Protein AF-A0A369IA44-F1 (afdb_monomer)

Mean predicted aligned error: 8.98 Å

Nearest PDB structures (foldseek):
  4ncj-assembly1_A  TM=2.422E-01  e=7.491E-01  Pyrococcus furiosus DSM 3638
  4ncj-assembly4_D  TM=2.400E-01  e=9.670E+00  Pyrococcus furiosus DSM 3638

Secondary structure (DSSP, 8-state):
--HHHHHHHHHHHHHHHHHHSS----------PPPPPBPS---EEEEESSB---TT-HHHHS--EEEEEBTTS-EEEEE-SPPPTT-EEEEEETTB--SS-TTS---SPBPTTSEEEEEEEEES-S-TTSGGGS-SHHHHTTT----EEEEEEEEEEEESS--S-----TT--S--SSS--SS-HHHHHSPP---SS-EEE-SS--TTS-HHHHHHTT---STTS-EEE-HHHHHHHHHHH--SSS--GGG--HHHHHHHHHHHHHH---SEEEE--PPPPGGGS----TTSTTHHHHHHHHHHHHHHHH--EEEESS-PPPEEEETTEEEE-SGGGGT-S-GGG--HHHHHHHHH-GGGEEEEE-S-SSEEEEEE-TT--SS--GGGTTS-TT---TTHHHHHHHHHHHHHHHHHS-TT-EEEEEE--B---STTSEE----EEE--TT--SEEEES--PPBPPHHHHHHHHHHHHHSTTEEEEEE--S--B--GGGGGTTEEETTEEPHHHHHTTS--SEEEESSS-PPPPSSS--B-TTHHHHHHHHHHHHHHHHTTTTT-SS--EEE---EEEEETTSPPEEPP--SSS-HHHHHHHHT--EEEEEE-TTT--EEEEEE-TTSPTT-EEEEEEEETTEEEEEEEETTS-EEEE-

Solvent-accessible surface area (backbone atoms only — not comparable to full-atom values): 35748 Å² total; per-residue (Å²): 138,71,66,67,60,55,53,52,48,53,52,48,52,50,50,49,46,53,68,72,58,53,76,74,69,79,79,71,76,76,76,83,73,78,82,67,58,70,47,99,65,46,61,51,46,81,44,34,58,28,40,55,76,48,92,88,39,70,66,42,50,70,60,37,77,46,66,39,16,27,78,86,74,43,38,33,68,45,71,73,37,76,82,56,88,86,44,47,52,35,34,30,41,48,42,15,29,20,78,80,36,14,59,36,73,50,90,50,53,59,71,61,64,31,74,43,39,39,40,40,37,41,23,59,56,84,40,60,30,26,56,79,62,66,40,37,79,81,28,54,81,69,76,61,66,58,59,46,35,40,44,70,49,44,30,31,35,48,50,79,78,63,78,66,77,73,69,82,53,95,47,54,69,57,62,88,52,46,47,43,53,64,64,76,36,50,51,75,69,52,72,73,48,66,62,92,74,50,46,36,38,33,70,68,60,56,70,77,53,59,65,70,34,40,50,36,60,44,37,46,80,55,76,45,35,54,40,78,38,43,64,71,57,51,52,53,50,48,69,68,69,58,64,79,64,73,47,31,75,60,72,55,50,74,68,54,41,52,50,48,27,54,48,60,61,67,75,43,74,32,49,34,39,33,36,46,75,67,67,55,57,78,87,74,56,38,39,54,56,86,82,43,90,40,31,49,60,42,50,23,53,38,23,45,49,27,28,76,76,68,70,32,36,38,48,58,69,70,68,62,52,42,29,30,30,44,91,92,41,79,48,59,68,39,68,71,38,40,39,41,52,32,52,92,86,42,41,61,65,62,55,44,49,47,41,72,44,59,86,56,59,39,79,68,44,67,37,30,77,53,35,42,83,41,62,51,23,72,72,28,31,60,60,40,43,75,74,39,54,87,50,58,54,36,60,59,66,34,30,43,46,26,55,34,35,33,56,34,46,52,42,52,52,62,70,71,49,66,89,82,39,32,27,39,32,40,38,39,61,40,35,47,48,56,86,70,52,48,50,36,51,43,40,18,28,54,36,50,96,87,57,84,33,34,37,29,37,65,73,43,62,55,62,60,30,58,62,51,54,21,44,50,51,35,57,47,58,64,37,51,47,36,41,37,39,41,38,69,68,91,28,27,26,38,44,39,46,28,45,46,32,36,9,29,50,72,86,40,69,21,70,51,6,58,74,59,79,65,50,58,46,26,38,36,50,49,96,69,84,81,75,67,48,90,64,99,53,36,36,26,59,74,52,53,59,52,54,40,29,52,53,45,24,51,54,56,47,47,76,45,35,92,37,51,66,53,70,41,43,81,51,63,69,58,40,36,38,25,56,68,93,52,73,76,40,76,55,90,68,72,90,47,69,37,45,40,55,46,15,64,77,67,67,40,55,37,62,46,33,40,29,15,78,89,77,69,36,32,40,40,38,39,33,27,55,67,32,35,51,63,32,50,28,38,38,36,37,60,59,96,86,42,79,46,74,49,77,45,50,16,45,40,76,42,78,43,82,98

pLDDT: mean 83.34, std 15.16, range [30.12, 98.31]

Sequence (658 aa):
MKIGITAGLIAGTYLIATYFTGERTPTTTLQVVPALKALPRAQAAIVHFEFEPDPNRYEDQQLQLRIERRTDNKLYLVDASKPEQGRTTYYALNGSVNRVDARQLTQQPLLPNRWIHLVKYVTEVANVNSESWLTSAFNVAAGQAKYAAAYEAIFWVRDSLDKTPSKIAYTQPLWPNNGAVGDSRIFKQTPAFTLLNKKYGSESLPIDEPIKNLQKVNWNVNPTKFKLLYAGEVDGLIKHIKPRNKQGITRFDSKQLDQAADWLAKSTPADAFSVDFEPGKAEEGWYWDMSDPNFGKIMYELSDRIYKRYGKLFYSWIGDAPSFTFKGNTFTLDGYANDNWSAGKKNIDDYLAIHQETKSIQNVKIPYPAILMTGFGYTSSTVNTSDATDQPPQVWKAPINWYLRTLDVLNLKSLIVPPKVKFLNFLWPYEDKPADARRSYTRRFKVGNGTKGYVRQLDNRVMYPMNLVRDAVFVHLCNPRVFYTNYWIFGQSYNPYQALRYSKINGNLSCESQKTGGYFVYEYQGPDQPACPSLNEDYIGKDALGIATMVQAHELFAKYQHILDGTQTRESYGFDYQRATQETTKAVWQNDTGEFARAFKHNQPWLQVWKNPKTGKRLLLFQDNFAEAFEPVTFTTTINGKKIQRNVEGNTLYLEEL

Foldseek 3Di:
DPPVVVVVVVVVVVVVCCVVVVDPLPPPVPDPDPQAAFDPDLQKDKFWALFDADPVDPLSLQFAWDWTQGPVRFIDIDGPRDADPLKQKFKAKLWAAQQQFRSHHHSDGDDAQFKIKMKMKIWNDQALQECVQQDDVVCVVVVDDTAIEIRIIIIGMGRNPPPPPPPPDLGGPLPPHNFFQQDRCLLVPDAFFDDDQAAEAAQFAQPPDDVVSCVSLRHDPDQQAEEEAEPVLVLVLCVQLVDDFQEELLPDDPVSLLSSLVSVLPVGNHLEYEYAQDFDDSVVRYTDDLVRPSQLVSQQVSQVSNCVPPVGGYGYPDHAFKWWDAPNDIDGLDALQLAAQCPPNGALVVLVVCQVCVVRIGDIDDSYQAEDEAADAARYDQTHYPHCNVPRNRRGCGPLRSLLSSLSSLQVCCSRHDPRHAYEYEDHFFYCGPVDHHYRQSSWHDQDPPFDWIKTFQPDTRGNSLQSLLVSLLSLLLALRHHYYYYDFPWNYSRSNQLLQQEQECNHGADVCVVVVNGHGMYIDGPDGDHHDPDPIHHRTPVSSNVSSVSSSSSVNSVCCVFSVSQKDKFFWWKWKDWAPGDIGTQDGDGGSCQSSSCSVSQAKGKIWIGDPVPRKIKIKIARLNHGFQTWMWMWTADPNDIDIDIDGHNHIDIDID

Structure (mmCIF, N/CA/C/O backbone):
data_AF-A0A369IA44-F1
#
_entry.id   AF-A0A369IA44-F1
#
loop_
_atom_site.group_PDB
_atom_site.id
_atom_site.type_symbol
_atom_site.label_atom_id
_atom_site.label_alt_id
_atom_site.label_comp_id
_atom_site.label_asym_id
_atom_site.label_entity_id
_atom_site.label_seq_id
_atom_site.pdbx_PDB_ins_code
_atom_site.Cartn_x
_atom_site.Cartn_y
_atom_site.Cartn_z
_atom_site.occupancy
_atom_site.B_iso_or_equiv
_atom_site.auth_seq_id
_atom_site.auth_comp_id
_atom_site.auth_asym_id
_atom_site.auth_atom_id
_atom_site.pdbx_PDB_model_num
ATOM 1 N N . MET A 1 1 ? -61.485 -24.708 9.258 1.00 42.34 1 MET A N 1
ATOM 2 C CA . MET A 1 1 ? -60.742 -23.882 8.275 1.00 42.34 1 MET A CA 1
ATOM 3 C C . MET A 1 1 ? -60.725 -22.372 8.617 1.00 42.34 1 MET A C 1
ATOM 5 O O . MET A 1 1 ? -60.597 -21.558 7.720 1.00 42.34 1 MET A O 1
ATOM 9 N N . LYS A 1 2 ? -60.817 -21.970 9.902 1.00 35.22 2 LYS A N 1
ATOM 10 C CA . LYS A 1 2 ? -60.735 -20.552 10.339 1.00 35.22 2 LYS A CA 1
ATOM 11 C C . LYS A 1 2 ? -59.605 -20.251 11.338 1.00 35.22 2 LYS A C 1
ATOM 13 O O . LYS A 1 2 ? -59.345 -19.092 11.608 1.00 35.22 2 LYS A O 1
ATOM 18 N N . ILE A 1 3 ? -58.904 -21.271 11.843 1.00 38.25 3 ILE A N 1
ATOM 19 C CA . ILE A 1 3 ? -57.777 -21.105 12.784 1.00 38.25 3 ILE A CA 1
ATOM 20 C C . ILE A 1 3 ? -56.427 -21.057 12.036 1.00 38.25 3 ILE A C 1
ATOM 22 O O . ILE A 1 3 ? -55.533 -20.312 12.419 1.00 38.25 3 ILE A O 1
ATOM 26 N N . GLY A 1 4 ? -56.304 -21.760 10.901 1.00 33.75 4 GLY A N 1
ATOM 27 C CA . GLY A 1 4 ? -55.078 -21.768 10.084 1.00 33.75 4 GLY A CA 1
ATOM 28 C C . GLY A 1 4 ? -54.811 -20.473 9.304 1.00 33.75 4 GLY A C 1
ATOM 29 O O . GLY A 1 4 ? -53.657 -20.141 9.059 1.00 33.75 4 GLY A O 1
ATOM 30 N N . ILE A 1 5 ? -55.854 -19.706 8.966 1.00 41.91 5 ILE A N 1
ATOM 31 C CA . ILE A 1 5 ? -55.708 -18.434 8.234 1.00 41.91 5 ILE A CA 1
ATOM 32 C C . ILE A 1 5 ? -55.228 -17.323 9.181 1.00 41.91 5 ILE A C 1
ATOM 34 O O . ILE A 1 5 ? -54.373 -16.525 8.811 1.00 41.91 5 ILE A O 1
ATOM 38 N N . THR A 1 6 ? -55.689 -17.318 10.434 1.00 41.56 6 THR A N 1
ATOM 39 C CA . THR A 1 6 ? -55.291 -16.312 11.431 1.00 41.56 6 THR A CA 1
ATOM 40 C C . THR A 1 6 ? -53.867 -16.542 11.946 1.00 41.56 6 THR A C 1
ATOM 42 O O . THR A 1 6 ? -53.125 -15.581 12.124 1.00 41.56 6 THR A O 1
ATOM 45 N N . ALA A 1 7 ? -53.440 -17.802 12.112 1.00 41.72 7 ALA A N 1
ATOM 46 C CA . ALA A 1 7 ? -52.060 -18.128 12.488 1.00 41.72 7 ALA A CA 1
ATOM 47 C C . ALA A 1 7 ? -51.052 -17.807 11.365 1.00 41.72 7 ALA A C 1
ATOM 49 O O . ALA A 1 7 ? -49.976 -17.282 11.644 1.00 41.72 7 ALA A O 1
ATOM 50 N N . GLY A 1 8 ? -51.423 -18.046 10.099 1.00 38.91 8 GLY A N 1
ATOM 51 C CA . GLY A 1 8 ? -50.611 -17.675 8.935 1.00 38.91 8 GLY A CA 1
ATOM 52 C C . GLY A 1 8 ? -50.478 -16.161 8.749 1.00 38.91 8 GLY A C 1
ATOM 53 O O . GLY A 1 8 ? -49.401 -15.682 8.406 1.00 38.91 8 GLY A O 1
ATOM 54 N N . LEU A 1 9 ? -51.534 -15.399 9.057 1.00 45.28 9 LEU A N 1
ATOM 55 C CA . LEU A 1 9 ? -51.482 -13.936 9.064 1.00 45.28 9 LEU A CA 1
ATOM 56 C C . LEU A 1 9 ? -50.587 -13.411 10.188 1.00 45.28 9 LEU A C 1
ATOM 58 O O . LEU A 1 9 ? -49.727 -12.594 9.911 1.00 45.28 9 LEU A O 1
ATOM 62 N N . ILE A 1 10 ? -50.695 -13.915 11.421 1.00 50.41 10 ILE A N 1
ATOM 63 C CA . ILE A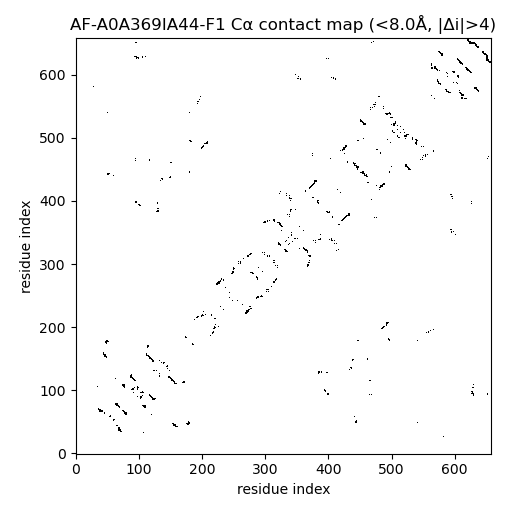 1 10 ? -49.849 -13.447 12.536 1.00 50.41 10 ILE A CA 1
ATOM 64 C C . ILE A 1 10 ? -48.369 -13.801 12.306 1.00 50.41 10 ILE A C 1
ATOM 66 O O . ILE A 1 10 ? -47.503 -12.958 12.534 1.00 50.41 10 ILE A O 1
ATOM 70 N N . ALA A 1 11 ? -48.069 -15.001 11.796 1.00 45.91 11 ALA A N 1
ATOM 71 C CA . ALA A 1 11 ? -46.704 -15.397 11.447 1.00 45.91 11 ALA A CA 1
ATOM 72 C C . ALA A 1 11 ? -46.150 -14.591 10.259 1.00 45.91 11 ALA A C 1
ATOM 74 O O . ALA A 1 11 ? -44.989 -14.187 10.287 1.00 45.91 11 ALA A O 1
ATOM 75 N N . GLY A 1 12 ? -46.985 -14.294 9.256 1.00 41.72 12 GLY A N 1
ATOM 76 C CA . GLY A 1 12 ? -46.636 -13.433 8.126 1.00 41.72 12 GLY A CA 1
ATOM 77 C C . GLY A 1 12 ? -46.362 -11.991 8.551 1.00 41.72 12 GLY A C 1
ATOM 78 O O . GLY A 1 12 ? -45.348 -11.427 8.156 1.00 41.72 12 GLY A O 1
ATOM 79 N N . THR A 1 13 ? -47.190 -11.409 9.422 1.00 48.09 13 THR A N 1
ATOM 80 C CA . THR A 1 13 ? -46.975 -10.049 9.939 1.00 48.09 13 THR A CA 1
ATOM 81 C C . THR A 1 13 ? -45.780 -9.983 10.889 1.00 48.09 13 THR A C 1
ATOM 83 O O . THR A 1 13 ? -45.084 -8.977 10.889 1.00 48.09 13 THR A O 1
ATOM 86 N N . TYR A 1 14 ? -45.489 -11.041 11.658 1.00 44.97 14 TYR A N 1
ATOM 87 C CA . TYR A 1 14 ? -44.300 -11.111 12.517 1.00 44.97 14 TYR A CA 1
ATOM 88 C C . TYR A 1 14 ? -43.006 -11.294 11.711 1.00 44.97 14 TYR A C 1
ATOM 90 O O . TYR A 1 14 ? -42.002 -10.665 12.034 1.00 44.97 14 TYR A O 1
ATOM 98 N N . LEU A 1 15 ? -43.021 -12.084 10.629 1.00 46.84 15 LEU A N 1
ATOM 99 C CA . LEU A 1 15 ? -41.890 -12.221 9.700 1.00 46.84 15 LEU A CA 1
ATOM 100 C C . LEU A 1 15 ? -41.666 -10.952 8.873 1.00 46.84 15 LEU A C 1
ATOM 102 O O . LEU A 1 15 ? -40.528 -10.545 8.694 1.00 46.84 15 LEU A O 1
ATOM 106 N N . ILE A 1 16 ? -42.728 -10.275 8.433 1.00 47.41 16 ILE A N 1
ATOM 107 C CA . ILE A 1 16 ? -42.629 -8.972 7.761 1.00 47.41 16 ILE A CA 1
ATOM 108 C C . ILE A 1 16 ? -42.141 -7.913 8.756 1.00 47.41 16 ILE A C 1
ATOM 110 O O . ILE A 1 16 ? -41.213 -7.175 8.446 1.00 47.41 16 ILE A O 1
ATOM 114 N N . ALA A 1 17 ? -42.674 -7.876 9.979 1.00 35.88 17 ALA A N 1
ATOM 115 C CA . ALA A 1 17 ? -42.186 -6.971 11.012 1.00 35.88 17 ALA A CA 1
ATOM 116 C C . ALA A 1 17 ? -40.711 -7.238 11.327 1.00 35.88 17 ALA A C 1
ATOM 118 O O . ALA A 1 17 ? -39.943 -6.297 11.287 1.00 35.88 17 ALA A O 1
ATOM 119 N N . THR A 1 18 ? -40.270 -8.485 11.518 1.00 41.78 18 THR A N 1
ATOM 120 C CA . THR A 1 18 ? -38.849 -8.799 11.781 1.00 41.78 18 THR A CA 1
ATOM 121 C C . THR A 1 18 ? -37.930 -8.588 10.572 1.00 41.78 18 THR A C 1
ATOM 123 O O . THR A 1 18 ? -36.775 -8.218 10.767 1.00 41.78 18 THR A O 1
ATOM 126 N N . TYR A 1 19 ? -38.429 -8.720 9.337 1.00 39.28 19 TYR A N 1
ATOM 127 C CA . TYR A 1 19 ? -37.683 -8.386 8.115 1.00 39.28 19 TYR A CA 1
ATOM 128 C C . TYR A 1 19 ? -37.568 -6.864 7.893 1.00 39.28 19 TYR A C 1
ATOM 130 O O . TYR A 1 19 ? -36.559 -6.399 7.371 1.00 39.28 19 TYR A O 1
ATOM 138 N N . PHE A 1 20 ? -38.551 -6.071 8.345 1.00 37.84 20 PHE A N 1
ATOM 139 C CA . PHE A 1 20 ? -38.538 -4.597 8.276 1.00 37.84 20 PHE A CA 1
ATOM 140 C C . PHE A 1 20 ? -38.068 -3.896 9.569 1.00 37.84 20 PHE A C 1
ATOM 142 O O . PHE A 1 20 ? -37.826 -2.688 9.555 1.00 37.84 20 PHE A O 1
ATOM 149 N N . THR A 1 21 ? -37.915 -4.624 10.680 1.00 32.09 21 THR A N 1
ATOM 150 C CA . THR A 1 21 ? -37.304 -4.155 11.938 1.00 32.09 21 THR A CA 1
ATOM 151 C C . THR A 1 21 ? -35.923 -4.757 12.181 1.00 32.09 21 THR A C 1
ATOM 153 O O . THR A 1 21 ? -35.365 -4.545 13.258 1.00 32.09 21 THR A O 1
ATOM 156 N N . GLY A 1 22 ? -35.362 -5.486 11.210 1.00 30.12 22 GLY A N 1
ATOM 157 C CA . GLY A 1 22 ? -33.930 -5.761 11.166 1.00 30.12 22 GLY A CA 1
ATOM 158 C C . GLY A 1 22 ? -33.201 -4.429 11.288 1.00 30.12 22 GLY A C 1
ATOM 159 O O . GLY A 1 22 ? -33.463 -3.532 10.491 1.00 30.12 22 GLY A O 1
ATOM 160 N N . GLU A 1 23 ? -32.430 -4.298 12.370 1.00 35.53 23 GLU A N 1
ATOM 161 C CA . GLU A 1 23 ? -31.689 -3.119 12.821 1.00 35.53 23 GLU A CA 1
ATOM 162 C C . GLU A 1 23 ? -31.722 -1.971 11.812 1.00 35.53 23 GLU A C 1
ATOM 164 O O . GLU A 1 23 ? -30.959 -1.956 10.844 1.00 35.53 23 GLU A O 1
ATOM 169 N N . ARG A 1 24 ? -32.617 -0.994 12.038 1.00 30.41 24 ARG A N 1
ATOM 170 C CA . ARG A 1 24 ? -32.469 0.316 11.406 1.00 30.41 24 ARG A CA 1
ATOM 171 C C . ARG A 1 24 ? -31.043 0.749 11.703 1.00 30.41 24 ARG A C 1
ATOM 173 O O . ARG A 1 24 ? -30.737 1.113 12.838 1.00 30.41 24 ARG A O 1
ATOM 180 N N . THR A 1 25 ? -30.184 0.701 10.689 1.00 32.47 25 THR A N 1
ATOM 181 C CA . THR A 1 25 ? -28.938 1.455 10.690 1.00 32.47 25 THR A CA 1
ATOM 182 C C . THR A 1 25 ? -29.348 2.853 11.130 1.00 32.47 25 THR A C 1
ATOM 184 O O . THR A 1 25 ? -30.285 3.385 10.520 1.00 32.47 25 THR A O 1
ATOM 187 N N . PRO A 1 26 ? -28.787 3.411 12.219 1.00 31.89 26 PRO A N 1
ATOM 188 C CA . PRO A 1 26 ? -29.215 4.711 12.695 1.00 31.89 26 PRO A CA 1
ATOM 189 C C . PRO A 1 26 ? -29.155 5.655 11.505 1.00 31.89 26 PRO A C 1
ATOM 191 O O . PRO A 1 26 ? -28.075 5.908 10.970 1.00 31.89 26 PRO A O 1
ATOM 194 N N . THR A 1 27 ? -30.310 6.126 11.031 1.00 32.59 27 THR A N 1
ATOM 195 C CA . THR A 1 27 ? -30.365 7.213 10.062 1.00 32.59 27 THR A CA 1
ATOM 196 C C . THR A 1 27 ? -29.987 8.448 10.863 1.00 32.59 27 THR A C 1
ATOM 198 O O . THR A 1 27 ? -30.831 9.246 11.256 1.00 32.59 27 THR A O 1
ATOM 201 N N . THR A 1 28 ? -28.703 8.565 11.207 1.00 39.38 28 THR A N 1
ATOM 202 C CA . THR A 1 28 ? -28.139 9.835 11.628 1.00 39.38 28 THR A CA 1
ATOM 203 C C . THR A 1 28 ? -28.307 10.705 10.401 1.00 39.38 28 THR A C 1
ATOM 205 O O . THR A 1 28 ? -27.594 10.545 9.412 1.00 39.38 28 THR A O 1
ATOM 208 N N . THR A 1 29 ? -29.319 11.568 10.413 1.00 41.00 29 THR A N 1
ATOM 209 C CA . THR A 1 29 ? -29.427 12.641 9.436 1.00 41.00 29 THR A CA 1
ATOM 210 C C . THR A 1 29 ? -28.142 13.439 9.555 1.00 41.00 29 THR A C 1
ATOM 212 O O . THR A 1 29 ? -27.951 14.181 10.519 1.00 41.00 29 THR A O 1
ATOM 215 N N . LEU A 1 30 ? -27.216 13.206 8.626 1.00 54.91 30 LEU A N 1
ATOM 216 C CA . LEU A 1 30 ? -25.993 13.974 8.516 1.00 54.91 30 LEU A CA 1
ATOM 217 C C . LEU A 1 30 ? -26.412 15.415 8.254 1.00 54.91 30 LEU A C 1
ATOM 219 O O . LEU A 1 30 ? -26.925 15.736 7.183 1.00 54.91 30 LEU A O 1
ATOM 223 N N . GLN A 1 31 ? -26.281 16.266 9.268 1.00 52.59 31 GLN A N 1
ATOM 224 C CA . GLN A 1 31 ? -26.613 17.673 9.126 1.00 52.59 31 GLN A CA 1
ATOM 225 C C . GLN A 1 31 ? -25.649 18.302 8.124 1.00 52.59 31 GLN A C 1
ATOM 227 O O . GLN A 1 31 ? -24.435 18.304 8.325 1.00 52.59 31 GLN A O 1
ATOM 232 N N . VAL A 1 32 ? -26.202 18.864 7.050 1.00 58.28 32 VAL A N 1
ATOM 233 C CA . VAL A 1 32 ? -25.459 19.739 6.146 1.00 58.28 32 VAL A CA 1
ATOM 234 C C . VAL A 1 32 ? -25.199 21.038 6.903 1.00 58.28 32 VAL A C 1
ATOM 236 O O . VAL A 1 32 ? -26.085 21.882 7.028 1.00 58.28 32 VAL A O 1
ATOM 239 N N . VAL A 1 33 ? -23.998 21.187 7.458 1.00 60.38 33 VAL A N 1
ATOM 240 C CA . VAL A 1 33 ? -23.574 22.452 8.062 1.00 60.38 33 VAL A CA 1
ATOM 241 C C . VAL A 1 33 ? -23.203 23.411 6.923 1.00 60.38 33 VAL A C 1
ATOM 243 O O . VAL A 1 33 ? -22.362 23.052 6.095 1.00 60.38 33 VAL A O 1
ATOM 246 N N . PRO A 1 34 ? -23.807 24.613 6.835 1.00 65.06 34 PRO A N 1
ATOM 247 C CA . PRO A 1 34 ? -23.428 25.598 5.829 1.00 65.06 34 PRO A CA 1
ATOM 248 C C . PRO A 1 34 ? -21.933 25.911 5.911 1.00 65.06 34 PRO A C 1
ATOM 250 O O . PRO A 1 34 ? -21.386 26.070 7.005 1.00 65.06 34 PRO A O 1
ATOM 253 N N . ALA A 1 35 ? -21.272 26.026 4.758 1.00 73.88 35 ALA A N 1
ATOM 254 C CA . ALA A 1 35 ? -19.860 26.382 4.723 1.00 73.88 35 ALA A CA 1
ATOM 255 C C . ALA A 1 35 ? -19.635 27.732 5.426 1.00 73.88 35 ALA A C 1
ATOM 257 O O . ALA A 1 35 ? -20.311 28.723 5.140 1.00 73.88 35 ALA A O 1
ATOM 258 N N . LEU A 1 36 ? -18.670 27.766 6.348 1.00 84.06 36 LEU A N 1
ATOM 259 C CA . LEU A 1 36 ? -18.271 28.999 7.021 1.00 84.06 36 LEU A CA 1
ATOM 260 C C . LEU A 1 36 ? -17.776 30.035 5.999 1.00 84.06 36 LEU A C 1
ATOM 262 O O . LEU A 1 36 ? -17.186 29.696 4.972 1.00 84.06 36 LEU A O 1
ATOM 266 N N . LYS A 1 37 ? -17.983 31.321 6.292 1.00 88.06 37 LYS A N 1
ATOM 267 C CA . LYS A 1 37 ? -17.586 32.403 5.384 1.00 88.06 37 LYS A CA 1
ATOM 268 C C . LYS A 1 37 ? -16.058 32.487 5.276 1.00 88.06 37 LYS A C 1
ATOM 270 O O . LYS A 1 37 ? -15.363 32.470 6.291 1.00 88.06 37 LYS A O 1
ATOM 275 N N . ALA A 1 38 ? -15.539 32.624 4.056 1.00 89.81 38 ALA A N 1
ATOM 276 C CA . ALA A 1 38 ? -14.116 32.851 3.814 1.00 89.81 38 ALA A CA 1
ATOM 277 C C . ALA A 1 38 ? -13.677 34.253 4.278 1.00 89.81 38 ALA A C 1
ATOM 279 O O . ALA A 1 38 ? -14.369 35.253 4.061 1.00 89.81 38 ALA A O 1
ATOM 280 N N . LEU A 1 39 ? -12.507 34.324 4.907 1.00 90.25 39 LEU A N 1
ATOM 281 C CA . LEU A 1 39 ? -11.819 35.562 5.250 1.00 90.25 39 LEU A CA 1
ATOM 282 C C . LEU A 1 39 ? -11.080 36.120 4.019 1.00 90.25 39 LEU A C 1
ATOM 284 O O . LEU A 1 39 ? -10.648 35.346 3.163 1.00 90.25 39 LEU A O 1
ATOM 288 N N . PRO A 1 40 ? -10.854 37.448 3.935 1.00 86.38 40 PRO A N 1
ATOM 289 C CA . PRO A 1 40 ? -10.233 38.081 2.765 1.00 86.38 40 PRO A CA 1
ATOM 290 C C . PRO A 1 40 ? -8.815 37.596 2.430 1.00 86.38 40 PRO A C 1
ATOM 292 O O . PRO A 1 40 ? -8.363 37.750 1.298 1.00 86.38 40 PRO A O 1
ATOM 295 N N . ARG A 1 41 ? -8.077 37.058 3.410 1.00 85.19 41 ARG A N 1
ATOM 296 C CA . ARG A 1 41 ? -6.715 36.542 3.224 1.00 85.19 41 ARG A CA 1
ATOM 297 C C . ARG A 1 41 ? -6.559 35.223 3.967 1.00 85.19 41 ARG A C 1
ATOM 299 O O . ARG A 1 41 ? -6.743 35.175 5.178 1.00 85.19 41 ARG A O 1
ATOM 306 N N . ALA A 1 42 ? -6.161 34.172 3.249 1.00 84.25 42 ALA A N 1
ATOM 307 C CA . ALA A 1 42 ? -5.907 32.868 3.857 1.00 84.25 42 ALA A CA 1
ATOM 308 C C . ALA A 1 42 ? -4.612 32.842 4.688 1.00 84.25 42 ALA A C 1
ATOM 310 O O . ALA A 1 42 ? -4.531 32.126 5.684 1.00 84.25 42 ALA A O 1
ATOM 311 N N . GLN A 1 43 ? -3.603 33.628 4.279 1.00 88.75 43 GLN A N 1
ATOM 312 C CA . GLN A 1 43 ? -2.251 33.598 4.860 1.00 88.75 43 GLN A CA 1
ATOM 313 C C . GLN A 1 43 ? -1.668 32.172 4.905 1.00 88.75 43 GLN A C 1
ATOM 315 O O . GLN A 1 43 ? -0.936 31.803 5.820 1.00 88.75 43 GLN A O 1
ATOM 320 N N . ALA A 1 44 ? -1.996 31.373 3.892 1.00 88.06 44 ALA A N 1
ATOM 321 C CA . ALA A 1 44 ? -1.527 30.013 3.709 1.00 88.06 44 ALA A CA 1
ATOM 322 C C . ALA A 1 44 ? -1.300 29.737 2.217 1.00 88.06 44 ALA A C 1
ATOM 324 O O . ALA A 1 44 ? -1.912 30.390 1.368 1.00 88.06 44 ALA A O 1
ATOM 325 N N . ALA A 1 45 ? -0.424 28.787 1.900 1.00 86.38 45 ALA A N 1
ATOM 326 C CA . ALA A 1 45 ? -0.079 28.426 0.528 1.00 86.38 45 ALA A CA 1
ATOM 327 C C . ALA 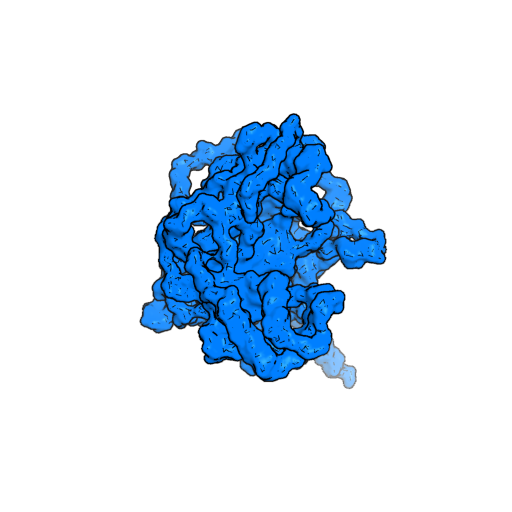A 1 45 ? 0.012 26.908 0.347 1.00 86.38 45 ALA A C 1
ATOM 329 O O . ALA A 1 45 ? 0.472 26.194 1.240 1.00 86.38 45 ALA A O 1
ATOM 330 N N . ILE A 1 46 ? -0.387 26.440 -0.836 1.00 87.00 46 ILE A N 1
ATOM 331 C CA . ILE A 1 46 ? -0.188 25.056 -1.271 1.00 87.00 46 ILE A CA 1
ATOM 332 C C . ILE A 1 46 ? 1.221 24.930 -1.841 1.00 87.00 46 ILE A C 1
ATOM 334 O O . ILE A 1 46 ? 1.640 25.733 -2.673 1.00 87.00 46 ILE A O 1
ATOM 338 N N . VAL A 1 47 ? 1.950 23.912 -1.398 1.00 84.88 47 VAL A N 1
ATOM 339 C CA . VAL A 1 47 ? 3.233 23.522 -1.980 1.00 84.88 47 VAL A CA 1
ATOM 340 C C . VAL A 1 47 ? 3.068 22.125 -2.545 1.00 84.88 47 VAL A C 1
ATOM 342 O O . VAL A 1 47 ? 2.936 21.157 -1.797 1.00 84.88 47 VAL A O 1
ATOM 345 N N . HIS A 1 48 ? 3.031 22.034 -3.868 1.00 85.38 48 HIS A N 1
ATOM 346 C CA . HIS A 1 48 ? 2.840 20.765 -4.551 1.00 85.38 48 HIS A CA 1
ATOM 347 C C . HIS A 1 48 ? 4.123 19.937 -4.616 1.00 85.38 48 HIS A C 1
ATOM 349 O O . HIS A 1 48 ? 5.221 20.474 -4.560 1.00 85.38 48 HIS A O 1
ATOM 355 N N . PHE A 1 49 ? 3.978 18.628 -4.775 1.00 84.12 49 PHE A N 1
ATOM 356 C CA . PHE A 1 49 ? 5.053 17.707 -5.114 1.00 84.12 49 PHE A CA 1
ATOM 357 C C . PHE A 1 49 ? 5.137 17.562 -6.639 1.00 84.12 49 PHE A C 1
ATOM 359 O O . PHE A 1 49 ? 4.158 17.146 -7.255 1.00 84.12 49 PHE A O 1
ATOM 366 N N . GLU A 1 50 ? 6.289 17.896 -7.233 1.00 84.00 50 GLU A N 1
ATOM 367 C CA . GLU A 1 50 ? 6.579 17.724 -8.673 1.00 84.00 50 GLU A CA 1
ATOM 368 C C . GLU A 1 50 ? 5.482 18.227 -9.622 1.00 84.00 50 GLU A C 1
ATOM 370 O O . GLU A 1 50 ? 5.091 17.558 -10.582 1.00 84.00 50 GLU A O 1
ATOM 375 N N . PHE A 1 51 ? 4.960 19.416 -9.334 1.00 85.31 51 PHE A N 1
ATOM 376 C CA . PHE A 1 51 ? 3.844 19.983 -10.074 1.00 85.31 51 PHE A CA 1
ATOM 377 C C . PHE A 1 51 ? 4.069 21.468 -10.321 1.00 85.31 51 PHE A C 1
ATOM 379 O O . PHE A 1 51 ? 4.034 22.291 -9.401 1.00 85.31 51 PHE A O 1
ATOM 386 N N . GLU A 1 52 ? 4.258 21.797 -11.591 1.00 85.31 52 GLU A N 1
ATOM 387 C CA . GLU A 1 52 ? 4.271 23.159 -12.093 1.00 85.31 52 GLU A CA 1
ATOM 388 C C . GLU A 1 52 ? 3.279 23.261 -13.266 1.00 85.31 52 GLU A C 1
ATOM 390 O O . GLU A 1 52 ? 3.627 22.841 -14.376 1.00 85.31 52 GLU A O 1
ATOM 395 N N . PRO A 1 53 ? 2.052 23.771 -13.037 1.00 80.06 53 PRO A N 1
ATOM 396 C CA . PRO A 1 53 ? 0.970 23.712 -14.017 1.00 80.06 53 PRO A CA 1
ATOM 397 C C . PRO A 1 53 ? 1.293 24.515 -15.280 1.00 80.06 53 PRO A C 1
ATOM 399 O O . PRO A 1 53 ? 1.819 25.626 -15.207 1.00 80.06 53 PRO A O 1
ATOM 402 N N . ASP A 1 54 ? 0.923 23.973 -16.439 1.00 84.81 54 ASP A N 1
ATOM 403 C CA . ASP A 1 54 ? 0.863 24.696 -17.705 1.00 84.81 54 ASP A CA 1
ATOM 404 C C . ASP A 1 54 ? -0.575 25.196 -17.924 1.00 84.81 54 ASP A C 1
ATOM 406 O O . ASP A 1 54 ? -1.469 24.393 -18.204 1.00 84.81 54 ASP A O 1
ATOM 410 N N . PRO A 1 55 ? -0.835 26.513 -17.826 1.00 84.06 55 PRO A N 1
ATOM 411 C CA . PRO A 1 55 ? -2.186 27.051 -17.958 1.00 84.06 55 PRO A CA 1
ATOM 412 C C . PRO A 1 55 ? -2.797 26.806 -19.343 1.00 84.06 55 PRO A C 1
ATOM 414 O O . PRO A 1 55 ? -4.008 26.935 -19.488 1.00 84.06 55 PRO A O 1
ATOM 417 N N . ASN A 1 56 ? -2.004 26.434 -20.352 1.00 86.06 56 ASN A N 1
ATOM 418 C CA . ASN A 1 56 ? -2.493 26.145 -21.700 1.00 86.06 56 ASN A CA 1
ATOM 419 C C . ASN A 1 56 ? -2.876 24.671 -21.901 1.00 86.06 56 ASN A C 1
ATOM 421 O O . ASN A 1 56 ? -3.415 24.318 -22.950 1.00 86.06 56 ASN A O 1
ATOM 425 N N . ARG A 1 57 ? -2.607 23.800 -20.920 1.00 83.94 57 ARG A N 1
ATOM 426 C CA . ARG A 1 57 ? -2.951 22.377 -20.980 1.00 83.94 57 ARG A CA 1
ATOM 427 C C . ARG A 1 57 ? -4.267 22.108 -20.270 1.00 83.94 57 ARG A C 1
ATOM 429 O O . ARG A 1 57 ? -4.461 22.491 -19.120 1.00 83.94 57 ARG A O 1
ATOM 436 N N . TYR A 1 58 ? -5.159 21.403 -20.959 1.00 84.75 58 TYR A N 1
ATOM 437 C CA . TYR A 1 58 ? -6.477 21.052 -20.439 1.00 84.75 58 TYR A CA 1
ATOM 438 C C . TYR A 1 58 ? -6.379 20.235 -19.143 1.00 84.75 58 TYR A C 1
ATOM 440 O O . TYR A 1 58 ? -7.108 20.528 -18.198 1.00 84.75 58 TYR A O 1
ATOM 448 N N . GLU A 1 59 ? -5.461 19.266 -19.070 1.00 82.44 59 GLU A N 1
ATOM 449 C CA . GLU A 1 59 ? -5.288 18.378 -17.915 1.00 82.44 59 GLU A CA 1
ATOM 450 C C . GLU A 1 59 ? -4.911 19.144 -16.639 1.00 82.44 59 GLU A C 1
ATOM 452 O O . GLU A 1 59 ? -5.409 18.823 -15.561 1.00 82.44 59 GLU A O 1
ATOM 457 N N . ASP A 1 60 ? -4.093 20.192 -16.763 1.00 83.69 60 ASP A N 1
ATOM 458 C CA . ASP A 1 60 ? -3.640 21.011 -15.632 1.00 83.69 60 ASP A CA 1
ATOM 459 C C . ASP A 1 60 ? -4.734 21.977 -15.142 1.00 83.69 60 ASP A C 1
ATOM 461 O O . ASP A 1 60 ? -4.670 22.479 -14.021 1.00 83.69 60 ASP A O 1
ATOM 465 N N . GLN A 1 61 ? -5.774 22.216 -15.949 1.00 87.00 61 GLN A N 1
ATOM 466 C CA . GLN A 1 61 ? -6.929 23.034 -15.568 1.00 87.00 61 GLN A CA 1
ATOM 467 C C . GLN A 1 61 ? -8.018 22.241 -14.834 1.00 87.00 61 GLN A C 1
ATOM 469 O O . GLN A 1 61 ? -8.904 22.854 -14.235 1.00 87.00 61 GLN A O 1
ATOM 474 N N . GLN A 1 62 ? -7.961 20.905 -14.853 1.00 87.69 62 GLN A N 1
ATOM 475 C CA . GLN A 1 62 ? -8.989 20.058 -14.236 1.00 87.69 62 GLN A CA 1
ATOM 476 C C . GLN A 1 62 ? -8.897 20.005 -12.712 1.00 87.69 62 GLN A C 1
ATOM 478 O O . GLN A 1 62 ? -9.807 19.493 -12.062 1.00 87.69 62 GLN A O 1
ATOM 483 N N . LEU A 1 63 ? -7.829 20.548 -12.128 1.00 89.00 63 LEU A N 1
ATOM 484 C CA . LEU A 1 63 ? -7.648 20.617 -10.687 1.00 89.00 63 LEU A CA 1
ATOM 485 C C . LEU A 1 63 ? -7.005 21.956 -10.310 1.00 89.00 63 LEU A C 1
ATOM 487 O O . LEU A 1 63 ? -5.806 22.151 -10.493 1.00 89.00 63 LEU A O 1
ATOM 491 N N . GLN A 1 64 ? -7.799 22.885 -9.775 1.00 90.31 64 GLN A N 1
ATOM 492 C CA . GLN A 1 64 ? -7.337 24.230 -9.412 1.00 90.31 64 GLN A CA 1
ATOM 493 C C . GLN A 1 64 ? -7.510 24.451 -7.915 1.00 90.31 64 GLN A C 1
ATOM 495 O O . GLN A 1 64 ? -8.482 25.047 -7.450 1.00 90.31 64 GLN A O 1
ATOM 500 N N . LEU A 1 65 ? -6.559 23.934 -7.143 1.00 91.31 65 LEU A N 1
ATOM 501 C CA . LEU A 1 65 ? -6.639 23.964 -5.690 1.00 91.31 65 LEU A CA 1
ATOM 502 C C . LEU A 1 65 ? -6.304 25.343 -5.124 1.00 91.31 65 LEU A C 1
ATOM 504 O O . LEU A 1 65 ? -5.332 25.986 -5.521 1.00 91.31 65 LEU A O 1
ATOM 508 N N . ARG A 1 66 ? -7.075 25.763 -4.123 1.00 91.19 66 ARG A N 1
ATOM 509 C CA . ARG A 1 66 ? -6.806 26.949 -3.307 1.00 91.19 66 ARG A CA 1
ATOM 510 C C . ARG A 1 66 ? -7.126 26.685 -1.843 1.00 91.19 66 ARG A C 1
ATOM 512 O O . ARG A 1 66 ? -7.965 25.847 -1.518 1.00 91.19 66 ARG A O 1
ATOM 519 N N . ILE A 1 67 ? -6.473 27.444 -0.969 1.00 92.19 67 ILE A N 1
ATOM 520 C CA . ILE A 1 67 ? -6.742 27.428 0.468 1.00 92.19 67 ILE A CA 1
ATOM 521 C C . ILE A 1 67 ? -7.590 28.636 0.835 1.00 92.19 67 ILE A C 1
ATOM 523 O O . ILE A 1 67 ? -7.269 29.770 0.478 1.00 92.19 67 ILE A O 1
ATOM 527 N N . GLU A 1 68 ? -8.654 28.390 1.584 1.00 93.25 68 GLU A N 1
ATOM 528 C CA . GLU A 1 68 ? -9.422 29.419 2.273 1.00 93.25 68 GLU A CA 1
ATOM 529 C C . GLU A 1 68 ? -9.124 29.370 3.761 1.00 93.25 68 GLU A C 1
ATOM 531 O O . GLU A 1 68 ? -9.049 28.293 4.345 1.00 93.25 68 GLU A O 1
ATOM 536 N N . ARG A 1 69 ? -9.035 30.538 4.395 1.00 93.25 69 ARG A N 1
ATOM 537 C CA . ARG A 1 69 ? -9.240 30.631 5.839 1.00 93.25 69 ARG A CA 1
ATOM 538 C C . ARG A 1 69 ? -10.669 31.070 6.082 1.00 93.25 69 ARG A C 1
ATOM 540 O O . ARG A 1 69 ? -11.105 32.016 5.430 1.00 93.25 69 ARG A O 1
ATOM 547 N N . ARG A 1 70 ? -11.400 30.405 6.970 1.00 93.06 70 ARG A N 1
ATOM 548 C CA . ARG A 1 70 ? -12.805 30.742 7.254 1.00 93.06 70 ARG A CA 1
ATOM 549 C C . ARG A 1 70 ? -12.959 31.419 8.616 1.00 93.06 70 ARG A C 1
ATOM 551 O O . ARG A 1 70 ? -11.973 31.648 9.312 1.00 93.06 70 ARG A O 1
ATOM 558 N N . THR A 1 71 ? -14.180 31.819 8.972 1.00 91.88 71 THR A N 1
ATOM 559 C CA . THR A 1 71 ? -14.490 32.608 10.184 1.00 91.88 71 THR A CA 1
ATOM 560 C C . THR A 1 71 ? -14.135 31.934 11.510 1.00 91.88 71 THR A C 1
ATOM 562 O O . THR A 1 71 ? -14.023 32.620 12.518 1.00 91.88 71 THR A O 1
ATOM 565 N N . ASP A 1 72 ? -13.923 30.621 11.526 1.00 90.75 72 ASP A N 1
ATOM 566 C CA . ASP A 1 72 ? -13.367 29.875 12.664 1.00 90.75 72 ASP A CA 1
ATOM 567 C C . ASP A 1 72 ? -11.827 29.921 12.727 1.00 90.75 72 ASP A C 1
ATOM 569 O O . ASP A 1 72 ? -11.207 29.237 13.540 1.00 90.75 72 ASP A O 1
ATOM 573 N N . ASN A 1 73 ? -11.210 30.717 11.851 1.00 89.75 73 ASN A N 1
ATOM 574 C CA . ASN A 1 73 ? -9.776 30.885 11.680 1.00 89.75 73 ASN A CA 1
ATOM 575 C C . ASN A 1 73 ? -9.032 29.614 11.223 1.00 89.75 73 ASN A C 1
ATOM 577 O O . ASN A 1 73 ? -7.800 29.590 11.274 1.00 89.75 73 ASN A O 1
ATOM 581 N N . LYS A 1 74 ? -9.737 28.579 10.741 1.00 90.31 74 LYS A N 1
ATOM 582 C CA . LYS A 1 74 ? -9.131 27.340 10.223 1.00 90.31 74 LYS A CA 1
ATOM 583 C C . LYS A 1 74 ? -8.994 27.355 8.701 1.00 90.31 74 LYS A C 1
ATOM 585 O O . LYS A 1 74 ? -9.598 28.185 8.020 1.00 90.31 74 LYS A O 1
ATOM 590 N N . LEU A 1 75 ? -8.168 26.444 8.182 1.00 91.19 75 LEU A N 1
ATOM 591 C CA . LEU A 1 75 ? -7.856 26.315 6.759 1.00 91.19 75 LEU A CA 1
ATOM 592 C C . LEU A 1 75 ? -8.729 25.258 6.085 1.00 91.19 75 LEU A C 1
ATOM 594 O O . LEU A 1 75 ? -8.908 24.177 6.628 1.00 91.19 75 LEU A O 1
ATOM 598 N N . TYR A 1 76 ? -9.212 25.550 4.883 1.00 92.12 76 TYR A N 1
ATOM 599 C CA . TYR A 1 76 ? -10.100 24.689 4.105 1.00 92.12 76 TYR A CA 1
ATOM 600 C C . TYR A 1 76 ? -9.611 24.595 2.662 1.00 92.12 76 TYR A C 1
ATOM 602 O O . TYR A 1 76 ? -9.093 25.570 2.111 1.00 92.12 76 TYR A O 1
ATOM 610 N N . LEU A 1 77 ? -9.784 23.422 2.052 1.00 92.88 77 LEU A N 1
ATOM 611 C CA . LEU A 1 77 ? -9.438 23.183 0.654 1.00 92.88 77 LEU A CA 1
ATOM 612 C C . LEU A 1 77 ? -10.625 23.488 -0.253 1.00 92.88 77 LEU A C 1
ATOM 614 O O . LEU A 1 77 ? -11.747 23.069 0.027 1.00 92.88 77 LEU A O 1
ATOM 618 N N . VAL A 1 78 ? -10.364 24.153 -1.372 1.00 92.44 78 VAL A N 1
ATOM 619 C CA . VAL A 1 78 ? -11.351 24.347 -2.435 1.00 92.44 78 VAL A CA 1
ATOM 620 C C . VAL A 1 78 ? -10.722 24.016 -3.782 1.00 92.44 78 VAL A C 1
ATOM 622 O O . VAL A 1 78 ? -9.573 24.374 -4.027 1.00 92.44 78 VAL A O 1
ATOM 625 N N . ASP A 1 79 ? -11.488 23.369 -4.658 1.00 93.25 79 ASP A N 1
ATOM 626 C CA . ASP A 1 79 ? -11.180 23.230 -6.081 1.00 93.25 79 ASP A CA 1
ATOM 627 C C . ASP A 1 79 ? -11.988 24.279 -6.859 1.00 93.25 79 ASP A C 1
ATOM 629 O O . ASP A 1 79 ? -13.216 24.308 -6.791 1.00 93.25 79 ASP A O 1
ATOM 633 N N . ALA A 1 80 ? -11.289 25.185 -7.538 1.00 90.94 80 ALA A N 1
ATOM 634 C CA . ALA A 1 80 ? -11.863 26.255 -8.348 1.00 90.94 80 ALA A CA 1
ATOM 635 C C . ALA A 1 80 ? -12.027 25.868 -9.828 1.00 90.94 80 ALA A C 1
ATOM 637 O O . ALA A 1 80 ? -12.469 26.696 -10.629 1.00 90.94 80 ALA A O 1
ATOM 638 N N . SER A 1 81 ? -11.664 24.638 -10.207 1.00 90.06 81 SER A N 1
ATOM 639 C CA . SER A 1 81 ? -11.832 24.171 -11.579 1.00 90.06 81 SER A CA 1
ATOM 640 C C . SER A 1 81 ? -13.313 24.125 -11.960 1.00 90.06 81 SER A C 1
ATOM 642 O O . SER A 1 81 ? -14.202 23.872 -11.142 1.00 90.06 81 SER A O 1
ATOM 644 N N . LYS A 1 82 ? -13.593 24.405 -13.234 1.00 88.00 82 LYS A N 1
ATOM 645 C CA . LYS A 1 82 ? -14.960 24.365 -13.751 1.00 88.00 82 LYS A CA 1
ATOM 646 C C . LYS A 1 82 ? -15.405 22.906 -13.880 1.00 88.00 82 LYS A C 1
ATOM 648 O O . LYS A 1 82 ? -14.649 22.116 -14.445 1.00 88.00 82 LYS A O 1
ATOM 653 N N . PRO A 1 83 ? -16.613 22.543 -13.415 1.00 84.38 83 PRO A N 1
ATOM 654 C CA . PRO A 1 83 ? -17.162 21.221 -13.669 1.00 84.38 83 PRO A CA 1
ATOM 655 C C . PRO A 1 83 ? -17.238 20.949 -15.170 1.00 84.38 83 PRO A C 1
ATOM 657 O O . PRO A 1 83 ? -17.654 21.809 -15.950 1.00 84.38 83 PRO A O 1
ATOM 660 N N . GLU A 1 84 ? -16.859 19.743 -15.566 1.00 85.75 84 GLU A N 1
ATOM 661 C CA . GLU A 1 84 ? -17.009 19.306 -16.945 1.00 85.75 84 GLU A CA 1
ATOM 662 C C . GLU A 1 84 ? -18.480 19.002 -17.256 1.00 85.75 84 GLU A C 1
ATOM 664 O O . GLU A 1 84 ? -19.167 18.305 -16.504 1.00 85.75 84 GLU A O 1
ATOM 669 N N . GLN A 1 85 ? -18.983 19.524 -18.375 1.00 86.38 85 GLN A N 1
ATOM 670 C CA . GLN A 1 85 ? -20.380 19.339 -18.760 1.00 86.38 85 GLN A CA 1
ATOM 671 C C . GLN A 1 85 ? -20.694 17.853 -18.997 1.00 86.38 85 GLN A C 1
ATOM 673 O O . GLN A 1 85 ? -19.967 17.161 -19.704 1.00 86.38 85 GLN A O 1
ATOM 678 N N . GLY A 1 86 ? -21.799 17.369 -18.419 1.00 86.50 86 GLY A N 1
ATOM 679 C CA . GLY A 1 86 ? -22.236 15.973 -18.557 1.00 86.50 86 GLY A CA 1
ATOM 680 C C . GLY A 1 86 ? -21.438 14.969 -17.720 1.00 86.50 86 GLY A C 1
ATOM 681 O O . GLY A 1 86 ? -21.670 13.768 -17.842 1.00 86.50 86 GLY A O 1
ATOM 682 N N . ARG A 1 87 ? -20.520 15.437 -16.863 1.00 87.31 87 ARG A N 1
ATOM 683 C CA . ARG A 1 87 ? -19.654 14.587 -16.041 1.00 87.31 87 ARG A CA 1
ATOM 684 C C . ARG A 1 87 ? -19.814 14.899 -14.560 1.00 87.31 87 ARG A C 1
ATOM 686 O O . ARG A 1 87 ? -20.026 16.038 -14.154 1.00 87.31 87 ARG A O 1
ATOM 693 N N . THR A 1 88 ? -19.700 13.864 -13.742 1.00 87.38 88 THR A N 1
ATOM 694 C CA . THR A 1 88 ? -19.734 13.941 -12.282 1.00 87.38 88 THR A CA 1
ATOM 695 C C . THR A 1 88 ? -18.316 13.868 -11.735 1.00 87.38 88 THR A C 1
ATOM 697 O O . THR A 1 88 ? -17.482 13.129 -12.254 1.00 87.38 88 THR A O 1
ATOM 700 N N . THR A 1 89 ? -18.048 14.642 -10.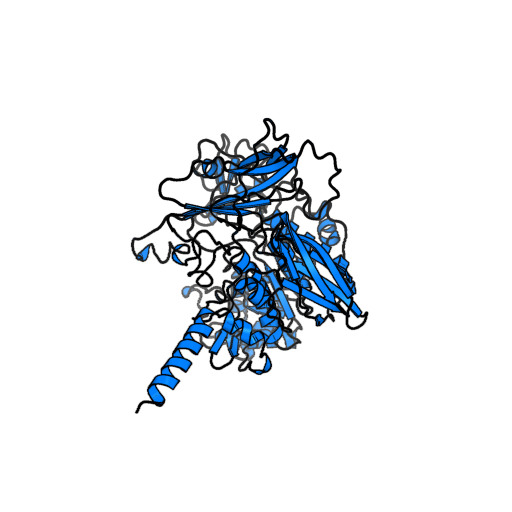687 1.00 89.38 89 THR A N 1
ATOM 701 C CA . THR A 1 89 ? -16.764 14.656 -9.980 1.00 89.38 89 THR A CA 1
ATOM 702 C C . THR A 1 89 ? -16.889 13.954 -8.635 1.00 89.38 89 THR A C 1
ATOM 704 O O . THR A 1 89 ? -17.919 14.099 -7.988 1.00 89.38 89 THR A O 1
ATOM 707 N N . TYR A 1 90 ? -15.835 13.261 -8.204 1.00 88.88 90 TYR A N 1
ATOM 708 C CA . TYR A 1 90 ? -15.682 12.659 -6.878 1.00 88.88 90 TYR A CA 1
ATOM 709 C C . TYR A 1 90 ? -14.302 12.989 -6.305 1.00 88.88 90 TYR A C 1
ATOM 711 O O . TYR A 1 90 ? -13.334 13.069 -7.063 1.00 88.88 90 TYR A O 1
ATOM 719 N N . TYR A 1 91 ? -14.199 13.168 -4.987 1.00 90.62 91 TYR A N 1
ATOM 720 C CA . TYR A 1 91 ? -12.951 13.559 -4.322 1.00 90.62 91 TYR A CA 1
ATOM 721 C C . TYR A 1 91 ? -12.573 12.621 -3.182 1.00 90.62 91 TYR A C 1
ATOM 723 O O . TYR A 1 91 ? -13.379 12.369 -2.286 1.00 90.62 91 TYR A O 1
ATOM 731 N N . ALA A 1 92 ? -11.325 12.149 -3.189 1.00 89.81 92 ALA A N 1
ATOM 732 C CA . ALA A 1 92 ? -10.714 11.440 -2.070 1.00 89.81 92 ALA A CA 1
ATOM 733 C C . ALA A 1 92 ? -9.543 12.259 -1.530 1.00 89.81 92 ALA A C 1
ATOM 735 O O . ALA A 1 92 ? -8.601 12.561 -2.261 1.00 89.81 92 ALA A O 1
ATOM 736 N N . LEU A 1 93 ? -9.587 12.582 -0.238 1.00 90.75 93 LEU A N 1
ATOM 737 C CA . LEU A 1 93 ? -8.538 13.286 0.491 1.00 90.75 93 LEU A CA 1
ATOM 738 C C . LEU A 1 93 ? -7.937 12.348 1.542 1.00 90.75 93 LEU A C 1
ATOM 740 O O . LEU A 1 93 ? -8.639 11.881 2.439 1.00 90.75 93 LEU A O 1
ATOM 744 N N . ASN A 1 94 ? -6.644 12.038 1.429 1.00 88.50 94 ASN A N 1
ATOM 745 C CA . ASN A 1 94 ? -5.942 11.047 2.257 1.00 88.50 94 ASN A CA 1
ATOM 746 C C . ASN A 1 94 ? -6.672 9.691 2.334 1.00 88.50 94 ASN A C 1
ATOM 748 O O . ASN A 1 94 ? -6.601 8.976 3.328 1.00 88.50 94 ASN A O 1
ATOM 752 N N . GLY A 1 95 ? -7.405 9.337 1.279 1.00 87.00 95 GLY A N 1
ATOM 753 C CA . GLY A 1 95 ? -8.192 8.109 1.217 1.00 87.00 95 GLY A CA 1
ATOM 754 C C . GLY A 1 95 ? -9.523 8.119 1.972 1.00 87.00 95 GLY A C 1
ATOM 755 O O . GLY A 1 95 ? -10.174 7.084 2.040 1.00 87.00 95 GLY A O 1
ATOM 756 N N . SER A 1 96 ? -9.937 9.272 2.493 1.00 89.25 96 SER A N 1
ATOM 757 C CA . SER A 1 96 ? -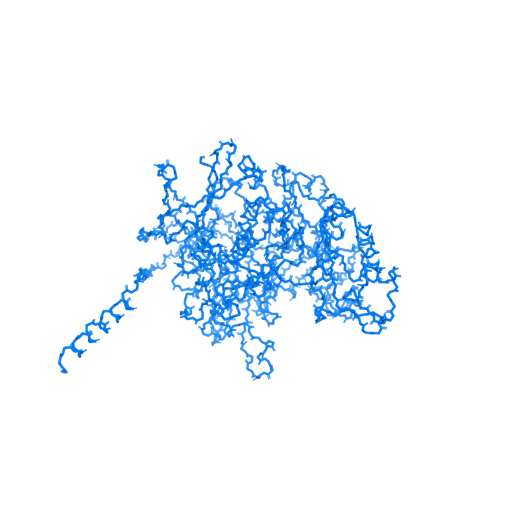11.300 9.514 2.978 1.00 89.25 96 SER A CA 1
ATOM 758 C C . SER A 1 96 ? -12.080 10.367 1.984 1.00 89.25 96 SER A C 1
ATOM 760 O O . SER A 1 96 ? -11.491 11.058 1.151 1.00 89.25 96 SER A O 1
ATOM 762 N N . VAL A 1 97 ? -13.401 10.359 2.102 1.00 88.75 97 VAL A N 1
ATOM 763 C CA . VAL A 1 97 ? -14.313 11.121 1.245 1.00 88.75 97 VAL A CA 1
ATOM 764 C C . VAL A 1 97 ? -15.204 11.991 2.115 1.00 88.75 97 VAL A C 1
ATOM 766 O O . VAL A 1 97 ? -15.381 11.695 3.296 1.00 88.75 97 VAL A O 1
ATOM 769 N N . ASN A 1 98 ? -15.806 13.031 1.540 1.00 88.44 98 ASN A N 1
ATOM 770 C CA . ASN A 1 98 ? -16.876 13.741 2.230 1.00 88.44 98 ASN A CA 1
ATOM 771 C C . ASN A 1 98 ? -18.017 12.758 2.538 1.00 88.44 98 ASN A C 1
ATOM 773 O O . ASN A 1 98 ? -18.562 12.111 1.643 1.00 88.44 98 ASN A O 1
ATOM 777 N N . ARG A 1 99 ? -18.358 12.646 3.821 1.00 84.38 99 ARG A N 1
ATOM 778 C CA . ARG A 1 99 ? -19.281 11.631 4.332 1.00 84.38 99 ARG A CA 1
ATOM 779 C C . ARG A 1 99 ? -20.744 11.903 3.984 1.00 84.38 99 ARG A C 1
ATOM 781 O O . ARG A 1 99 ? -21.558 10.986 4.034 1.00 84.38 99 ARG A O 1
ATOM 788 N N . VAL A 1 100 ? -21.075 13.152 3.657 1.00 83.75 100 VAL A N 1
ATOM 789 C CA . VAL A 1 100 ? -22.409 13.565 3.200 1.00 83.75 100 VAL A CA 1
ATOM 790 C C . VAL A 1 100 ? -22.551 13.334 1.702 1.00 83.75 100 VAL A C 1
ATOM 792 O O . VAL A 1 100 ? -23.547 12.776 1.248 1.00 83.75 100 VAL A O 1
ATOM 795 N N . ASP A 1 101 ? -21.565 13.797 0.937 1.00 88.19 101 ASP A N 1
ATOM 796 C CA . ASP A 1 101 ? -21.560 13.688 -0.515 1.00 88.19 101 ASP A CA 1
ATOM 797 C C . ASP A 1 101 ? -20.127 13.691 -1.045 1.00 88.19 101 ASP A C 1
ATOM 799 O O . ASP A 1 101 ? -19.488 14.739 -1.157 1.00 88.19 101 ASP A O 1
ATOM 803 N N . ALA A 1 102 ? -19.645 12.513 -1.434 1.00 88.56 102 ALA A N 1
ATOM 804 C CA . ALA A 1 102 ? -18.313 12.305 -1.990 1.00 88.56 102 ALA A CA 1
ATOM 805 C C . ALA A 1 102 ? -18.024 13.105 -3.278 1.00 88.56 102 ALA A C 1
ATOM 807 O O . ALA A 1 102 ? -16.871 13.199 -3.709 1.00 88.56 102 ALA A O 1
ATOM 808 N N . ARG A 1 103 ? -19.053 13.703 -3.894 1.00 89.50 103 ARG A N 1
ATOM 809 C CA . ARG A 1 103 ? -18.922 14.599 -5.053 1.00 89.50 103 ARG A CA 1
ATOM 810 C C . ARG A 1 103 ? -18.433 15.998 -4.685 1.00 89.50 103 ARG A C 1
ATOM 812 O O . ARG A 1 103 ? -18.170 16.823 -5.559 1.00 89.50 103 ARG A O 1
ATOM 819 N N . GLN A 1 104 ? -18.304 16.270 -3.392 1.00 89.44 104 GLN A N 1
ATOM 820 C CA . GLN A 1 104 ? -17.799 17.518 -2.846 1.00 89.44 104 GLN A CA 1
ATOM 821 C C . GLN A 1 104 ? -16.509 17.259 -2.072 1.00 89.44 104 GLN A C 1
ATOM 823 O O . GLN A 1 104 ? -16.323 16.205 -1.463 1.00 89.44 104 GLN A O 1
ATOM 828 N N . LEU A 1 105 ? -15.619 18.250 -2.050 1.00 89.50 105 LEU A N 1
ATOM 829 C CA . LEU A 1 105 ? -14.501 18.232 -1.114 1.00 89.50 105 LEU A CA 1
ATOM 830 C C . LEU A 1 105 ? -15.016 18.246 0.330 1.00 89.50 105 LEU A C 1
ATOM 832 O O . LEU A 1 105 ? -16.080 18.804 0.635 1.00 89.50 105 LEU A O 1
ATOM 836 N N . THR A 1 106 ? -14.230 17.639 1.217 1.00 83.50 106 THR A N 1
ATOM 837 C CA . THR A 1 106 ? -14.469 17.679 2.661 1.00 83.50 106 THR A CA 1
ATOM 838 C C . THR A 1 106 ? -14.653 19.116 3.147 1.00 83.50 106 THR A C 1
ATOM 840 O O . THR A 1 106 ? -13.971 20.039 2.693 1.00 83.50 106 THR A O 1
ATOM 843 N N . GLN A 1 107 ? -15.593 19.303 4.072 1.00 84.50 107 GLN A N 1
ATOM 844 C CA . GLN A 1 107 ? -15.748 20.561 4.804 1.00 84.50 107 GLN A CA 1
ATOM 845 C C . GLN A 1 107 ? -15.040 20.511 6.162 1.00 84.50 107 GLN A C 1
ATOM 847 O O . GLN A 1 107 ? -15.276 21.382 6.992 1.00 84.50 107 GLN A O 1
ATOM 852 N N . GLN A 1 108 ? -14.176 19.520 6.395 1.00 86.88 108 GLN A N 1
ATOM 853 C CA . GLN A 1 108 ? -13.290 19.499 7.550 1.00 86.88 108 GLN A CA 1
ATOM 854 C C . GLN A 1 108 ? -12.092 20.429 7.326 1.00 86.88 108 GLN A C 1
ATOM 856 O O . GLN A 1 108 ? -11.599 20.568 6.199 1.00 86.88 108 GLN A O 1
ATOM 861 N N . PRO A 1 109 ? -11.599 21.077 8.391 1.00 88.75 109 PRO A N 1
ATOM 862 C CA . PRO A 1 109 ? -10.404 21.892 8.306 1.00 88.75 109 PRO A CA 1
ATOM 863 C C . PRO A 1 109 ? -9.167 21.027 8.027 1.00 88.75 109 PRO A C 1
ATOM 865 O O . PRO A 1 109 ? -8.972 19.972 8.629 1.00 88.75 109 PRO A O 1
ATOM 868 N N . LEU A 1 110 ? -8.289 21.510 7.152 1.00 86.25 110 LEU A N 1
ATOM 869 C CA . LEU A 1 110 ? -6.988 20.900 6.914 1.00 86.25 110 LEU A CA 1
ATOM 870 C C . LEU A 1 110 ? -6.046 21.137 8.095 1.00 86.25 110 LEU A C 1
ATOM 872 O O . LEU A 1 110 ? -6.003 22.230 8.667 1.00 86.25 110 LEU A O 1
ATOM 876 N N . LEU A 1 111 ? -5.205 20.144 8.375 1.00 79.31 111 LEU A N 1
ATOM 877 C CA . LEU A 1 111 ? -4.054 20.313 9.256 1.00 79.31 111 LEU A CA 1
ATOM 878 C C . LEU A 1 111 ? -2.827 20.739 8.430 1.00 79.31 111 LEU A C 1
ATOM 880 O O . LEU A 1 111 ? -2.441 20.015 7.505 1.00 79.31 111 LEU A O 1
ATOM 884 N N . PRO A 1 112 ? -2.205 21.898 8.725 1.00 76.19 112 PRO A N 1
ATOM 885 C CA . PRO A 1 112 ? -1.025 22.355 7.999 1.00 76.19 112 PRO A CA 1
ATOM 886 C C . PRO A 1 112 ? 0.195 21.468 8.286 1.00 76.19 112 PRO A C 1
ATOM 888 O O . PRO A 1 112 ? 0.210 20.668 9.223 1.00 76.19 112 PRO A O 1
ATOM 891 N N . ASN A 1 113 ? 1.248 21.634 7.481 1.00 71.31 113 ASN A N 1
ATOM 892 C CA . ASN A 1 113 ? 2.553 20.980 7.668 1.00 71.31 113 ASN A CA 1
ATOM 893 C C . ASN A 1 113 ? 2.536 19.438 7.587 1.00 71.31 113 ASN A C 1
ATOM 895 O O . ASN A 1 113 ? 3.403 18.767 8.152 1.00 71.31 113 ASN A O 1
ATOM 899 N N . ARG A 1 114 ? 1.572 18.866 6.855 1.00 74.00 114 ARG A N 1
ATOM 900 C CA . ARG A 1 114 ? 1.492 17.432 6.545 1.00 74.00 114 ARG A CA 1
ATOM 901 C C . ARG A 1 114 ? 1.290 17.221 5.049 1.00 74.00 114 ARG A C 1
ATOM 903 O O . ARG A 1 114 ? 0.676 18.059 4.389 1.00 74.00 114 ARG A O 1
ATOM 910 N N . TRP A 1 115 ? 1.789 16.101 4.529 1.00 78.88 115 TRP A N 1
ATOM 911 C CA . TRP A 1 115 ? 1.457 15.669 3.175 1.00 78.88 115 TRP A CA 1
ATOM 912 C C . TRP A 1 115 ? -0.022 15.313 3.068 1.00 78.88 115 TRP A C 1
ATOM 914 O O . TRP A 1 115 ? -0.585 14.611 3.910 1.00 78.88 115 TRP A O 1
ATOM 924 N N . ILE A 1 116 ? -0.623 15.806 2.001 1.00 85.75 116 ILE A N 1
ATOM 925 C CA . ILE A 1 116 ? -2.007 15.610 1.626 1.00 85.75 116 ILE A CA 1
ATOM 926 C C . ILE A 1 116 ? -1.997 14.982 0.241 1.00 85.75 116 ILE A C 1
ATOM 928 O O . ILE A 1 116 ? -1.370 15.494 -0.688 1.00 85.75 116 ILE A O 1
ATOM 932 N N . HIS A 1 117 ? -2.688 13.859 0.128 1.00 89.19 117 HIS A N 1
ATOM 933 C CA . HIS A 1 117 ? -2.964 13.186 -1.124 1.00 89.19 117 HIS A CA 1
ATOM 934 C C . HIS A 1 117 ? -4.410 13.472 -1.519 1.00 89.19 117 HIS A C 1
ATOM 936 O O . HIS A 1 117 ? -5.331 13.116 -0.783 1.00 89.19 117 HIS A O 1
ATOM 942 N N . LEU A 1 118 ? -4.606 14.130 -2.656 1.00 91.38 118 LEU A N 1
ATOM 943 C CA . LEU A 1 118 ? -5.916 14.366 -3.239 1.00 91.38 118 LEU A CA 1
ATOM 944 C C . LEU A 1 118 ? -6.007 13.640 -4.575 1.00 91.38 118 LEU A C 1
ATOM 946 O O . LEU A 1 118 ? -5.166 13.848 -5.450 1.00 91.38 118 LEU A O 1
ATOM 950 N N . VAL A 1 119 ? -7.086 12.886 -4.756 1.00 89.62 119 VAL A N 1
ATOM 951 C CA . VAL A 1 119 ? -7.479 12.370 -6.065 1.00 89.62 119 VAL A CA 1
ATOM 952 C C . VAL A 1 119 ? -8.878 12.863 -6.392 1.00 89.62 119 VAL A C 1
ATOM 954 O O . VAL A 1 119 ? -9.804 12.736 -5.588 1.00 89.62 119 VAL A O 1
ATOM 957 N N . LYS A 1 120 ? -9.014 13.443 -7.580 1.00 89.50 120 LYS A N 1
ATOM 958 C CA . LYS A 1 120 ? -10.277 13.849 -8.184 1.00 89.50 120 LYS A CA 1
ATOM 959 C C . LYS A 1 120 ? -10.598 12.894 -9.325 1.00 89.50 120 LYS A C 1
ATOM 961 O O . LYS A 1 120 ? -9.847 12.824 -10.293 1.00 89.50 120 LYS A O 1
ATOM 966 N N . TYR A 1 121 ? -11.726 12.207 -9.241 1.00 85.75 121 TYR A N 1
ATOM 967 C CA . TYR A 1 121 ? -12.227 11.342 -10.306 1.00 85.75 121 TYR A CA 1
ATOM 968 C C . TYR A 1 121 ? -13.324 12.078 -11.065 1.00 85.75 121 TYR A C 1
ATOM 970 O O . TYR A 1 121 ? -14.215 12.659 -10.447 1.00 85.75 121 TYR A O 1
ATOM 978 N N . VAL A 1 122 ? -13.267 12.060 -12.395 1.00 84.94 122 VAL A N 1
ATOM 979 C CA . VAL A 1 122 ? -14.272 12.675 -13.270 1.00 84.94 122 VAL A CA 1
ATOM 980 C C . VAL A 1 122 ? -14.827 11.620 -14.214 1.00 84.94 122 VAL A C 1
ATOM 982 O O . VAL A 1 122 ? -14.072 10.882 -14.847 1.00 84.94 122 VAL A O 1
ATOM 985 N N . THR A 1 123 ? -16.154 11.529 -14.294 1.00 82.12 123 THR A N 1
ATOM 986 C CA . THR A 1 123 ? -16.829 10.414 -14.964 1.00 82.12 123 THR A CA 1
ATOM 987 C C . THR A 1 123 ? -18.159 10.767 -15.606 1.00 82.12 123 THR A C 1
ATOM 989 O O . THR A 1 123 ? -18.877 11.632 -15.119 1.00 82.12 123 THR A O 1
ATOM 992 N N . GLU A 1 124 ? -18.550 10.020 -16.634 1.00 80.81 124 GLU A N 1
ATOM 993 C CA . GLU A 1 124 ? -19.932 9.980 -17.145 1.00 80.81 124 GLU A CA 1
ATOM 994 C C . GLU A 1 124 ? -20.829 8.988 -16.374 1.00 80.81 124 GLU A C 1
ATOM 996 O O . GLU A 1 124 ? -22.041 8.930 -16.581 1.00 80.81 124 GLU A O 1
ATOM 1001 N N . VAL A 1 125 ? -20.261 8.191 -15.465 1.00 77.06 125 VAL A N 1
ATOM 1002 C CA . VAL A 1 125 ? -20.999 7.217 -14.656 1.00 77.06 125 VAL A CA 1
ATOM 1003 C C . VAL A 1 125 ? -21.686 7.907 -13.475 1.00 77.06 125 VAL A C 1
ATOM 1005 O O . VAL A 1 125 ? -21.048 8.482 -12.595 1.00 77.06 125 VAL A O 1
ATOM 1008 N N . ALA A 1 126 ? -23.012 7.786 -13.409 1.00 72.00 126 ALA A N 1
ATOM 1009 C CA . ALA A 1 126 ? -23.808 8.392 -12.343 1.00 72.00 126 ALA A CA 1
ATOM 1010 C C . ALA A 1 126 ? -23.512 7.822 -10.942 1.00 72.00 126 ALA A C 1
ATOM 1012 O O . ALA A 1 126 ? -23.748 8.527 -9.971 1.00 72.00 126 ALA A O 1
ATOM 1013 N N . ASN A 1 127 ? -23.002 6.586 -10.831 1.00 76.38 127 ASN A N 1
ATOM 1014 C CA . ASN A 1 127 ? -22.621 5.937 -9.570 1.00 76.38 127 ASN A CA 1
ATOM 1015 C C . ASN A 1 127 ? -21.246 5.246 -9.672 1.00 76.38 127 ASN A C 1
ATOM 1017 O O . ASN A 1 127 ? -21.141 4.147 -10.227 1.00 76.38 127 ASN A O 1
ATOM 1021 N N . VAL A 1 128 ? -20.203 5.856 -9.103 1.00 71.06 128 VAL A N 1
ATOM 1022 C CA . VAL A 1 128 ? -18.828 5.305 -9.106 1.00 71.06 128 VAL A CA 1
ATOM 1023 C C . VAL A 1 128 ? -18.628 4.099 -8.191 1.00 71.06 128 VAL A C 1
ATOM 1025 O O . VAL A 1 128 ? -17.577 3.473 -8.245 1.00 71.06 128 VAL A O 1
ATOM 1028 N N . ASN A 1 129 ? -19.623 3.730 -7.379 1.00 72.88 129 ASN A N 1
ATOM 1029 C CA . ASN A 1 129 ? -19.587 2.469 -6.634 1.00 72.88 129 ASN A CA 1
ATOM 1030 C C . ASN A 1 129 ? -19.962 1.253 -7.489 1.00 72.88 129 ASN A C 1
ATOM 1032 O O . ASN A 1 129 ? -19.920 0.126 -7.005 1.00 72.88 129 ASN A O 1
ATOM 1036 N N . SER A 1 130 ? -20.378 1.470 -8.738 1.00 67.56 130 SER A N 1
ATOM 1037 C CA . SER A 1 130 ? -20.693 0.387 -9.661 1.00 67.56 130 SER A CA 1
ATOM 1038 C C . SER A 1 130 ? -19.472 -0.016 -10.483 1.00 67.56 130 SER A C 1
ATOM 1040 O O . SER A 1 130 ? -18.680 0.829 -10.902 1.00 67.56 130 SER A O 1
ATOM 1042 N N . GLU A 1 131 ? -19.385 -1.300 -10.836 1.00 64.69 131 GLU A N 1
ATOM 1043 C CA . GLU A 1 131 ? -18.344 -1.812 -11.740 1.00 64.69 131 GLU A CA 1
ATOM 1044 C C . GLU A 1 131 ? -18.376 -1.154 -13.127 1.00 64.69 131 GLU A C 1
ATOM 1046 O O . GLU A 1 131 ? -17.396 -1.228 -13.861 1.00 64.69 131 GLU A O 1
ATOM 1051 N N . SER A 1 132 ? -19.455 -0.440 -13.476 1.00 61.97 132 SER A N 1
ATOM 1052 C CA . SER A 1 132 ? -19.535 0.326 -14.724 1.00 61.97 132 SER A CA 1
ATOM 1053 C C . SER A 1 132 ? -18.475 1.432 -14.835 1.00 61.97 132 SER A C 1
ATOM 1055 O O . SER A 1 132 ? -18.197 1.888 -15.942 1.00 61.97 132 SER A O 1
ATOM 1057 N N . TRP A 1 133 ? -17.842 1.825 -13.723 1.00 62.25 133 TRP A N 1
ATOM 1058 C CA . TRP A 1 133 ? -16.665 2.696 -13.722 1.00 62.25 133 TRP A CA 1
ATOM 1059 C C . TRP A 1 133 ? -15.369 1.988 -14.159 1.00 62.25 133 TRP A C 1
ATOM 1061 O O . TRP A 1 133 ? -14.519 2.617 -14.782 1.00 62.25 133 TRP A O 1
ATOM 1071 N N . LEU A 1 134 ? -15.206 0.686 -13.892 1.00 59.34 134 LEU A N 1
ATOM 1072 C CA . LEU A 1 134 ? -13.962 -0.071 -14.129 1.00 59.34 134 LEU A CA 1
ATOM 1073 C C . LEU A 1 134 ? -13.686 -0.371 -15.617 1.00 59.34 134 LEU A C 1
ATOM 1075 O O . LEU A 1 134 ? -12.890 -1.254 -15.932 1.00 59.34 134 LEU A O 1
ATOM 1079 N N . THR A 1 135 ? -14.369 0.301 -16.545 1.00 51.09 135 THR A N 1
ATOM 1080 C CA . THR A 1 135 ? -14.525 -0.197 -17.911 1.00 51.09 135 THR A CA 1
ATOM 1081 C C . THR A 1 135 ? -14.100 0.788 -18.997 1.00 51.09 135 THR A C 1
ATOM 1083 O O . THR A 1 135 ? -14.807 1.741 -19.312 1.00 51.09 135 THR A O 1
ATOM 1086 N N . SER A 1 136 ? -13.028 0.452 -19.712 1.00 50.09 136 SER A N 1
ATOM 1087 C CA . SER A 1 136 ? -12.954 0.705 -21.153 1.00 50.09 136 SER A CA 1
ATOM 1088 C C . SER A 1 136 ? -12.430 -0.508 -21.950 1.00 50.09 136 SER A C 1
ATOM 1090 O O . SER A 1 136 ? -13.019 -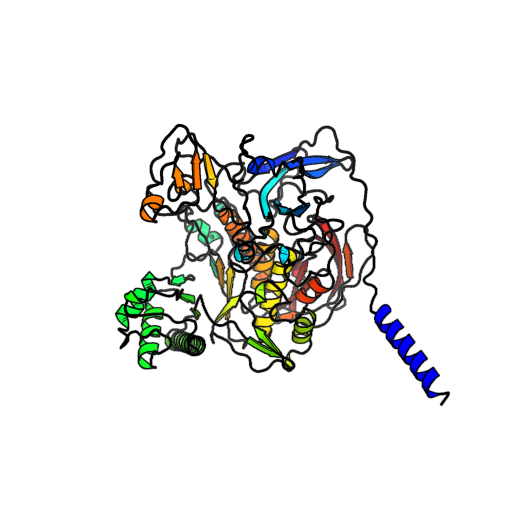0.810 -22.972 1.00 50.09 136 SER A O 1
ATOM 1092 N N . ALA A 1 137 ? -11.487 -1.337 -21.490 1.00 43.50 137 ALA A N 1
ATOM 1093 C CA . ALA A 1 137 ? -10.954 -2.444 -22.299 1.00 43.50 137 ALA A CA 1
ATOM 1094 C C . ALA A 1 137 ? -12.015 -3.518 -22.621 1.00 43.50 137 ALA A C 1
ATOM 1096 O O . ALA A 1 137 ? -12.104 -3.984 -23.754 1.00 43.50 137 ALA A O 1
ATOM 1097 N N . PHE A 1 138 ? -12.886 -3.847 -21.659 1.00 40.34 138 PHE A N 1
ATOM 1098 C CA . PHE A 1 138 ? -14.015 -4.764 -21.876 1.00 40.34 138 PHE A CA 1
ATOM 1099 C C . PHE A 1 138 ? -15.219 -4.111 -22.590 1.00 40.34 138 PHE A C 1
ATOM 1101 O O . PHE A 1 138 ? -15.995 -4.820 -23.222 1.00 40.34 138 PHE A O 1
ATOM 1108 N N . ASN A 1 139 ? -15.360 -2.777 -22.554 1.00 43.41 139 ASN A N 1
ATOM 1109 C CA . ASN A 1 139 ? -16.493 -2.041 -23.151 1.00 43.41 139 ASN A CA 1
ATOM 1110 C C . ASN A 1 139 ? -16.184 -1.404 -24.520 1.00 43.41 139 ASN A C 1
ATOM 1112 O O . ASN A 1 139 ? -17.106 -1.101 -25.279 1.00 43.41 139 ASN A O 1
ATOM 1116 N N . VAL A 1 140 ? -14.908 -1.253 -24.885 1.00 44.28 140 VAL A N 1
ATOM 1117 C CA . VAL A 1 140 ? -14.453 -0.850 -26.227 1.00 44.28 140 VAL A CA 1
ATOM 1118 C C . VAL A 1 140 ? -14.866 -1.903 -27.256 1.00 44.28 140 VAL A C 1
ATOM 1120 O O . VAL A 1 140 ? -15.329 -1.543 -28.335 1.00 44.28 140 VAL A O 1
ATOM 1123 N N . ALA A 1 141 ? -14.835 -3.190 -26.889 1.00 43.06 141 ALA A N 1
ATOM 1124 C CA . ALA A 1 141 ? -15.371 -4.275 -27.714 1.00 43.06 141 ALA A CA 1
ATOM 1125 C C . ALA A 1 141 ? -16.897 -4.176 -27.951 1.00 43.06 141 ALA A C 1
ATOM 1127 O O . ALA A 1 141 ? -17.404 -4.759 -28.905 1.00 43.06 141 ALA A O 1
ATOM 1128 N N . ALA A 1 142 ? -17.623 -3.417 -27.118 1.00 46.47 142 ALA A N 1
ATOM 1129 C CA . ALA A 1 142 ? -19.072 -3.216 -27.198 1.00 46.47 142 ALA A CA 1
ATOM 1130 C C . ALA A 1 142 ? -19.486 -1.825 -27.731 1.00 46.47 142 ALA A C 1
ATOM 1132 O O . ALA A 1 142 ? -20.674 -1.509 -27.755 1.00 46.47 142 ALA A O 1
ATOM 1133 N N . GLY A 1 143 ? -18.537 -0.974 -28.148 1.00 45.53 143 GLY A N 1
ATOM 1134 C CA . GLY A 1 143 ? -18.827 0.340 -28.742 1.00 45.53 143 GLY A CA 1
ATOM 1135 C C . GLY A 1 143 ? -19.389 1.402 -27.780 1.00 45.53 143 GLY A C 1
ATOM 1136 O O . GLY A 1 143 ? -19.922 2.407 -28.242 1.00 45.53 143 GLY A O 1
ATOM 1137 N N . GLN A 1 144 ? -19.281 1.208 -26.459 1.00 54.59 144 GLN A N 1
ATOM 1138 C CA . GLN A 1 144 ? -19.852 2.096 -25.429 1.00 54.59 144 GLN A CA 1
ATOM 1139 C C . GLN A 1 144 ? -18.791 2.598 -24.433 1.00 54.59 144 GLN A C 1
ATOM 1141 O O . GLN A 1 144 ? -18.924 2.424 -23.220 1.00 54.59 144 GLN A O 1
ATOM 1146 N N . ALA A 1 145 ? -17.706 3.203 -24.920 1.00 58.81 145 ALA A N 1
ATOM 1147 C CA . ALA A 1 145 ? -16.696 3.785 -24.036 1.00 58.81 145 ALA A CA 1
ATOM 1148 C C . ALA A 1 145 ? -17.282 4.989 -23.274 1.00 58.81 145 ALA A C 1
ATOM 1150 O O . ALA A 1 145 ? -17.623 6.000 -23.885 1.00 58.81 145 ALA A O 1
ATOM 1151 N N . LYS A 1 146 ? -17.392 4.884 -21.944 1.00 66.88 146 LYS A N 1
ATOM 1152 C CA . LYS A 1 146 ? -17.725 6.014 -21.064 1.00 66.88 146 LYS A CA 1
ATOM 1153 C C . LYS A 1 146 ? -16.448 6.741 -20.672 1.00 66.88 146 LYS A C 1
ATOM 1155 O O . LYS A 1 146 ? -15.422 6.104 -20.435 1.00 66.88 146 LYS A O 1
ATOM 1160 N N . TYR A 1 147 ? -16.500 8.063 -20.564 1.00 70.75 147 TYR A N 1
ATOM 1161 C CA . TYR A 1 147 ? -15.350 8.827 -20.092 1.00 70.75 147 TYR A CA 1
ATOM 1162 C C . TYR A 1 147 ? -15.070 8.577 -18.606 1.00 70.75 147 TYR A C 1
ATOM 1164 O O . TYR A 1 147 ? -15.965 8.667 -17.757 1.00 70.75 147 TYR A O 1
ATOM 1172 N N . ALA A 1 148 ? -13.794 8.349 -18.305 1.00 75.75 148 ALA A N 1
ATOM 1173 C CA . ALA A 1 148 ? -13.249 8.248 -16.964 1.00 75.75 148 ALA A CA 1
ATOM 1174 C C . ALA A 1 148 ? -11.850 8.876 -16.920 1.00 75.75 148 ALA A C 1
ATOM 1176 O O . ALA A 1 148 ? -10.975 8.528 -17.719 1.00 75.75 148 ALA A O 1
ATOM 1177 N N . ALA A 1 149 ? -11.644 9.793 -15.976 1.00 79.56 149 ALA A N 1
ATOM 1178 C CA . ALA A 1 149 ? -10.350 10.403 -15.715 1.00 79.56 149 ALA A CA 1
ATOM 1179 C C . ALA A 1 149 ? -10.065 10.509 -14.215 1.00 79.56 149 ALA A C 1
ATOM 1181 O O . ALA A 1 149 ? -10.984 10.669 -13.408 1.00 79.56 149 ALA A O 1
ATOM 1182 N N . ALA A 1 150 ? -8.785 10.445 -13.858 1.00 83.50 150 ALA A N 1
ATOM 1183 C CA . ALA A 1 150 ? -8.303 10.677 -12.502 1.00 83.50 150 ALA A CA 1
ATOM 1184 C C . ALA A 1 150 ? -7.225 11.767 -12.512 1.00 83.50 150 ALA A C 1
ATOM 1186 O O . ALA A 1 150 ? -6.244 11.675 -13.254 1.00 83.50 150 ALA A O 1
ATOM 1187 N N . TYR A 1 151 ? -7.417 12.781 -11.669 1.00 86.56 151 TYR A N 1
ATOM 1188 C CA . TYR A 1 151 ? -6.498 13.893 -11.461 1.00 86.56 151 TYR A CA 1
ATOM 1189 C C . TYR A 1 151 ? -5.939 13.824 -10.051 1.00 86.56 151 TYR A C 1
ATOM 1191 O O . TYR A 1 151 ? -6.662 13.987 -9.069 1.00 86.56 151 TYR A O 1
ATOM 1199 N N . GLU A 1 152 ? -4.641 13.577 -9.958 1.00 87.69 152 GLU A N 1
ATOM 1200 C CA . GLU A 1 152 ? -3.948 13.438 -8.686 1.00 87.69 152 GLU A CA 1
ATOM 1201 C C . GLU A 1 152 ? -3.117 14.686 -8.379 1.00 87.69 152 GLU A C 1
ATOM 1203 O O . GLU A 1 152 ? -2.369 15.186 -9.228 1.00 87.69 152 GLU A O 1
ATOM 1208 N N . ALA A 1 153 ? -3.206 15.148 -7.132 1.00 88.94 153 ALA A N 1
ATOM 1209 C CA . ALA A 1 153 ? -2.283 16.111 -6.557 1.00 88.94 153 ALA A CA 1
ATOM 1210 C C . ALA A 1 153 ? -1.778 15.631 -5.197 1.00 88.94 153 ALA A C 1
ATOM 1212 O O . ALA A 1 153 ? -2.542 15.217 -4.326 1.00 88.94 153 ALA A O 1
ATOM 1213 N N . ILE A 1 154 ? -0.472 15.773 -4.995 1.00 88.06 154 ILE A N 1
ATOM 1214 C CA . ILE A 1 154 ? 0.170 15.580 -3.698 1.00 88.06 154 ILE A CA 1
ATOM 1215 C C . ILE A 1 154 ? 0.785 16.910 -3.297 1.00 88.06 154 ILE A C 1
ATOM 1217 O O . ILE A 1 154 ? 1.501 17.530 -4.083 1.00 88.06 154 ILE A O 1
ATOM 1221 N N . PHE A 1 155 ? 0.467 17.386 -2.102 1.00 86.44 155 PHE A N 1
ATOM 1222 C CA . PHE A 1 155 ? 0.889 18.704 -1.644 1.00 86.44 155 PHE A CA 1
ATOM 1223 C C . PHE A 1 155 ? 0.904 18.786 -0.123 1.00 86.44 155 PHE A C 1
ATOM 1225 O O . PHE A 1 155 ? 0.383 17.917 0.565 1.00 86.44 155 PHE A O 1
ATOM 1232 N N . TRP A 1 156 ? 1.473 19.855 0.415 1.00 82.56 156 TRP A N 1
ATOM 1233 C CA . TRP A 1 156 ? 1.282 20.238 1.810 1.00 82.56 156 TRP A CA 1
ATOM 1234 C C . TRP A 1 156 ? 0.838 21.695 1.898 1.00 82.56 156 TRP A C 1
ATOM 1236 O O . TRP A 1 156 ? 0.992 22.474 0.952 1.00 82.56 156 TRP A O 1
ATOM 1246 N N . VAL A 1 157 ? 0.262 22.061 3.042 1.00 83.81 157 VAL A N 1
ATOM 1247 C CA . VAL A 1 157 ? -0.208 23.424 3.300 1.00 83.81 157 VAL A CA 1
ATOM 1248 C C . VAL A 1 157 ? 0.736 24.114 4.267 1.00 83.81 157 VAL A C 1
ATOM 1250 O O . VAL A 1 157 ? 0.907 23.673 5.405 1.00 83.81 157 VAL A O 1
ATOM 1253 N N . ARG A 1 158 ? 1.331 25.211 3.803 1.00 82.25 158 ARG A N 1
ATOM 1254 C CA . ARG A 1 158 ? 2.144 26.113 4.614 1.00 82.25 158 ARG A CA 1
ATOM 1255 C C . ARG A 1 158 ? 1.247 27.186 5.196 1.00 82.25 158 ARG A C 1
ATOM 1257 O O . ARG A 1 158 ? 0.745 28.014 4.440 1.00 82.25 158 ARG A O 1
ATOM 1264 N N . ASP A 1 159 ? 1.067 27.188 6.510 1.00 85.00 159 ASP A N 1
ATOM 1265 C CA . ASP A 1 159 ? 0.369 28.264 7.211 1.00 85.00 159 ASP A CA 1
ATOM 1266 C C . ASP A 1 159 ? 1.387 29.292 7.725 1.00 85.00 159 ASP A C 1
ATOM 1268 O O . ASP A 1 159 ? 2.268 28.955 8.508 1.00 85.00 159 ASP A O 1
ATOM 1272 N N . SER A 1 160 ? 1.286 30.546 7.276 1.00 82.00 160 SER A N 1
ATOM 1273 C CA . SER A 1 160 ? 2.177 31.623 7.741 1.00 82.00 160 SER A CA 1
ATOM 1274 C C . SER A 1 160 ? 1.796 32.187 9.116 1.00 82.00 160 SER A C 1
ATOM 1276 O O . SER A 1 160 ? 2.577 32.932 9.707 1.00 82.00 160 SER A O 1
ATOM 1278 N N . LEU A 1 161 ? 0.613 31.837 9.632 1.00 81.44 161 LEU A N 1
ATOM 1279 C CA . LEU A 1 161 ? 0.165 32.193 10.979 1.00 81.44 161 LEU A CA 1
ATOM 1280 C C . LEU A 1 161 ? 0.525 31.138 12.026 1.00 81.44 161 LEU A C 1
ATOM 1282 O O . LEU A 1 161 ? 0.567 31.459 13.216 1.00 81.44 161 LEU A O 1
ATOM 1286 N N . ASP A 1 162 ? 0.800 29.905 11.602 1.00 72.94 162 ASP A N 1
ATOM 1287 C CA . ASP A 1 162 ? 1.236 28.850 12.506 1.00 72.94 162 ASP A CA 1
ATOM 1288 C C . ASP A 1 162 ? 2.707 29.067 12.882 1.00 72.94 162 ASP A C 1
ATOM 1290 O O . ASP A 1 162 ? 3.634 28.733 12.146 1.00 72.94 162 ASP A O 1
ATOM 1294 N N . LYS A 1 163 ? 2.912 29.696 14.044 1.00 64.88 163 LYS A N 1
ATOM 1295 C CA . LYS A 1 163 ? 4.236 29.913 14.646 1.00 64.88 163 LYS A CA 1
ATOM 1296 C C . LYS A 1 163 ? 4.700 28.727 15.483 1.00 64.88 163 LYS A C 1
ATOM 1298 O O . LYS A 1 163 ? 5.777 28.803 16.077 1.00 64.88 163 LYS A O 1
ATOM 1303 N N . THR A 1 164 ? 3.896 27.669 15.588 1.00 57.78 164 THR A N 1
ATOM 1304 C CA . THR A 1 164 ? 4.308 26.473 16.312 1.00 57.78 164 THR A CA 1
ATOM 1305 C C . THR A 1 164 ? 5.518 25.925 15.565 1.00 57.78 164 THR A C 1
ATOM 1307 O O . THR A 1 164 ? 5.386 25.616 14.380 1.00 57.78 164 THR A O 1
ATOM 1310 N N . PRO A 1 165 ? 6.712 25.820 16.185 1.00 46.50 165 PRO A N 1
ATOM 1311 C CA . PRO A 1 165 ? 7.785 25.071 15.560 1.00 46.50 165 PRO A CA 1
ATOM 1312 C C . PRO A 1 165 ? 7.191 23.699 15.316 1.00 46.50 165 PRO A C 1
ATOM 1314 O O . PRO A 1 165 ? 6.777 23.057 16.283 1.00 46.50 165 PRO A O 1
ATOM 1317 N N . SER A 1 166 ? 7.037 23.317 14.047 1.00 44.53 166 SER A N 1
ATOM 1318 C CA . SER A 1 166 ? 6.465 22.036 13.675 1.00 44.53 166 SER A CA 1
ATOM 1319 C C . SER A 1 166 ? 7.251 20.979 14.438 1.00 44.53 166 SER A C 1
ATOM 1321 O O . SER A 1 166 ? 8.337 20.591 14.004 1.00 44.53 166 SER A O 1
ATOM 1323 N N . LYS A 1 167 ? 6.747 20.529 15.603 1.00 38.47 167 LYS A N 1
ATOM 1324 C CA . LYS A 1 167 ? 7.205 19.288 16.223 1.00 38.47 167 LYS A CA 1
ATOM 1325 C C . LYS A 1 167 ? 7.139 18.325 15.067 1.00 38.47 167 LYS A C 1
ATOM 1327 O O . LYS A 1 167 ? 6.102 18.288 14.407 1.00 38.47 167 LYS A O 1
ATOM 1332 N N . ILE A 1 168 ? 8.270 17.714 14.731 1.00 40.62 168 ILE A N 1
ATOM 1333 C CA . ILE A 1 168 ? 8.412 16.893 13.536 1.00 40.62 168 ILE A CA 1
ATOM 1334 C C . ILE A 1 168 ? 7.409 15.753 13.676 1.00 40.62 168 ILE A C 1
ATOM 1336 O O . ILE A 1 168 ? 7.697 14.714 14.257 1.00 40.62 168 ILE A O 1
ATOM 1340 N N . ALA A 1 169 ? 6.176 16.000 13.240 1.00 45.41 169 ALA A N 1
ATOM 1341 C CA . ALA A 1 169 ? 5.168 14.991 13.109 1.00 45.41 169 ALA A CA 1
ATOM 1342 C C . ALA A 1 169 ? 5.718 14.049 12.051 1.00 45.41 169 ALA A C 1
ATOM 1344 O O . ALA A 1 169 ? 6.398 14.483 11.116 1.00 45.41 169 ALA A O 1
ATOM 1345 N N . TYR A 1 170 ? 5.410 12.773 12.221 1.00 45.72 170 TYR A N 1
ATOM 1346 C CA . TYR A 1 170 ? 5.797 11.629 11.401 1.00 45.72 170 TYR A CA 1
ATOM 1347 C C . TYR A 1 170 ? 5.623 11.783 9.873 1.00 45.72 170 TYR A C 1
ATOM 1349 O O . TYR A 1 170 ? 5.876 10.837 9.148 1.00 45.72 170 TYR A O 1
ATOM 1357 N N . THR A 1 171 ? 5.184 12.939 9.371 1.00 46.78 171 THR A N 1
ATOM 1358 C CA . THR A 1 171 ? 4.790 13.249 7.995 1.00 46.78 171 THR A CA 1
ATOM 1359 C C . THR A 1 171 ? 5.376 14.572 7.473 1.00 46.78 171 THR A C 1
ATOM 1361 O O . THR A 1 171 ? 4.789 15.168 6.569 1.00 46.78 171 THR A O 1
ATOM 1364 N N . GLN A 1 172 ? 6.462 15.098 8.056 1.00 51.62 172 GLN A N 1
ATOM 1365 C CA . GLN A 1 172 ? 7.034 16.377 7.610 1.00 51.62 172 GLN A CA 1
ATOM 1366 C C . GLN A 1 172 ? 7.398 16.401 6.110 1.00 51.62 172 GLN A C 1
ATOM 1368 O O . GLN A 1 172 ? 7.687 15.354 5.519 1.00 51.62 172 GLN A O 1
ATOM 1373 N N . PRO A 1 173 ? 7.416 17.597 5.484 1.00 49.56 173 PRO A N 1
ATOM 1374 C CA . PRO A 1 173 ? 7.855 17.770 4.108 1.00 49.56 173 PRO A CA 1
ATOM 1375 C C . PRO A 1 173 ? 9.355 17.480 3.998 1.00 49.56 173 PRO A C 1
ATOM 1377 O O . PRO A 1 173 ? 10.212 18.340 4.181 1.00 49.56 173 PRO A O 1
ATOM 1380 N N . LEU A 1 174 ? 9.672 16.241 3.635 1.00 54.78 174 LEU A N 1
ATOM 1381 C CA . LEU A 1 174 ? 11.009 15.831 3.196 1.00 54.78 174 LEU A CA 1
ATOM 1382 C C . LEU A 1 174 ? 11.369 16.452 1.834 1.00 54.78 174 LEU A C 1
ATOM 1384 O O . LEU A 1 174 ? 12.519 16.384 1.405 1.00 54.78 174 LEU A O 1
ATOM 1388 N N . TRP A 1 175 ? 10.377 17.095 1.203 1.00 65.31 175 TRP A N 1
ATOM 1389 C CA . TRP A 1 175 ? 10.457 17.862 -0.028 1.00 65.31 175 TRP A CA 1
ATOM 1390 C C . TRP A 1 175 ? 9.984 19.308 0.227 1.00 65.31 175 TRP A C 1
ATOM 1392 O O . TRP A 1 175 ? 8.781 19.574 0.224 1.00 65.31 175 TRP A O 1
ATOM 1402 N N . PRO A 1 176 ? 10.888 20.260 0.527 1.00 50.19 176 PRO A N 1
ATOM 1403 C CA . PRO A 1 176 ? 10.487 21.607 0.951 1.00 50.19 176 PRO A CA 1
ATOM 1404 C C . PRO A 1 176 ? 10.002 22.501 -0.203 1.00 50.19 176 PRO A C 1
ATOM 1406 O O . PRO A 1 176 ? 9.439 23.567 0.047 1.00 50.19 176 PRO A O 1
ATOM 1409 N N . ASN A 1 177 ? 10.215 22.079 -1.451 1.00 63.38 177 ASN A N 1
ATOM 1410 C CA . ASN A 1 177 ? 10.004 22.888 -2.648 1.00 63.38 177 ASN A CA 1
ATOM 1411 C C . ASN A 1 177 ? 8.994 22.225 -3.583 1.00 63.38 177 ASN A C 1
ATOM 1413 O O . ASN A 1 177 ? 8.792 21.022 -3.531 1.00 63.38 177 ASN A O 1
ATOM 1417 N N . ASN A 1 178 ? 8.426 22.993 -4.504 1.00 66.88 178 ASN A N 1
ATOM 1418 C CA . ASN A 1 178 ? 7.539 22.491 -5.555 1.00 66.88 178 ASN A CA 1
ATOM 1419 C C . ASN A 1 178 ? 8.266 21.890 -6.776 1.00 66.88 178 ASN A C 1
ATOM 1421 O O . ASN A 1 178 ? 7.689 21.799 -7.855 1.00 66.88 178 ASN A O 1
ATOM 1425 N N . GLY A 1 179 ? 9.539 21.513 -6.623 1.00 72.50 179 GLY A N 1
ATOM 1426 C CA . GLY A 1 179 ? 10.388 21.005 -7.707 1.00 72.50 179 GLY A CA 1
ATOM 1427 C C . GLY A 1 179 ? 10.464 19.480 -7.772 1.00 72.50 179 GLY A C 1
ATOM 1428 O O . GLY A 1 179 ? 9.929 18.795 -6.904 1.00 72.50 179 GLY A O 1
ATOM 1429 N N . ALA A 1 180 ? 11.176 18.975 -8.780 1.00 75.00 180 ALA A N 1
ATOM 1430 C CA . ALA A 1 180 ? 11.522 17.562 -8.935 1.00 75.00 180 ALA A CA 1
ATOM 1431 C C . ALA A 1 180 ? 12.298 17.035 -7.722 1.00 75.00 180 ALA A C 1
ATOM 1433 O O . ALA A 1 180 ? 13.118 17.778 -7.175 1.00 75.00 180 ALA A O 1
ATOM 1434 N N . VAL A 1 181 ? 12.100 15.770 -7.347 1.00 76.38 181 VAL A N 1
ATOM 1435 C CA . VAL A 1 181 ? 12.964 15.061 -6.395 1.00 76.38 181 VAL A CA 1
ATOM 1436 C C . VAL A 1 181 ? 14.411 15.111 -6.891 1.00 76.38 181 VAL A C 1
ATOM 1438 O O . VAL A 1 181 ? 14.688 14.591 -7.955 1.00 76.38 181 VAL A O 1
ATOM 1441 N N . GLY A 1 182 ? 15.297 15.793 -6.168 1.00 73.19 182 GLY A N 1
ATOM 1442 C CA . GLY A 1 182 ? 16.748 15.903 -6.393 1.00 73.19 182 GLY A CA 1
ATOM 1443 C C . GLY A 1 182 ? 17.629 15.326 -5.272 1.00 73.19 182 GLY A C 1
ATOM 1444 O O . GLY A 1 182 ? 18.822 15.138 -5.469 1.00 73.19 182 GLY A O 1
ATOM 1445 N N . ASP A 1 183 ? 17.063 15.096 -4.081 1.00 73.50 183 ASP A N 1
ATOM 1446 C CA . ASP A 1 183 ? 17.736 14.566 -2.884 1.00 73.50 183 ASP A CA 1
ATOM 1447 C C . ASP A 1 183 ? 16.696 14.197 -1.811 1.00 73.50 183 ASP A C 1
ATOM 1449 O O . ASP A 1 183 ? 16.181 15.077 -1.107 1.00 73.50 183 ASP A O 1
ATOM 1453 N N . SER A 1 184 ? 16.351 12.912 -1.678 1.00 70.75 184 SER A N 1
ATOM 1454 C CA . SER A 1 184 ? 15.365 12.490 -0.680 1.00 70.75 184 SER A CA 1
ATOM 1455 C C . SER A 1 184 ? 15.909 12.627 0.734 1.00 70.75 184 SER A C 1
ATOM 1457 O O . SER A 1 184 ? 16.817 11.926 1.177 1.00 70.75 184 SER A O 1
ATOM 1459 N N . ARG A 1 185 ? 15.283 13.510 1.510 1.00 76.94 185 ARG A N 1
ATOM 1460 C CA . ARG A 1 185 ? 15.691 13.748 2.894 1.00 76.94 185 ARG A CA 1
ATOM 1461 C C . ARG A 1 185 ? 15.264 12.638 3.856 1.00 76.94 185 ARG A C 1
ATOM 1463 O O . ARG A 1 185 ? 15.679 12.696 5.012 1.00 76.94 185 ARG A O 1
ATOM 1470 N N . ILE A 1 186 ? 14.489 11.631 3.418 1.00 80.88 186 ILE A N 1
ATOM 1471 C CA . ILE A 1 186 ? 13.950 10.587 4.310 1.00 80.88 186 ILE A CA 1
ATOM 1472 C C . ILE A 1 186 ? 15.055 9.885 5.094 1.00 80.88 186 ILE A C 1
ATOM 1474 O O . ILE A 1 186 ? 15.023 9.859 6.323 1.00 80.88 186 ILE A O 1
ATOM 1478 N N . PHE A 1 187 ? 16.066 9.362 4.408 1.00 86.06 187 PHE A N 1
ATOM 1479 C CA . PHE A 1 187 ? 17.115 8.575 5.043 1.00 86.06 187 PHE A CA 1
ATOM 1480 C C . PHE A 1 187 ? 18.020 9.448 5.910 1.00 86.06 187 PHE A C 1
ATOM 1482 O O . PHE A 1 187 ? 18.461 9.031 6.976 1.00 86.06 187 PHE A O 1
ATOM 1489 N N . LYS A 1 188 ? 18.247 10.703 5.511 1.00 82.81 188 LYS A N 1
ATOM 1490 C CA . LYS A 1 188 ? 19.090 11.661 6.241 1.00 82.81 188 LYS A CA 1
ATOM 1491 C C . LYS A 1 188 ? 18.422 12.192 7.508 1.00 82.81 188 LYS A C 1
ATOM 1493 O O . LYS A 1 188 ? 19.089 12.274 8.537 1.00 82.81 188 LYS A O 1
ATOM 1498 N N . GLN A 1 189 ? 17.129 12.504 7.459 1.00 82.38 189 GLN A N 1
ATOM 1499 C CA . GLN A 1 189 ? 16.415 13.175 8.551 1.00 82.38 189 GLN A CA 1
ATOM 1500 C C . GLN A 1 189 ? 15.706 12.224 9.514 1.00 82.38 189 GLN A C 1
ATOM 1502 O O . GLN A 1 189 ? 15.527 12.588 10.674 1.00 82.38 189 GLN A O 1
ATOM 1507 N N . THR A 1 190 ? 15.341 11.014 9.080 1.00 85.19 190 THR A N 1
ATOM 1508 C CA . THR A 1 190 ? 14.734 10.035 9.994 1.00 85.19 190 THR A CA 1
ATOM 1509 C C . THR A 1 190 ? 15.734 9.666 11.100 1.00 85.19 190 THR A C 1
ATOM 1511 O O . THR A 1 190 ? 16.909 9.410 10.788 1.00 85.19 190 THR A O 1
ATOM 1514 N N . PRO A 1 191 ? 15.324 9.647 12.382 1.00 87.81 191 PRO A N 1
ATOM 1515 C CA . PRO A 1 191 ? 16.154 9.140 13.470 1.00 87.81 191 PRO A CA 1
ATOM 1516 C C . PRO A 1 191 ? 16.615 7.701 13.220 1.00 87.81 191 PRO A C 1
ATOM 1518 O O . PRO A 1 191 ? 15.960 6.938 12.515 1.00 87.81 191 PRO A O 1
ATOM 1521 N N . ALA A 1 192 ? 17.752 7.319 13.799 1.00 93.25 192 ALA A N 1
ATOM 1522 C CA . ALA A 1 192 ? 18.210 5.938 13.713 1.00 93.25 192 ALA A CA 1
ATOM 1523 C C . ALA A 1 192 ? 17.270 5.001 14.481 1.00 93.25 192 ALA A C 1
ATOM 1525 O O . ALA A 1 192 ? 16.823 5.339 15.579 1.00 93.25 192 ALA A O 1
ATOM 1526 N N . PHE A 1 193 ? 17.010 3.818 13.932 1.00 95.44 193 PHE A N 1
ATOM 1527 C CA . PHE A 1 193 ? 16.256 2.771 14.616 1.00 95.44 193 PHE A CA 1
ATOM 1528 C C . PHE A 1 193 ? 16.726 1.384 14.180 1.00 95.44 193 PHE A C 1
ATOM 1530 O O . PHE A 1 193 ? 17.319 1.220 13.117 1.00 95.44 193 PHE A O 1
ATOM 1537 N N . THR A 1 194 ? 16.420 0.380 15.001 1.00 96.56 194 THR A N 1
ATOM 1538 C CA . THR A 1 194 ? 16.778 -1.021 14.757 1.00 96.56 194 THR A CA 1
ATOM 1539 C C . THR A 1 194 ? 15.538 -1.896 14.870 1.00 96.56 194 THR A C 1
ATOM 1541 O O . THR A 1 194 ? 14.736 -1.735 15.792 1.00 96.56 194 THR A O 1
ATOM 1544 N N . LEU A 1 195 ? 15.407 -2.849 13.951 1.00 96.44 195 LEU A N 1
ATOM 1545 C CA . LEU A 1 195 ? 14.388 -3.897 13.975 1.00 96.44 195 LEU A CA 1
ATOM 1546 C C . LEU A 1 195 ? 15.036 -5.205 14.429 1.00 96.44 195 LEU A C 1
ATOM 1548 O O . LEU A 1 195 ? 16.047 -5.615 13.861 1.00 96.44 195 LEU A O 1
ATOM 1552 N N . LEU A 1 196 ? 14.448 -5.861 15.430 1.00 93.38 196 LEU A N 1
ATOM 1553 C CA . LEU A 1 196 ? 15.008 -7.090 16.003 1.00 93.38 196 LEU A CA 1
ATOM 1554 C C . LEU A 1 196 ? 14.627 -8.356 15.220 1.00 93.38 196 LEU A C 1
ATOM 1556 O O . LEU A 1 196 ? 15.464 -9.223 14.990 1.00 93.38 196 LEU A O 1
ATOM 1560 N N . ASN A 1 197 ? 13.361 -8.477 14.815 1.00 91.19 197 ASN A N 1
ATOM 1561 C CA . ASN A 1 197 ? 12.789 -9.696 14.225 1.00 91.19 197 ASN A CA 1
ATOM 1562 C C . ASN A 1 197 ? 12.154 -9.476 12.839 1.00 91.19 197 ASN A C 1
ATOM 1564 O O . ASN A 1 197 ? 11.586 -10.411 12.271 1.00 91.19 197 ASN A O 1
ATOM 1568 N N . LYS A 1 198 ? 12.237 -8.256 12.297 1.00 96.12 198 LYS A N 1
ATOM 1569 C CA . LYS A 1 198 ? 11.715 -7.881 10.977 1.00 96.12 198 LYS A CA 1
ATOM 1570 C C . LYS A 1 198 ? 12.847 -7.358 10.102 1.00 96.12 198 LYS A C 1
ATOM 1572 O O . LYS A 1 198 ? 13.760 -6.698 10.592 1.00 96.12 198 LYS A O 1
ATOM 1577 N N . LYS A 1 199 ? 12.755 -7.607 8.800 1.00 96.00 199 LYS A N 1
ATOM 1578 C CA . LYS A 1 199 ? 13.610 -6.994 7.775 1.00 96.00 199 LYS A CA 1
ATOM 1579 C C . LYS A 1 199 ? 12.736 -6.216 6.796 1.00 96.00 199 LYS A C 1
ATOM 1581 O O . LYS A 1 199 ? 11.572 -6.559 6.599 1.00 96.00 199 LYS A O 1
ATOM 1586 N N . TYR A 1 200 ? 13.283 -5.188 6.163 1.00 96.19 200 TYR A N 1
ATOM 1587 C CA . TYR A 1 200 ? 12.562 -4.487 5.108 1.00 96.19 200 TYR A CA 1
ATOM 1588 C C . TYR A 1 200 ? 13.499 -3.811 4.122 1.00 96.19 200 TYR A C 1
ATOM 1590 O O . TYR A 1 200 ? 14.665 -3.567 4.425 1.00 96.19 200 TYR A O 1
ATOM 1598 N N . GLY A 1 201 ? 12.979 -3.511 2.941 1.00 93.62 201 GLY A N 1
ATOM 1599 C CA . GLY A 1 201 ? 13.687 -2.742 1.932 1.00 93.62 201 GLY A CA 1
ATOM 1600 C C . GLY A 1 201 ? 13.081 -2.967 0.560 1.00 93.62 201 GLY A C 1
ATOM 1601 O O . GLY A 1 201 ? 11.897 -3.273 0.436 1.00 93.62 201 GLY A O 1
ATOM 1602 N N . SER A 1 202 ? 13.922 -2.853 -0.455 1.00 91.19 202 SER A N 1
ATOM 1603 C CA . SER A 1 202 ? 13.586 -3.161 -1.837 1.00 91.19 202 SER A CA 1
ATOM 1604 C C . SER A 1 202 ? 14.672 -4.044 -2.443 1.00 91.19 202 SER A C 1
ATOM 1606 O O . SER A 1 202 ? 15.798 -4.113 -1.937 1.00 91.19 202 SER A O 1
ATOM 1608 N N . GLU A 1 203 ? 14.318 -4.723 -3.527 1.00 87.44 203 GLU A N 1
ATOM 1609 C CA . GLU A 1 203 ? 15.264 -5.425 -4.385 1.00 87.44 203 GLU A CA 1
ATOM 1610 C C . GLU A 1 203 ? 16.342 -4.465 -4.921 1.00 87.44 203 GLU A C 1
ATOM 1612 O O . GLU A 1 203 ? 17.542 -4.763 -4.883 1.00 87.44 203 GLU A O 1
ATOM 1617 N N . SER A 1 204 ? 15.913 -3.284 -5.361 1.00 85.88 204 SER A N 1
ATOM 1618 C CA . SER A 1 204 ? 16.791 -2.217 -5.828 1.00 85.88 204 SER A CA 1
ATOM 1619 C C . SER A 1 204 ? 17.167 -1.287 -4.671 1.00 85.88 204 SER A C 1
ATOM 1621 O O . SER A 1 204 ? 16.482 -1.212 -3.649 1.00 85.88 204 SER A O 1
ATOM 1623 N N . LEU A 1 205 ? 18.300 -0.595 -4.787 1.00 87.00 205 LEU A N 1
ATOM 1624 C CA . LEU A 1 205 ? 18.718 0.406 -3.802 1.00 87.00 205 LEU A CA 1
ATOM 1625 C C . LEU A 1 205 ? 18.641 1.798 -4.424 1.00 87.00 205 LEU A C 1
ATOM 1627 O O . LEU A 1 205 ? 18.993 1.934 -5.592 1.00 87.00 205 LEU A O 1
ATOM 1631 N N . PRO A 1 206 ? 18.261 2.830 -3.651 1.00 87.25 206 PRO A N 1
ATOM 1632 C CA . PRO A 1 206 ? 18.483 4.208 -4.058 1.00 87.25 206 PRO A CA 1
ATOM 1633 C C . PRO A 1 206 ? 19.995 4.458 -4.168 1.00 87.25 206 PRO A C 1
ATOM 1635 O O . PRO A 1 206 ? 20.679 4.584 -3.154 1.00 87.25 206 PRO A O 1
ATOM 1638 N N . ILE A 1 207 ? 20.530 4.468 -5.386 1.00 84.56 207 ILE A N 1
ATOM 1639 C CA . ILE A 1 207 ? 21.975 4.495 -5.665 1.00 84.56 207 ILE A CA 1
ATOM 1640 C C . ILE A 1 207 ? 22.640 5.818 -5.273 1.00 84.56 207 ILE A C 1
ATOM 1642 O O . ILE A 1 207 ? 23.821 5.839 -4.933 1.00 84.56 207 ILE A O 1
ATOM 1646 N N . ASP A 1 208 ? 21.871 6.907 -5.265 1.00 84.81 208 ASP A N 1
ATOM 1647 C CA . ASP A 1 208 ? 22.346 8.227 -4.845 1.00 84.81 208 ASP A CA 1
ATOM 1648 C C . ASP A 1 208 ? 22.347 8.389 -3.315 1.00 84.81 208 ASP A C 1
ATOM 1650 O O . ASP A 1 208 ? 22.830 9.395 -2.790 1.00 84.81 208 ASP A O 1
ATOM 1654 N N . GLU A 1 209 ? 21.805 7.415 -2.573 1.00 88.00 209 GLU A N 1
ATOM 1655 C CA . GLU A 1 209 ? 21.781 7.446 -1.116 1.00 88.00 209 GLU A CA 1
ATOM 1656 C C . GLU A 1 209 ? 23.002 6.720 -0.530 1.00 88.00 209 GLU A C 1
ATOM 1658 O O . GLU A 1 209 ? 23.199 5.524 -0.764 1.00 88.00 209 GLU A O 1
ATOM 1663 N N . PRO A 1 210 ? 23.811 7.386 0.316 1.00 90.75 210 PRO A N 1
ATOM 1664 C CA . PRO A 1 210 ? 24.893 6.718 1.023 1.00 90.75 210 PRO A CA 1
ATOM 1665 C C . PRO A 1 210 ? 24.400 5.517 1.841 1.00 90.75 210 PRO A C 1
ATOM 1667 O O . PRO A 1 210 ? 23.492 5.647 2.664 1.00 90.75 210 PRO A O 1
ATOM 1670 N N . ILE A 1 211 ? 25.086 4.373 1.721 1.00 92.75 211 ILE A N 1
ATOM 1671 C CA . ILE A 1 211 ? 24.758 3.130 2.451 1.00 92.75 211 ILE A CA 1
ATOM 1672 C C . ILE A 1 211 ? 24.596 3.370 3.960 1.00 92.75 211 ILE A C 1
ATOM 1674 O O . ILE A 1 211 ? 23.690 2.813 4.575 1.00 92.75 211 ILE A O 1
ATOM 1678 N N . LYS A 1 212 ? 25.413 4.249 4.556 1.00 93.81 212 LYS A N 1
ATOM 1679 C CA . LYS A 1 212 ? 25.312 4.612 5.981 1.00 93.81 212 LYS A CA 1
ATOM 1680 C C . LYS A 1 212 ? 23.931 5.160 6.371 1.00 93.81 212 LYS A C 1
ATOM 1682 O O . LYS A 1 212 ? 23.459 4.899 7.471 1.00 93.81 212 LYS A O 1
ATOM 1687 N N . ASN A 1 213 ? 23.275 5.905 5.481 1.00 92.06 213 ASN A N 1
ATOM 1688 C CA . ASN A 1 213 ? 21.961 6.486 5.741 1.00 92.06 213 ASN A CA 1
ATOM 1689 C C . ASN A 1 213 ? 20.859 5.429 5.599 1.00 92.06 213 ASN A C 1
ATOM 1691 O O . ASN A 1 213 ? 19.928 5.418 6.400 1.00 92.06 213 ASN A O 1
ATOM 1695 N N . LEU A 1 214 ? 21.006 4.502 4.645 1.00 93.50 214 LEU A N 1
ATOM 1696 C CA . LEU A 1 214 ? 20.137 3.327 4.516 1.00 93.50 214 LEU A CA 1
ATOM 1697 C C . LEU A 1 214 ? 20.236 2.430 5.764 1.00 93.50 214 LEU A C 1
ATOM 1699 O O . LEU A 1 214 ? 19.223 2.087 6.369 1.00 93.50 214 LEU A O 1
ATOM 1703 N N . GLN A 1 215 ? 21.456 2.118 6.208 1.00 94.88 215 GLN A N 1
ATOM 1704 C CA . GLN A 1 215 ? 21.710 1.313 7.409 1.00 94.88 215 GLN A CA 1
ATOM 1705 C C . GLN A 1 215 ? 21.194 1.978 8.688 1.00 94.88 215 GLN A C 1
ATOM 1707 O O . GLN A 1 215 ? 20.684 1.288 9.564 1.00 94.88 215 GLN A O 1
ATOM 1712 N N . LYS A 1 216 ? 21.280 3.312 8.792 1.00 94.19 216 LYS A N 1
ATOM 1713 C CA . LYS A 1 216 ? 20.771 4.073 9.944 1.00 94.19 216 LYS A CA 1
ATOM 1714 C C . LYS A 1 216 ? 19.279 3.827 10.193 1.00 94.19 216 LYS A C 1
ATOM 1716 O O . LYS A 1 216 ? 18.857 3.766 11.344 1.00 94.19 216 LYS A O 1
ATOM 1721 N N . VAL A 1 217 ? 18.492 3.696 9.127 1.00 93.69 217 VAL A N 1
ATOM 1722 C CA . VAL A 1 217 ? 17.061 3.368 9.217 1.00 93.69 217 VAL A CA 1
ATOM 1723 C C . VAL A 1 217 ? 16.806 1.863 9.097 1.00 93.69 217 VAL A C 1
ATOM 1725 O O . VAL A 1 217 ? 15.681 1.442 8.897 1.00 93.69 217 VAL A O 1
ATOM 1728 N N . ASN A 1 218 ? 17.836 1.023 9.196 1.00 95.50 218 ASN A N 1
ATOM 1729 C CA . ASN A 1 218 ? 17.738 -0.430 9.075 1.00 95.50 218 ASN A CA 1
ATOM 1730 C C . ASN A 1 218 ? 17.169 -0.933 7.729 1.00 95.50 218 ASN A C 1
ATOM 1732 O O . ASN A 1 218 ? 16.628 -2.039 7.657 1.00 95.50 218 ASN A O 1
ATOM 1736 N N . TRP A 1 219 ? 17.298 -0.138 6.658 1.00 94.69 219 TRP A N 1
ATOM 1737 C CA . TRP A 1 219 ? 16.978 -0.578 5.300 1.00 94.69 219 TRP A CA 1
ATOM 1738 C C . TRP A 1 219 ? 17.934 -1.698 4.896 1.00 94.69 219 TRP A C 1
ATOM 1740 O O . TRP A 1 219 ? 19.156 -1.573 5.030 1.00 94.69 219 TRP A O 1
ATOM 1750 N N . ASN A 1 220 ? 17.395 -2.804 4.391 1.00 94.50 220 ASN A N 1
ATOM 1751 C CA . ASN A 1 220 ? 18.197 -3.979 4.100 1.00 94.50 220 ASN A CA 1
ATOM 1752 C C . ASN A 1 220 ? 19.068 -3.777 2.851 1.00 94.50 220 ASN A C 1
ATOM 1754 O O . ASN A 1 220 ? 18.612 -3.887 1.715 1.00 94.50 220 ASN A O 1
ATOM 1758 N N . VAL A 1 221 ? 20.349 -3.509 3.088 1.00 93.44 221 VAL A N 1
ATOM 1759 C CA . VAL A 1 221 ? 21.392 -3.380 2.058 1.00 93.44 221 VAL A CA 1
ATOM 1760 C C . VAL A 1 221 ? 22.207 -4.663 1.871 1.00 93.44 221 VAL A C 1
ATOM 1762 O O . VAL A 1 221 ? 23.070 -4.715 0.999 1.00 93.44 221 VAL A O 1
ATOM 1765 N N . ASN A 1 222 ? 21.966 -5.691 2.692 1.00 91.81 222 ASN A N 1
ATOM 1766 C CA . ASN A 1 222 ? 22.714 -6.942 2.630 1.00 91.81 222 ASN A CA 1
ATOM 1767 C C . ASN A 1 222 ? 22.389 -7.689 1.319 1.00 91.81 222 ASN A C 1
ATOM 1769 O O . ASN A 1 222 ? 21.225 -7.697 0.910 1.00 91.81 222 ASN A O 1
ATOM 1773 N N . PRO A 1 223 ? 23.363 -8.367 0.682 1.00 90.44 223 PRO A N 1
ATOM 1774 C CA . PRO A 1 223 ? 23.096 -9.281 -0.429 1.00 90.44 223 PRO A CA 1
ATOM 1775 C C . PRO A 1 223 ? 21.971 -10.300 -0.171 1.00 90.44 223 PRO A C 1
ATOM 1777 O O . PRO A 1 223 ? 21.308 -10.710 -1.115 1.00 90.44 223 PRO A O 1
ATOM 1780 N N . THR A 1 224 ? 21.705 -10.676 1.085 1.00 90.81 224 THR A N 1
ATOM 1781 C CA . THR A 1 224 ? 20.623 -11.609 1.455 1.00 90.81 224 THR A CA 1
ATOM 1782 C C . THR A 1 224 ? 19.207 -11.019 1.394 1.00 90.81 224 THR A C 1
ATOM 1784 O O . THR A 1 224 ? 18.237 -11.714 1.713 1.00 90.81 224 THR A O 1
ATOM 1787 N N . LYS A 1 225 ? 19.057 -9.741 1.017 1.00 93.00 225 LYS A N 1
ATOM 1788 C CA . LYS A 1 225 ? 17.754 -9.092 0.811 1.00 93.00 225 LYS A CA 1
ATOM 1789 C C . LYS A 1 225 ? 16.922 -9.801 -0.260 1.00 93.00 225 LYS A C 1
ATOM 1791 O O . LYS A 1 225 ? 17.446 -10.568 -1.062 1.00 93.00 225 LYS A O 1
ATOM 1796 N N . PHE A 1 226 ? 15.617 -9.540 -0.245 1.00 94.25 226 PHE A N 1
ATOM 1797 C CA . PHE A 1 226 ? 14.694 -10.140 -1.203 1.00 94.25 226 PHE A CA 1
ATOM 1798 C C . PHE A 1 226 ? 15.124 -9.877 -2.655 1.00 94.25 226 PHE A C 1
ATOM 1800 O O . PHE A 1 226 ? 15.602 -8.787 -2.975 1.00 94.25 226 PHE A O 1
ATOM 1807 N N . LYS A 1 227 ? 14.931 -10.877 -3.522 1.00 93.38 227 LYS A N 1
ATOM 1808 C CA . LYS A 1 227 ? 15.233 -10.804 -4.954 1.00 93.38 227 LYS A CA 1
ATOM 1809 C C . LYS A 1 227 ? 14.086 -11.403 -5.770 1.00 93.38 227 LYS A C 1
ATOM 1811 O O . LYS A 1 227 ? 13.634 -12.504 -5.449 1.00 93.38 227 LYS A O 1
ATOM 1816 N N . LEU A 1 228 ? 13.649 -10.703 -6.815 1.00 91.00 228 LEU A N 1
ATOM 1817 C CA . LEU A 1 228 ? 12.849 -11.278 -7.892 1.00 91.00 228 LEU A CA 1
ATOM 1818 C C . LEU A 1 228 ? 13.806 -11.661 -9.031 1.00 91.00 228 LEU A C 1
ATOM 1820 O O . LEU A 1 228 ? 14.676 -10.882 -9.412 1.00 91.00 228 LEU A O 1
ATOM 1824 N N . LEU A 1 229 ? 13.722 -12.904 -9.494 1.00 90.38 229 LEU A N 1
ATOM 1825 C CA . LEU A 1 229 ? 14.484 -13.405 -10.637 1.00 90.38 229 LEU A CA 1
ATOM 1826 C C . LEU A 1 229 ? 13.592 -13.306 -11.875 1.00 90.38 229 LEU A C 1
ATOM 1828 O O . LEU A 1 229 ? 12.462 -13.791 -11.832 1.00 90.38 229 LEU A O 1
ATOM 1832 N N . TYR A 1 230 ? 14.083 -12.689 -12.947 1.00 86.56 230 TYR A N 1
ATOM 1833 C CA . TYR A 1 230 ? 13.294 -12.373 -14.138 1.00 86.56 230 TYR A CA 1
ATOM 1834 C C . TYR A 1 230 ? 13.658 -13.311 -15.301 1.00 86.56 230 TYR A C 1
ATOM 1836 O O . TYR A 1 230 ? 14.383 -14.298 -15.140 1.00 86.56 230 TYR A O 1
ATOM 1844 N N . ALA A 1 231 ? 13.163 -12.996 -16.500 1.00 76.88 231 ALA A N 1
ATOM 1845 C CA . ALA A 1 231 ? 13.327 -13.805 -17.707 1.00 76.88 231 ALA A CA 1
ATOM 1846 C C . ALA A 1 231 ? 14.785 -14.219 -18.000 1.00 76.88 231 ALA A C 1
ATOM 1848 O O . ALA A 1 231 ? 15.023 -15.344 -18.436 1.00 76.88 231 ALA A O 1
ATOM 1849 N N . GLY A 1 232 ? 15.769 -13.353 -17.726 1.00 79.19 232 GLY A N 1
ATOM 1850 C CA . GLY A 1 232 ? 17.187 -13.664 -17.944 1.00 79.19 232 GLY A CA 1
ATOM 1851 C C . GLY A 1 232 ? 17.697 -14.807 -17.059 1.00 79.19 232 GLY A C 1
ATOM 1852 O O . GLY A 1 232 ? 18.365 -15.725 -17.539 1.00 79.19 232 GLY A O 1
ATOM 1853 N N . GLU A 1 233 ? 17.355 -14.799 -15.770 1.00 86.50 233 GLU A N 1
ATOM 1854 C CA . GLU A 1 233 ? 17.687 -15.900 -14.865 1.00 86.50 233 GLU A CA 1
ATOM 1855 C C . GLU A 1 233 ? 16.906 -17.173 -15.207 1.00 86.50 233 GLU A C 1
ATOM 1857 O O . GLU A 1 233 ? 17.451 -18.275 -15.123 1.00 86.50 233 GLU A O 1
ATOM 1862 N N . VAL A 1 234 ? 15.653 -17.039 -15.640 1.00 80.62 234 VAL A N 1
ATOM 1863 C CA . VAL A 1 234 ? 14.833 -18.173 -16.083 1.00 80.62 234 VAL A CA 1
ATOM 1864 C C . VAL A 1 234 ? 15.436 -18.850 -17.322 1.00 80.62 234 VAL A C 1
ATOM 1866 O O . VAL A 1 234 ? 15.552 -20.075 -17.354 1.00 80.62 234 VAL A O 1
ATOM 1869 N N . ASP A 1 235 ? 15.907 -18.086 -18.309 1.00 79.62 235 ASP A N 1
ATOM 1870 C CA . ASP A 1 235 ? 16.630 -18.622 -19.471 1.00 79.62 235 ASP A CA 1
ATOM 1871 C C . ASP A 1 235 ? 17.917 -19.361 -19.049 1.00 79.62 235 ASP A C 1
ATOM 1873 O O . ASP A 1 235 ? 18.201 -20.472 -19.515 1.00 79.62 235 ASP A O 1
ATOM 1877 N N . GLY A 1 236 ? 18.658 -18.804 -18.085 1.00 85.56 236 GLY A N 1
ATOM 1878 C CA . GLY A 1 236 ? 19.825 -19.454 -17.483 1.00 85.56 236 GLY A CA 1
ATOM 1879 C C . GLY A 1 236 ? 19.504 -20.807 -16.833 1.00 85.56 236 GLY A C 1
ATOM 1880 O O . GLY A 1 236 ? 20.227 -21.787 -17.054 1.00 85.56 236 GLY A O 1
ATOM 1881 N N . LEU A 1 237 ? 18.401 -20.888 -16.081 1.00 87.12 237 LEU A N 1
ATOM 1882 C CA . LEU A 1 237 ? 17.896 -22.128 -15.483 1.00 87.12 237 LEU A CA 1
ATOM 1883 C C . LEU A 1 237 ? 17.592 -23.179 -16.557 1.00 87.12 237 LEU A C 1
ATOM 1885 O O . LEU A 1 237 ? 18.013 -24.333 -16.438 1.00 87.12 237 LEU A O 1
ATOM 1889 N N . ILE A 1 238 ? 16.886 -22.795 -17.621 1.00 82.31 238 ILE A N 1
ATOM 1890 C CA . ILE A 1 238 ? 16.510 -23.730 -18.684 1.00 82.31 238 ILE A CA 1
ATOM 1891 C C . ILE A 1 238 ? 17.739 -24.265 -19.420 1.00 82.31 238 ILE A C 1
ATOM 1893 O O . ILE A 1 238 ? 17.858 -25.480 -19.620 1.00 82.31 238 ILE A O 1
ATOM 1897 N N . LYS A 1 239 ? 18.700 -23.396 -19.751 1.00 82.75 239 LYS A N 1
ATOM 1898 C CA . LYS A 1 239 ? 19.980 -23.796 -20.357 1.00 82.75 239 LYS A CA 1
ATOM 1899 C C . LYS A 1 239 ? 20.782 -24.748 -19.467 1.00 82.75 239 LYS A C 1
ATOM 1901 O O . LYS A 1 239 ? 21.502 -25.604 -19.988 1.00 82.75 239 LYS A O 1
ATOM 1906 N N . HIS A 1 240 ? 20.657 -24.622 -18.144 1.00 86.25 240 HIS A N 1
ATOM 1907 C CA . HIS A 1 240 ? 21.294 -25.520 -17.184 1.00 86.25 240 HIS A CA 1
ATOM 1908 C C . HIS A 1 240 ? 20.630 -26.903 -17.143 1.00 86.25 240 HIS A C 1
ATOM 1910 O O . HIS A 1 240 ? 21.326 -27.916 -17.222 1.00 86.25 240 HIS A O 1
ATOM 1916 N N . ILE A 1 241 ? 19.298 -26.951 -17.043 1.00 85.62 241 ILE A N 1
ATOM 1917 C CA . ILE A 1 241 ? 18.543 -28.206 -16.893 1.00 85.62 241 ILE A CA 1
ATOM 1918 C C . ILE A 1 241 ? 18.507 -29.006 -18.195 1.00 85.62 241 ILE A C 1
ATOM 1920 O O . ILE A 1 241 ? 18.541 -30.236 -18.154 1.00 85.62 241 ILE A O 1
ATOM 1924 N N . LYS A 1 242 ? 18.460 -28.320 -19.346 1.00 81.19 242 LYS A N 1
ATOM 1925 C CA . LYS A 1 242 ? 18.335 -28.927 -20.682 1.00 81.19 242 LYS A CA 1
ATOM 1926 C C . LYS A 1 242 ? 17.169 -29.928 -20.739 1.00 81.19 242 LYS A C 1
ATOM 1928 O O . LYS A 1 242 ? 17.400 -31.123 -20.964 1.00 81.19 242 LYS A O 1
ATOM 1933 N N . PRO A 1 243 ? 15.924 -29.479 -20.481 1.00 74.19 243 PRO A N 1
ATOM 1934 C CA . PRO A 1 243 ? 14.774 -30.373 -20.475 1.00 74.19 243 PRO A CA 1
ATOM 1935 C C . PRO A 1 243 ? 14.639 -31.106 -21.815 1.00 74.19 243 PRO A C 1
ATOM 1937 O O . PRO A 1 243 ? 14.912 -30.556 -22.882 1.00 74.19 243 PRO A O 1
ATOM 1940 N N . ARG A 1 244 ? 14.264 -32.389 -21.755 1.00 66.56 244 ARG A N 1
ATOM 1941 C CA . ARG A 1 244 ? 14.055 -33.208 -22.954 1.00 66.56 244 ARG A CA 1
ATOM 1942 C C . ARG A 1 244 ? 12.709 -32.850 -23.575 1.00 66.56 244 ARG A C 1
ATOM 1944 O O . ARG A 1 244 ? 11.695 -32.881 -22.887 1.00 66.56 244 ARG A O 1
ATOM 1951 N N . ASN A 1 245 ? 12.702 -32.622 -24.890 1.00 61.38 245 ASN A N 1
ATOM 1952 C CA . ASN A 1 245 ? 11.550 -32.120 -25.649 1.00 61.38 245 ASN A CA 1
ATOM 1953 C C . ASN A 1 245 ? 11.146 -30.702 -25.202 1.00 61.38 245 ASN A C 1
ATOM 1955 O O . ASN A 1 245 ? 11.607 -30.220 -24.173 1.00 61.38 245 ASN A O 1
ATOM 1959 N N . LYS A 1 246 ? 10.306 -30.010 -25.980 1.00 61.44 246 LYS A N 1
ATOM 1960 C CA . LYS A 1 246 ? 9.798 -28.671 -25.633 1.00 61.44 246 LYS A CA 1
ATOM 1961 C C . LYS A 1 246 ? 8.885 -28.744 -24.396 1.00 61.44 246 LYS A C 1
ATOM 1963 O O . LYS A 1 246 ? 7.672 -28.709 -24.535 1.00 61.44 246 LYS A O 1
ATOM 1968 N N . GLN A 1 247 ? 9.436 -28.961 -23.206 1.00 63.84 247 GLN A N 1
ATOM 1969 C CA . GLN A 1 247 ? 8.712 -29.153 -21.947 1.00 63.84 247 GLN A CA 1
ATOM 1970 C C . GLN A 1 247 ? 9.093 -28.043 -20.961 1.00 63.84 247 GLN A C 1
ATOM 1972 O O . GLN A 1 247 ? 10.277 -27.756 -20.785 1.00 63.84 247 GLN A O 1
ATOM 1977 N N . GLY A 1 248 ? 8.097 -27.429 -20.318 1.00 71.31 248 GLY A N 1
ATOM 1978 C CA . GLY A 1 248 ? 8.297 -26.483 -19.214 1.00 71.31 248 GLY A CA 1
ATOM 1979 C C . GLY A 1 248 ? 8.514 -27.176 -17.864 1.00 71.31 248 GLY A C 1
ATOM 1980 O O . GLY A 1 248 ? 8.376 -28.398 -17.756 1.00 71.31 248 GLY A O 1
ATOM 1981 N N . ILE A 1 249 ? 8.796 -26.399 -16.805 1.00 80.12 249 ILE A N 1
ATOM 1982 C CA . ILE A 1 249 ? 9.000 -26.932 -15.435 1.00 80.12 249 ILE A CA 1
ATOM 1983 C C . ILE A 1 249 ? 7.851 -27.793 -14.945 1.00 80.12 249 ILE A C 1
ATOM 1985 O O . ILE A 1 249 ? 8.067 -28.693 -14.143 1.00 80.12 249 ILE A O 1
ATOM 1989 N N . THR A 1 250 ? 6.637 -27.531 -15.437 1.00 81.56 250 THR A N 1
ATOM 1990 C CA . THR A 1 250 ? 5.395 -28.192 -15.029 1.00 81.56 250 THR A CA 1
ATOM 1991 C C . THR A 1 250 ? 5.411 -29.697 -15.291 1.00 81.56 250 THR A C 1
ATOM 1993 O O . THR A 1 250 ? 4.550 -30.419 -14.793 1.00 81.56 250 THR A O 1
ATOM 1996 N N . ARG A 1 251 ? 6.407 -30.184 -16.042 1.00 83.00 251 ARG A N 1
ATOM 1997 C CA . ARG A 1 251 ? 6.608 -31.594 -16.389 1.00 83.00 251 ARG A CA 1
ATOM 1998 C C . ARG A 1 251 ? 7.968 -32.144 -15.960 1.00 83.00 251 ARG A C 1
ATOM 2000 O O . ARG A 1 251 ? 8.332 -33.232 -16.394 1.00 83.00 251 ARG A O 1
ATOM 2007 N N . PHE A 1 252 ? 8.724 -31.412 -15.142 1.00 86.12 252 PHE A N 1
ATOM 2008 C CA . PHE A 1 252 ? 10.010 -31.892 -14.642 1.00 86.12 252 PHE A CA 1
ATOM 2009 C C . PHE A 1 252 ? 9.829 -33.118 -13.749 1.00 86.12 252 PHE A C 1
ATOM 2011 O O . PHE A 1 252 ? 8.971 -33.147 -12.865 1.00 86.12 252 PHE A O 1
ATOM 2018 N N . ASP A 1 253 ? 10.675 -34.124 -13.966 1.00 88.12 253 ASP A N 1
ATOM 2019 C CA . ASP A 1 253 ? 10.791 -35.250 -13.047 1.00 88.12 253 ASP A CA 1
ATOM 2020 C C . ASP A 1 253 ? 11.486 -34.836 -11.733 1.00 88.12 253 ASP A C 1
ATOM 2022 O O . ASP A 1 253 ? 12.027 -33.734 -11.596 1.00 88.12 253 ASP A O 1
ATOM 2026 N N . SER A 1 254 ? 11.500 -35.729 -10.739 1.00 91.44 254 SER A N 1
ATOM 2027 C CA . SER A 1 254 ? 12.110 -35.442 -9.433 1.00 91.44 254 SER A CA 1
ATOM 2028 C C . SER A 1 254 ? 13.575 -35.010 -9.525 1.00 91.44 254 SER A C 1
ATOM 2030 O O . SER A 1 254 ? 13.990 -34.134 -8.769 1.00 91.44 254 SER A O 1
ATOM 2032 N N . LYS A 1 255 ? 14.353 -35.584 -10.452 1.00 91.88 255 LYS A N 1
ATOM 2033 C CA . LYS A 1 255 ? 15.773 -35.255 -10.617 1.00 91.88 255 LYS A CA 1
ATOM 2034 C C . LYS A 1 255 ? 15.935 -33.860 -11.217 1.00 91.88 255 LYS A C 1
ATOM 2036 O O . LYS A 1 255 ? 16.787 -33.099 -10.763 1.00 91.88 255 LYS A O 1
ATOM 2041 N N . GLN A 1 256 ? 15.121 -33.513 -12.208 1.00 91.38 256 GLN A N 1
ATOM 2042 C CA . GLN A 1 256 ? 15.102 -32.178 -12.800 1.00 91.38 256 GLN A CA 1
ATOM 2043 C C . GLN A 1 256 ? 14.637 -31.120 -11.791 1.00 91.38 256 GLN A C 1
ATOM 2045 O O . GLN A 1 256 ? 15.203 -30.031 -11.757 1.00 91.38 256 GLN A O 1
ATOM 2050 N N . LEU A 1 257 ? 13.671 -31.438 -10.922 1.00 92.38 257 LEU A N 1
ATOM 2051 C CA . LEU A 1 257 ? 13.261 -30.549 -9.829 1.00 92.38 257 LEU A CA 1
ATOM 2052 C C . LEU A 1 257 ? 14.366 -30.352 -8.789 1.00 92.38 257 LEU A C 1
ATOM 2054 O O . LEU A 1 257 ? 14.552 -29.236 -8.306 1.00 92.38 257 LEU A O 1
ATOM 2058 N N . ASP A 1 258 ? 15.133 -31.394 -8.469 1.00 95.19 258 ASP A N 1
ATOM 2059 C CA . ASP A 1 258 ? 16.294 -31.268 -7.586 1.00 95.19 258 ASP A CA 1
ATOM 2060 C C . ASP A 1 258 ? 17.390 -30.391 -8.208 1.00 95.19 258 ASP A C 1
ATOM 2062 O O . ASP A 1 258 ? 17.968 -29.549 -7.517 1.00 95.19 258 ASP A O 1
ATOM 2066 N N . GLN A 1 259 ? 17.641 -30.532 -9.513 1.00 94.12 259 GLN A N 1
ATOM 2067 C CA . GLN A 1 259 ? 18.563 -29.664 -10.254 1.00 94.12 259 GLN A CA 1
ATOM 2068 C C . GLN A 1 259 ? 18.064 -28.215 -10.307 1.00 94.12 259 GLN A C 1
ATOM 2070 O O . GLN A 1 259 ? 18.849 -27.291 -10.099 1.00 94.12 259 GLN A O 1
ATOM 2075 N N . ALA A 1 260 ? 16.764 -28.008 -10.533 1.00 92.94 260 ALA A N 1
ATOM 2076 C CA . ALA A 1 260 ? 16.154 -26.684 -10.530 1.00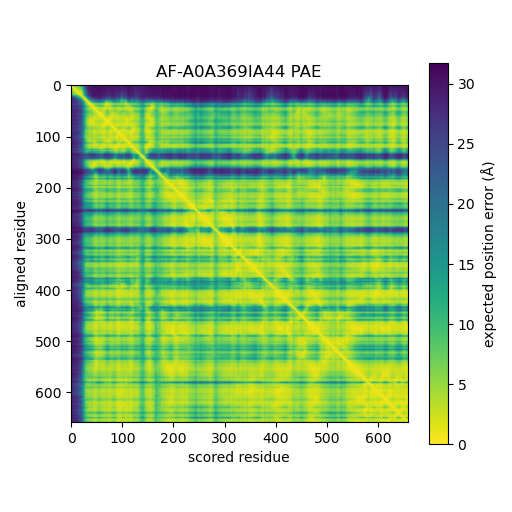 92.94 260 ALA A CA 1
ATOM 2077 C C . ALA A 1 260 ? 16.271 -26.009 -9.161 1.00 92.94 260 ALA A C 1
ATOM 2079 O O . ALA A 1 260 ? 16.680 -24.852 -9.078 1.00 92.94 260 ALA A O 1
ATOM 2080 N N . ALA A 1 261 ? 15.971 -26.745 -8.086 1.00 95.69 261 ALA A N 1
ATOM 2081 C CA . ALA A 1 261 ? 16.114 -26.263 -6.718 1.00 95.69 261 ALA A CA 1
ATOM 2082 C C . ALA A 1 261 ? 17.565 -25.867 -6.410 1.00 95.69 261 ALA A C 1
ATOM 2084 O O . ALA A 1 261 ? 17.800 -24.808 -5.830 1.00 95.69 261 ALA A O 1
ATOM 2085 N N . ASP A 1 262 ? 18.537 -26.681 -6.834 1.00 96.12 262 ASP A N 1
ATOM 2086 C CA . ASP A 1 262 ? 19.963 -26.397 -6.650 1.00 96.12 262 ASP A CA 1
ATOM 2087 C C . ASP A 1 262 ? 20.411 -25.151 -7.400 1.00 96.12 262 ASP A C 1
ATOM 2089 O O . ASP A 1 262 ? 21.154 -24.337 -6.852 1.00 96.12 262 ASP A O 1
ATOM 2093 N N . TRP A 1 263 ? 19.970 -25.009 -8.647 1.00 95.50 263 TRP A N 1
ATOM 2094 C CA . TRP A 1 263 ? 20.325 -23.870 -9.477 1.00 95.50 263 TRP A CA 1
ATOM 2095 C C . TRP A 1 263 ? 19.729 -22.577 -8.917 1.00 95.50 263 TRP A C 1
ATOM 2097 O O . TRP A 1 263 ? 20.468 -21.630 -8.657 1.00 95.50 263 TRP A O 1
ATOM 2107 N N . LEU A 1 264 ? 18.420 -22.563 -8.641 1.00 94.69 264 LEU A N 1
ATOM 2108 C CA . LEU A 1 264 ? 17.712 -21.393 -8.111 1.00 94.69 264 LEU A CA 1
ATOM 2109 C C . LEU A 1 264 ? 18.240 -20.972 -6.735 1.00 94.69 264 LEU A C 1
ATOM 2111 O O . LEU A 1 264 ? 18.440 -19.791 -6.474 1.00 94.69 264 LEU A O 1
ATOM 2115 N N . ALA A 1 265 ? 18.518 -21.928 -5.846 1.00 95.12 265 ALA A N 1
ATOM 2116 C CA . ALA A 1 265 ? 19.064 -21.604 -4.532 1.00 95.12 265 ALA A CA 1
ATOM 2117 C C . ALA A 1 265 ? 20.486 -21.018 -4.608 1.00 95.12 265 ALA A C 1
ATOM 2119 O O . ALA A 1 265 ? 20.874 -20.265 -3.711 1.00 95.12 265 ALA A O 1
ATOM 2120 N N . LYS A 1 266 ? 21.267 -21.351 -5.645 1.00 94.25 266 LYS A N 1
ATOM 2121 C CA . LYS A 1 266 ? 22.641 -20.859 -5.851 1.00 94.25 266 LYS A CA 1
ATOM 2122 C C . LYS A 1 266 ? 22.716 -19.598 -6.713 1.00 94.25 266 LYS A C 1
ATOM 2124 O O . LYS A 1 266 ? 23.714 -18.891 -6.620 1.00 94.25 266 LYS A O 1
ATOM 2129 N N . SER A 1 267 ? 21.692 -19.300 -7.515 1.00 92.62 267 SER A N 1
ATOM 2130 C CA . SER A 1 267 ? 21.670 -18.131 -8.406 1.00 92.62 267 SER A CA 1
ATOM 2131 C C . SER A 1 267 ? 21.530 -16.802 -7.660 1.00 92.62 267 SER A C 1
ATOM 2133 O O . SER A 1 267 ? 21.859 -15.752 -8.204 1.00 92.62 267 SER A O 1
ATOM 2135 N N . THR A 1 268 ? 21.086 -16.831 -6.401 1.00 93.44 268 THR A N 1
ATOM 2136 C CA . THR A 1 268 ? 20.955 -15.639 -5.562 1.00 93.44 268 THR A CA 1
ATOM 2137 C C . THR A 1 268 ? 21.408 -15.900 -4.125 1.00 93.44 268 THR A C 1
ATOM 2139 O O . THR A 1 268 ? 21.095 -16.954 -3.569 1.00 93.44 268 THR A O 1
ATOM 2142 N N . PRO A 1 269 ? 22.102 -14.958 -3.460 1.00 94.06 269 PRO A N 1
ATOM 2143 C CA . PRO A 1 269 ? 22.390 -15.043 -2.029 1.00 94.06 269 PRO A CA 1
ATOM 2144 C C . PRO A 1 269 ? 21.169 -14.755 -1.135 1.00 94.06 269 PRO A C 1
ATOM 2146 O O . PRO A 1 269 ? 21.274 -14.926 0.075 1.00 94.06 269 PRO A O 1
ATOM 2149 N N . ALA A 1 270 ? 20.025 -14.348 -1.696 1.00 95.19 270 ALA A N 1
ATOM 2150 C CA . ALA A 1 270 ? 18.820 -13.985 -0.949 1.00 95.19 270 ALA A CA 1
ATOM 2151 C C . ALA A 1 270 ? 18.312 -15.095 -0.003 1.00 95.19 270 ALA A C 1
ATOM 2153 O O . ALA A 1 270 ? 18.263 -16.271 -0.378 1.00 95.19 270 ALA A O 1
ATOM 2154 N N . ASP A 1 271 ? 17.873 -14.705 1.204 1.00 93.38 271 ASP A N 1
ATOM 2155 C CA . ASP A 1 271 ? 17.212 -15.607 2.171 1.00 93.38 271 ASP A CA 1
ATOM 2156 C C . ASP A 1 271 ? 15.798 -15.993 1.698 1.00 93.38 271 ASP A C 1
ATOM 2158 O O . ASP A 1 271 ? 15.298 -17.091 1.961 1.00 93.38 271 ASP A O 1
ATOM 2162 N N . ALA A 1 272 ? 15.142 -15.052 1.019 1.00 95.25 272 ALA A N 1
ATOM 2163 C CA . ALA A 1 272 ? 13.826 -15.199 0.427 1.00 95.25 272 ALA A CA 1
ATOM 2164 C C . ALA A 1 272 ? 13.845 -14.614 -0.983 1.00 95.25 272 ALA A C 1
ATOM 2166 O O . ALA A 1 272 ? 14.339 -13.504 -1.175 1.00 95.25 272 ALA A O 1
ATOM 2167 N N . PHE A 1 273 ? 13.302 -15.330 -1.956 1.00 95.19 273 PHE A N 1
ATOM 2168 C CA . PHE A 1 273 ? 13.284 -14.882 -3.341 1.00 95.19 273 PHE A CA 1
ATOM 2169 C C . PHE A 1 273 ? 12.047 -15.391 -4.068 1.00 95.19 273 PHE A C 1
ATOM 2171 O O . PHE A 1 273 ? 11.351 -16.297 -3.601 1.00 95.19 273 PHE A O 1
ATOM 2178 N N . SER A 1 274 ? 11.778 -14.772 -5.206 1.00 92.62 274 SER A N 1
ATOM 2179 C CA . SER A 1 274 ? 10.727 -15.179 -6.122 1.00 92.62 274 SER A CA 1
ATOM 2180 C C . SER A 1 274 ? 11.282 -15.301 -7.530 1.00 92.62 274 SER A C 1
ATOM 2182 O O . SER A 1 274 ? 12.352 -14.767 -7.826 1.00 92.62 274 SER A O 1
ATOM 2184 N N . VAL A 1 275 ? 10.566 -16.014 -8.386 1.00 89.75 275 VAL A N 1
ATOM 2185 C CA . VAL A 1 275 ? 10.855 -16.083 -9.818 1.00 89.75 275 VAL A CA 1
ATOM 2186 C C . VAL A 1 275 ? 9.616 -15.637 -10.575 1.00 89.75 275 VAL A C 1
ATOM 2188 O O . VAL A 1 275 ? 8.515 -16.122 -10.303 1.00 89.75 275 VAL A O 1
ATOM 2191 N N . ASP A 1 276 ? 9.815 -14.726 -11.519 1.00 84.69 276 ASP A N 1
ATOM 2192 C CA . ASP A 1 276 ? 8.817 -14.315 -12.490 1.00 84.69 276 ASP A CA 1
ATOM 2193 C C . ASP A 1 276 ? 8.849 -15.252 -13.698 1.00 84.69 276 ASP A C 1
ATOM 2195 O O . ASP A 1 276 ? 9.598 -15.055 -14.656 1.00 84.69 276 ASP A O 1
ATOM 2199 N N . PHE A 1 277 ? 8.087 -16.345 -13.616 1.00 76.31 277 PHE A N 1
ATOM 2200 C CA . PHE A 1 277 ? 7.949 -17.298 -14.719 1.00 76.31 277 PHE A CA 1
ATOM 2201 C C . PHE A 1 277 ? 6.977 -16.771 -15.785 1.00 76.31 277 PHE A C 1
ATOM 2203 O O . PHE A 1 277 ? 5.965 -17.412 -16.079 1.00 76.31 277 PHE A O 1
ATOM 2210 N N . GLU A 1 278 ? 7.272 -15.607 -16.368 1.00 69.19 278 GLU A N 1
ATOM 2211 C CA . GLU A 1 278 ? 6.525 -15.112 -17.523 1.00 69.19 278 GLU A CA 1
ATOM 2212 C C . GLU A 1 278 ? 6.633 -16.102 -18.702 1.00 69.19 278 GLU A C 1
ATOM 2214 O O . GLU A 1 278 ? 7.671 -16.754 -18.892 1.00 69.19 278 GLU A O 1
ATOM 2219 N N . PRO A 1 279 ? 5.568 -16.265 -19.508 1.00 63.56 279 PRO A N 1
ATOM 2220 C CA . PRO A 1 279 ? 5.586 -17.180 -20.641 1.00 63.56 279 PRO A CA 1
ATOM 2221 C C . PRO A 1 279 ? 6.629 -16.741 -21.682 1.00 63.56 279 PRO A C 1
ATOM 2223 O O . PRO A 1 279 ? 6.539 -15.658 -22.256 1.00 63.56 279 PRO A O 1
ATOM 2226 N N . GLY A 1 280 ? 7.607 -17.612 -21.946 1.00 59.47 280 GLY A N 1
ATOM 2227 C CA . GLY A 1 280 ? 8.577 -17.440 -23.033 1.00 59.47 280 GLY A CA 1
ATOM 2228 C C . GLY A 1 280 ? 7.947 -17.643 -24.414 1.00 59.47 280 GLY A C 1
ATOM 2229 O O . GLY A 1 280 ? 6.821 -18.140 -24.541 1.00 59.47 280 GLY A O 1
ATOM 2230 N N . LYS A 1 281 ? 8.670 -17.284 -25.479 1.00 60.09 281 LYS A N 1
ATOM 2231 C CA . LYS A 1 281 ? 8.167 -17.475 -26.848 1.00 60.09 281 LYS A CA 1
ATOM 2232 C C . LYS A 1 281 ? 8.301 -18.940 -27.263 1.00 60.09 281 LYS A C 1
ATOM 2234 O O . LYS A 1 281 ? 9.346 -19.554 -27.085 1.00 60.09 281 LYS A O 1
ATOM 2239 N N . ALA A 1 282 ? 7.276 -19.498 -27.911 1.00 54.25 282 ALA A N 1
ATOM 2240 C CA . ALA A 1 282 ? 7.246 -20.909 -28.335 1.00 54.25 282 ALA A CA 1
ATOM 2241 C C . ALA A 1 282 ? 8.420 -21.337 -29.255 1.00 54.25 282 ALA A C 1
ATOM 2243 O O . ALA A 1 282 ? 8.731 -22.528 -29.390 1.00 54.25 282 ALA A O 1
ATOM 2244 N N . GLU A 1 283 ? 9.064 -20.366 -29.900 1.00 60.03 283 GLU A N 1
ATOM 2245 C CA . GLU A 1 283 ? 10.248 -20.511 -30.751 1.00 60.03 283 GLU A CA 1
ATOM 2246 C C . GLU A 1 283 ? 11.557 -20.756 -29.976 1.00 60.03 283 GLU A C 1
ATOM 2248 O O . GLU A 1 283 ? 12.495 -21.310 -30.545 1.00 60.03 283 GLU A O 1
ATOM 2253 N N . GLU A 1 284 ? 11.601 -20.482 -28.668 1.00 60.47 284 GLU A N 1
ATOM 2254 C CA . GLU A 1 284 ? 12.785 -20.660 -27.805 1.00 60.47 284 GLU A CA 1
ATOM 2255 C C . GLU A 1 284 ? 13.008 -22.124 -27.372 1.00 60.47 284 GLU A C 1
ATOM 2257 O O . GLU A 1 284 ? 13.975 -22.453 -26.685 1.00 60.47 284 GLU A O 1
ATOM 2262 N N . GLY A 1 285 ? 12.145 -23.049 -27.810 1.00 53.19 285 GLY A N 1
ATOM 2263 C CA . GLY A 1 285 ? 12.304 -24.489 -27.573 1.00 53.19 285 GLY A CA 1
ATOM 2264 C C . GLY A 1 285 ? 11.916 -24.950 -26.164 1.00 53.19 285 GLY A C 1
ATOM 2265 O O . GLY A 1 285 ? 11.941 -26.148 -25.893 1.00 53.19 285 GLY A O 1
ATOM 2266 N N . TRP A 1 286 ? 11.487 -24.031 -25.306 1.00 58.34 286 TRP A N 1
ATOM 2267 C CA . TRP A 1 286 ? 10.866 -24.269 -24.009 1.00 58.34 286 TRP A CA 1
ATOM 2268 C C . TRP A 1 286 ? 9.663 -23.329 -23.868 1.00 58.34 286 TRP A C 1
ATOM 2270 O O . TRP A 1 286 ? 9.671 -22.234 -24.419 1.00 58.34 286 TRP A O 1
ATOM 2280 N N . TYR A 1 287 ? 8.599 -23.759 -23.188 1.00 60.59 287 TYR A N 1
ATOM 2281 C CA . TYR A 1 287 ? 7.435 -22.908 -22.927 1.00 60.59 287 TYR A CA 1
ATOM 2282 C C . TYR A 1 287 ? 6.934 -23.136 -21.499 1.00 60.59 287 TYR A C 1
ATOM 2284 O O . TYR A 1 287 ? 6.830 -24.281 -21.052 1.00 60.59 287 TYR A O 1
ATOM 2292 N N . TRP A 1 288 ? 6.661 -22.050 -20.771 1.00 68.38 288 TRP A N 1
ATOM 2293 C CA . TRP A 1 288 ? 5.986 -22.114 -19.473 1.00 68.38 288 TRP A CA 1
ATOM 2294 C C . TRP A 1 288 ? 4.488 -22.072 -19.711 1.00 68.38 288 TRP A C 1
ATOM 2296 O O . TRP A 1 288 ? 3.968 -21.108 -20.267 1.00 68.38 288 TRP A O 1
ATOM 2306 N N . ASP A 1 289 ? 3.804 -23.129 -19.293 1.00 70.38 289 ASP A N 1
ATOM 2307 C CA . ASP A 1 289 ? 2.355 -23.206 -19.362 1.00 70.38 289 ASP A CA 1
ATOM 2308 C C . ASP A 1 289 ? 1.777 -23.070 -17.957 1.00 70.38 289 ASP A C 1
ATOM 2310 O O . ASP A 1 289 ? 1.658 -24.044 -17.214 1.00 70.38 289 ASP A O 1
ATOM 2314 N N . MET A 1 290 ? 1.438 -21.836 -17.585 1.00 71.00 290 MET A N 1
ATOM 2315 C CA . MET A 1 290 ? 0.745 -21.552 -16.324 1.00 71.00 290 MET A CA 1
ATOM 2316 C C . MET A 1 290 ? -0.663 -22.158 -16.289 1.00 71.00 290 MET A C 1
ATOM 2318 O O . MET A 1 290 ? -1.243 -22.278 -15.214 1.00 71.00 290 MET A O 1
ATOM 2322 N N . SER A 1 291 ? -1.216 -22.545 -17.446 1.00 74.88 291 SER A N 1
ATOM 2323 C CA . SER A 1 291 ? -2.491 -23.255 -17.532 1.00 74.88 291 SER A CA 1
ATOM 2324 C C . SER A 1 291 ? -2.347 -24.772 -17.365 1.00 74.88 291 SER A C 1
ATOM 2326 O O . SER A 1 291 ? -3.362 -25.461 -17.244 1.00 74.88 291 SER A O 1
ATOM 2328 N N . ASP A 1 292 ? -1.117 -25.308 -17.301 1.00 79.94 292 ASP A N 1
ATOM 2329 C CA . ASP A 1 292 ? -0.895 -26.733 -17.044 1.00 79.94 292 ASP A CA 1
ATOM 2330 C C . ASP A 1 292 ? -1.432 -27.085 -15.641 1.00 79.94 292 ASP A C 1
ATOM 2332 O O . ASP A 1 292 ? -1.001 -26.487 -14.647 1.00 79.94 292 ASP A O 1
ATOM 2336 N N . PRO A 1 293 ? -2.328 -28.083 -15.508 1.00 83.31 293 PRO A N 1
ATOM 2337 C CA . PRO A 1 293 ? -2.906 -28.471 -14.221 1.00 83.31 293 PRO A CA 1
ATOM 2338 C C . PRO A 1 293 ? -1.879 -28.869 -13.149 1.00 83.31 293 PRO A C 1
ATOM 2340 O O . PRO A 1 293 ? -2.207 -28.901 -11.962 1.00 83.31 293 PRO A O 1
ATOM 2343 N N . ASN A 1 294 ? -0.643 -29.195 -13.542 1.00 86.12 294 ASN A N 1
ATOM 2344 C CA . ASN A 1 294 ? 0.430 -29.540 -12.613 1.00 86.12 294 ASN A CA 1
ATOM 2345 C C . ASN A 1 294 ? 1.187 -28.327 -12.066 1.00 86.12 294 ASN A C 1
ATOM 2347 O O . ASN A 1 294 ? 1.997 -28.510 -11.156 1.00 86.12 294 ASN A O 1
ATOM 2351 N N . PHE A 1 295 ? 0.956 -27.113 -12.576 1.00 84.19 295 PHE A N 1
ATOM 2352 C CA . PHE A 1 295 ? 1.734 -25.929 -12.210 1.00 84.19 295 PHE A CA 1
ATOM 2353 C C . PHE A 1 295 ? 1.808 -25.724 -10.691 1.00 84.19 295 PHE A C 1
ATOM 2355 O O . PHE A 1 295 ? 2.901 -25.729 -10.121 1.00 84.19 295 PHE A O 1
ATOM 2362 N N . GLY A 1 296 ? 0.659 -25.655 -10.013 1.00 85.88 296 GLY A N 1
ATOM 2363 C CA . GLY A 1 296 ? 0.600 -25.473 -8.560 1.00 85.88 296 GLY A CA 1
ATOM 2364 C C . GLY A 1 296 ? 1.310 -26.577 -7.776 1.00 85.88 296 GLY A C 1
ATOM 2365 O O . GLY A 1 296 ? 2.065 -26.299 -6.842 1.00 85.88 296 GLY A O 1
ATOM 2366 N N . LYS A 1 297 ? 1.136 -27.839 -8.193 1.00 89.81 297 LYS A N 1
ATOM 2367 C CA . LYS A 1 297 ? 1.816 -28.988 -7.576 1.00 89.81 297 LYS A CA 1
ATOM 2368 C C . LYS A 1 297 ? 3.334 -28.860 -7.703 1.00 89.81 297 LYS A C 1
ATOM 2370 O O . LYS A 1 297 ? 4.044 -29.050 -6.720 1.00 89.81 297 LYS A O 1
ATOM 2375 N N . ILE A 1 298 ? 3.826 -28.531 -8.894 1.00 90.06 298 ILE A N 1
ATOM 2376 C CA . ILE A 1 298 ? 5.258 -28.416 -9.168 1.00 90.06 298 ILE A CA 1
ATOM 2377 C C . ILE A 1 298 ? 5.875 -27.226 -8.430 1.00 90.06 298 ILE A C 1
ATOM 2379 O O . ILE A 1 298 ? 6.958 -27.357 -7.863 1.00 90.06 298 ILE A O 1
ATOM 2383 N N . MET A 1 299 ? 5.182 -26.088 -8.370 1.00 90.81 299 MET A N 1
ATOM 2384 C CA . MET A 1 299 ? 5.636 -24.922 -7.608 1.00 90.81 299 MET A CA 1
ATOM 2385 C C . MET A 1 299 ? 5.723 -25.207 -6.104 1.00 90.81 299 MET A C 1
ATOM 2387 O O . MET A 1 299 ? 6.720 -24.850 -5.466 1.00 90.81 299 MET A O 1
ATOM 2391 N N . TYR A 1 300 ? 4.736 -25.915 -5.547 1.00 93.31 300 TYR A N 1
ATOM 2392 C CA . TYR A 1 300 ? 4.781 -26.397 -4.166 1.00 93.31 300 TYR A CA 1
ATOM 2393 C C . TYR A 1 300 ? 6.000 -27.297 -3.934 1.00 93.31 300 TYR A C 1
ATOM 2395 O O . TYR A 1 300 ? 6.767 -27.108 -2.990 1.00 93.31 300 TYR A O 1
ATOM 2403 N N . GLU A 1 301 ? 6.191 -28.268 -4.823 1.00 94.75 301 GLU A N 1
ATOM 2404 C CA . GLU A 1 301 ? 7.267 -29.250 -4.778 1.00 94.75 301 GLU A CA 1
ATOM 2405 C C . GLU A 1 301 ? 8.664 -28.626 -4.889 1.00 94.75 301 GLU A C 1
ATOM 2407 O O . GLU A 1 301 ? 9.592 -29.053 -4.192 1.00 94.75 301 GLU A O 1
ATOM 2412 N N . LEU A 1 302 ? 8.819 -27.615 -5.740 1.00 93.69 302 LEU A N 1
ATOM 2413 C CA . LEU A 1 302 ? 10.055 -26.858 -5.892 1.00 93.69 302 LEU A CA 1
ATOM 2414 C C . LEU A 1 302 ? 10.348 -26.020 -4.641 1.00 93.69 302 LEU A C 1
ATOM 2416 O O . LEU A 1 302 ? 11.468 -26.049 -4.131 1.00 93.69 302 LEU A O 1
ATOM 2420 N N . SER A 1 303 ? 9.332 -25.339 -4.100 1.00 95.38 303 SER A N 1
ATOM 2421 C CA . SER A 1 303 ? 9.439 -24.565 -2.856 1.00 95.38 303 SER A CA 1
ATOM 2422 C C . SER A 1 303 ? 9.822 -25.433 -1.658 1.00 95.38 303 SER A C 1
ATOM 2424 O O . SER A 1 303 ? 10.736 -25.083 -0.909 1.00 95.38 303 SER A O 1
ATOM 2426 N N . ASP A 1 304 ? 9.204 -26.609 -1.516 1.00 96.38 304 ASP A N 1
ATOM 2427 C CA . ASP A 1 304 ? 9.534 -27.565 -0.456 1.00 96.38 304 ASP A CA 1
ATOM 2428 C C . ASP A 1 304 ? 10.986 -28.059 -0.557 1.00 96.38 304 ASP A C 1
ATOM 2430 O O . ASP A 1 304 ? 11.699 -28.103 0.448 1.00 96.38 304 ASP A O 1
ATOM 2434 N N . ARG A 1 305 ? 11.456 -28.384 -1.772 1.00 97.31 305 ARG A N 1
ATOM 2435 C CA . ARG A 1 305 ? 12.839 -28.831 -2.014 1.00 97.31 305 ARG A CA 1
ATOM 2436 C C . ARG A 1 305 ? 13.856 -27.743 -1.692 1.00 97.31 305 ARG A C 1
ATOM 2438 O O . ARG A 1 305 ? 14.823 -28.022 -0.984 1.00 97.31 305 ARG A O 1
ATOM 2445 N N . ILE A 1 306 ? 13.633 -26.514 -2.161 1.00 97.38 306 ILE A N 1
ATOM 2446 C CA . ILE A 1 306 ? 14.507 -25.369 -1.861 1.00 97.38 306 ILE A CA 1
ATOM 2447 C C . ILE A 1 306 ? 14.583 -25.153 -0.345 1.00 97.38 306 ILE A C 1
ATOM 2449 O O . ILE A 1 306 ? 15.679 -25.034 0.209 1.00 97.38 306 ILE A O 1
ATOM 2453 N N . TYR A 1 307 ? 13.441 -25.184 0.345 1.00 97.56 307 TYR A N 1
ATOM 2454 C CA . TYR A 1 307 ? 13.401 -24.989 1.790 1.00 97.56 307 TYR A CA 1
ATOM 2455 C C . TYR A 1 307 ? 14.113 -26.111 2.558 1.00 97.56 307 TYR A C 1
ATOM 2457 O O . TYR A 1 307 ? 14.964 -25.831 3.399 1.00 97.56 307 TYR A O 1
ATOM 2465 N N . LYS A 1 308 ? 13.828 -27.384 2.260 1.00 96.62 308 LYS A N 1
ATOM 2466 C CA . LYS A 1 308 ? 14.435 -28.524 2.969 1.00 96.62 308 LYS A CA 1
ATOM 2467 C C . LYS A 1 308 ? 15.939 -28.655 2.733 1.00 96.62 308 LYS A C 1
ATOM 2469 O O . LYS A 1 308 ? 16.651 -29.075 3.639 1.00 96.62 308 LYS A O 1
ATOM 2474 N N . ARG A 1 309 ? 16.419 -28.325 1.529 1.00 96.44 309 ARG A N 1
ATOM 2475 C CA . ARG A 1 309 ? 17.833 -28.494 1.151 1.00 96.44 309 ARG A CA 1
ATOM 2476 C C . ARG A 1 309 ? 18.697 -27.289 1.518 1.00 96.44 309 ARG A C 1
ATOM 2478 O O . ARG A 1 309 ? 19.866 -27.474 1.837 1.00 96.44 309 ARG A O 1
ATOM 2485 N N . TYR A 1 310 ? 18.135 -26.078 1.489 1.00 97.12 310 TYR A N 1
ATOM 2486 C CA . TYR A 1 310 ? 18.902 -24.833 1.627 1.00 97.12 310 TYR A CA 1
ATOM 2487 C C . TYR A 1 310 ? 18.383 -23.873 2.702 1.00 97.12 310 TYR A C 1
ATOM 2489 O O . TYR A 1 310 ? 19.024 -22.859 2.962 1.00 97.12 310 TYR A O 1
ATOM 2497 N N . GLY A 1 311 ? 17.221 -24.134 3.306 1.00 96.12 311 GLY A N 1
ATOM 2498 C CA . GLY A 1 311 ? 16.594 -23.232 4.279 1.00 96.12 311 GLY A CA 1
ATOM 2499 C C . GLY A 1 311 ? 16.064 -21.921 3.683 1.00 96.12 311 GLY A C 1
ATOM 2500 O O . GLY A 1 311 ? 15.630 -21.048 4.436 1.00 96.12 311 GLY A O 1
ATOM 2501 N N . LYS A 1 312 ? 16.085 -21.772 2.352 1.00 97.00 312 LYS A N 1
ATOM 2502 C CA . LYS A 1 312 ? 15.633 -20.566 1.649 1.00 97.00 312 LYS A CA 1
ATOM 2503 C C . LYS A 1 312 ? 14.128 -20.573 1.425 1.00 97.00 312 LYS A C 1
ATOM 2505 O O . LYS A 1 312 ? 13.513 -21.625 1.260 1.00 97.00 312 LYS A O 1
ATOM 2510 N N . LEU A 1 313 ? 13.535 -19.384 1.417 1.00 96.56 313 LEU A N 1
ATOM 2511 C CA . LEU A 1 313 ? 12.103 -19.195 1.206 1.00 96.56 313 LEU A CA 1
ATOM 2512 C C . LEU A 1 313 ? 11.843 -18.835 -0.257 1.00 96.56 313 LEU A C 1
ATOM 2514 O O . LEU A 1 313 ? 12.316 -17.808 -0.734 1.00 96.56 313 LEU A O 1
ATOM 2518 N N . PHE A 1 314 ? 11.077 -19.668 -0.952 1.00 95.25 314 PHE A N 1
ATOM 2519 C CA . PHE A 1 314 ? 10.782 -19.490 -2.370 1.00 95.25 314 PHE A CA 1
ATOM 2520 C C . PHE A 1 314 ? 9.278 -19.521 -2.633 1.00 95.25 314 PHE A C 1
ATOM 2522 O O . PHE A 1 314 ? 8.571 -20.382 -2.099 1.00 95.25 314 PHE A O 1
ATOM 2529 N N . TYR A 1 315 ? 8.818 -18.618 -3.493 1.00 91.25 315 TYR A N 1
ATOM 2530 C CA . TYR A 1 315 ? 7.503 -18.671 -4.125 1.00 91.25 315 TYR A CA 1
ATOM 2531 C C . TYR A 1 315 ? 7.619 -18.276 -5.602 1.00 91.25 315 TYR A C 1
ATOM 2533 O O . TYR A 1 315 ? 8.591 -17.638 -5.993 1.00 91.25 315 TYR A O 1
ATOM 2541 N N . SER A 1 316 ? 6.647 -18.665 -6.423 1.00 88.00 316 SER A N 1
ATOM 2542 C CA . SER A 1 316 ? 6.528 -18.150 -7.788 1.00 88.00 316 SER A CA 1
ATOM 2543 C C . SER A 1 316 ? 5.750 -16.840 -7.772 1.00 88.00 316 SER A C 1
ATOM 2545 O O . SER A 1 316 ? 4.702 -16.760 -7.125 1.00 88.00 316 SER A O 1
ATOM 2547 N N . TRP A 1 317 ? 6.256 -15.830 -8.484 1.00 82.38 317 TRP A N 1
ATOM 2548 C CA . TRP A 1 317 ? 5.612 -14.522 -8.616 1.00 82.38 317 TRP A CA 1
ATOM 2549 C C . TRP A 1 317 ? 4.216 -14.655 -9.221 1.00 82.38 317 TRP A C 1
ATOM 2551 O O . TRP A 1 317 ? 3.264 -14.047 -8.737 1.00 82.38 317 TRP A O 1
ATOM 2561 N N . ILE A 1 318 ? 4.091 -15.541 -10.211 1.00 75.44 318 ILE A N 1
ATOM 2562 C CA . ILE A 1 318 ? 2.822 -15.923 -10.816 1.00 75.44 318 ILE A CA 1
ATOM 2563 C C . ILE A 1 318 ? 2.485 -17.339 -10.355 1.00 75.44 318 ILE A C 1
ATOM 2565 O O . ILE A 1 318 ? 3.239 -18.279 -10.607 1.00 75.44 318 ILE A O 1
ATOM 2569 N N . GLY A 1 319 ? 1.376 -17.524 -9.646 1.00 73.69 319 GLY A N 1
ATOM 2570 C CA . GLY A 1 319 ? 0.966 -18.864 -9.247 1.00 73.69 319 GLY A C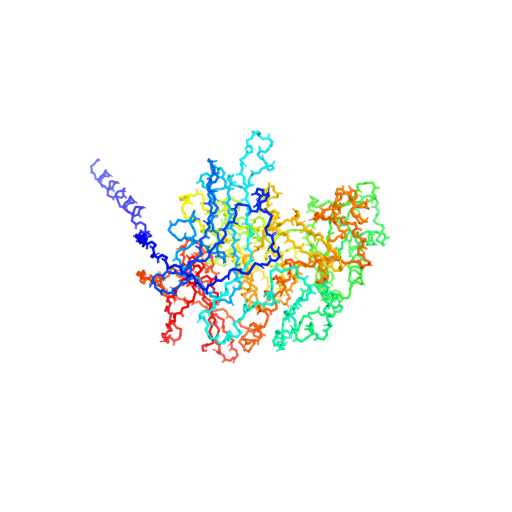A 1
ATOM 2571 C C . GLY A 1 319 ? -0.325 -18.936 -8.462 1.00 73.69 319 GLY A C 1
ATOM 2572 O O . GLY A 1 319 ? -1.029 -17.942 -8.286 1.00 73.69 319 GLY A O 1
ATOM 2573 N N . ASP A 1 320 ? -0.629 -20.151 -8.011 1.00 81.81 320 ASP A N 1
ATOM 2574 C CA . ASP A 1 320 ? -1.873 -20.434 -7.312 1.00 81.81 320 ASP A CA 1
ATOM 2575 C C . ASP A 1 320 ? -1.979 -19.629 -6.018 1.00 81.81 320 ASP A C 1
ATOM 2577 O O . ASP A 1 320 ? -1.037 -19.498 -5.237 1.00 81.81 320 ASP A O 1
ATOM 2581 N N . ALA A 1 321 ? -3.176 -19.125 -5.770 1.00 84.56 321 ALA A N 1
ATOM 2582 C CA . ALA A 1 321 ? -3.528 -18.456 -4.536 1.00 84.56 321 ALA A CA 1
ATOM 2583 C C . ALA A 1 321 ? -3.860 -19.476 -3.428 1.00 84.56 321 ALA A C 1
ATOM 2585 O O . ALA A 1 321 ? -4.400 -20.552 -3.715 1.00 84.56 321 ALA A O 1
ATOM 2586 N N . PRO A 1 322 ? -3.628 -19.149 -2.140 1.00 90.75 322 PRO A N 1
ATOM 2587 C CA . PRO A 1 322 ? -4.151 -19.950 -1.040 1.00 90.75 322 PRO A CA 1
ATOM 2588 C C . PRO A 1 322 ? -5.670 -20.091 -1.152 1.00 90.75 322 PRO A C 1
ATOM 2590 O O . PRO A 1 322 ? -6.377 -19.095 -1.331 1.00 90.75 322 PRO A O 1
ATOM 2593 N N . SER A 1 323 ? -6.169 -21.317 -1.024 1.00 92.88 323 SER A N 1
ATOM 2594 C CA . SER A 1 323 ? -7.601 -21.608 -1.102 1.00 92.88 323 SER A CA 1
ATOM 2595 C C . SER A 1 323 ? -8.053 -22.587 -0.028 1.00 92.88 323 SER A C 1
ATOM 2597 O O . SER A 1 323 ? -7.252 -23.311 0.559 1.00 92.88 323 SER A O 1
ATOM 2599 N N . PHE A 1 324 ? -9.346 -22.578 0.276 1.00 95.25 324 PHE A N 1
ATOM 2600 C CA . PHE A 1 324 ? -9.962 -23.450 1.275 1.00 95.25 324 PHE A CA 1
ATOM 2601 C C . PHE A 1 324 ? -11.459 -23.599 1.008 1.00 95.25 324 PHE A C 1
ATOM 2603 O O . PHE A 1 324 ? -12.044 -22.854 0.226 1.00 95.25 324 PHE A O 1
ATOM 2610 N N . THR A 1 325 ? -12.096 -24.572 1.651 1.00 96.38 325 THR A N 1
ATOM 2611 C CA . THR A 1 325 ? -13.552 -24.747 1.639 1.00 96.38 325 THR A CA 1
ATOM 2612 C C . THR A 1 325 ? -14.134 -24.335 2.986 1.00 96.38 325 THR A C 1
ATOM 2614 O O . THR A 1 325 ? -13.572 -24.659 4.029 1.00 96.38 325 THR A O 1
ATOM 2617 N N . PHE A 1 326 ? -15.271 -23.648 2.971 1.00 95.94 326 PHE A N 1
ATOM 2618 C CA . PHE A 1 326 ? -16.046 -23.304 4.158 1.00 95.94 326 PHE A CA 1
ATOM 2619 C C . PHE A 1 326 ? -17.534 -23.432 3.833 1.00 95.94 326 PHE A C 1
ATOM 2621 O O . PHE A 1 326 ? -18.006 -22.848 2.859 1.00 95.94 326 PHE A O 1
ATOM 2628 N N . LYS A 1 327 ? -18.259 -24.240 4.619 1.00 93.19 327 LYS A N 1
ATOM 2629 C CA . LYS A 1 327 ? -19.703 -24.510 4.448 1.00 93.19 327 LYS A CA 1
ATOM 2630 C C . LYS A 1 327 ? -20.110 -24.828 2.994 1.00 93.19 327 LYS A C 1
ATOM 2632 O O . LYS A 1 327 ? -21.095 -24.311 2.485 1.00 93.19 327 LYS A O 1
ATOM 2637 N N . GLY A 1 328 ? -19.323 -25.668 2.315 1.00 90.12 328 GLY A N 1
ATOM 2638 C CA . GLY A 1 328 ? -19.571 -26.089 0.927 1.00 90.12 328 GLY A CA 1
ATOM 2639 C C . GLY A 1 328 ? -19.079 -25.120 -0.156 1.00 90.12 328 GLY A C 1
ATOM 2640 O O . GLY A 1 328 ? -19.065 -25.490 -1.325 1.00 90.12 328 GLY A O 1
ATOM 2641 N N . ASN A 1 329 ? -18.607 -23.926 0.212 1.00 92.19 329 ASN A N 1
ATOM 2642 C CA . ASN A 1 329 ? -18.104 -22.921 -0.722 1.00 92.19 329 ASN A CA 1
ATOM 2643 C C . ASN A 1 329 ? -16.570 -22.886 -0.741 1.00 92.19 329 ASN A C 1
ATOM 2645 O O . ASN A 1 329 ? -15.932 -22.870 0.311 1.00 92.19 329 ASN A O 1
ATOM 2649 N N . THR A 1 330 ? -15.962 -22.800 -1.925 1.00 92.75 330 THR A N 1
ATOM 2650 C CA . THR A 1 330 ? -14.506 -22.625 -2.080 1.00 92.75 330 THR A CA 1
ATOM 2651 C C . THR A 1 330 ? -14.129 -21.148 -2.060 1.00 92.75 330 THR A C 1
ATOM 2653 O O . THR A 1 330 ? -14.769 -20.346 -2.733 1.00 92.75 330 THR A O 1
ATOM 2656 N N . PHE A 1 331 ? -13.106 -20.781 -1.295 1.00 92.62 331 PHE A N 1
ATOM 2657 C CA . PHE A 1 331 ? -12.559 -19.431 -1.166 1.00 92.62 331 PHE A CA 1
ATOM 2658 C C . PHE A 1 331 ? -11.109 -19.404 -1.634 1.00 92.62 331 PHE A C 1
ATOM 2660 O O . PHE A 1 331 ? -10.375 -20.363 -1.405 1.00 92.62 331 PHE A O 1
ATOM 2667 N N . THR A 1 332 ? -10.708 -18.281 -2.223 1.00 90.25 332 THR A N 1
ATOM 2668 C CA . THR A 1 332 ? -9.357 -18.022 -2.729 1.00 90.25 332 THR A CA 1
ATOM 2669 C C . THR A 1 332 ? -8.915 -16.647 -2.227 1.00 90.25 332 THR A C 1
ATOM 2671 O O . THR A 1 332 ? -9.704 -15.710 -2.292 1.00 90.25 332 THR A O 1
ATOM 2674 N N . LEU A 1 333 ? -7.700 -16.526 -1.683 1.00 87.62 333 LEU A N 1
ATOM 2675 C CA . LEU A 1 333 ? -7.222 -15.325 -0.971 1.00 87.62 333 LEU A CA 1
ATOM 2676 C C . LEU A 1 333 ? -6.081 -14.591 -1.697 1.00 87.62 333 LEU A C 1
ATOM 2678 O O . LEU A 1 333 ? -5.120 -14.161 -1.058 1.00 87.62 333 LEU A O 1
ATOM 2682 N N . ASP A 1 334 ? -6.149 -14.508 -3.024 1.00 78.50 334 ASP A N 1
ATOM 2683 C CA . ASP A 1 334 ? -5.231 -13.691 -3.820 1.00 78.50 334 ASP A CA 1
ATOM 2684 C C . ASP A 1 334 ? -5.879 -13.201 -5.125 1.00 78.50 334 ASP A C 1
ATOM 2686 O O . ASP A 1 334 ? -7.014 -13.574 -5.449 1.00 78.50 334 ASP A O 1
ATOM 2690 N N . GLY A 1 335 ? -5.164 -12.359 -5.875 1.00 72.69 335 GLY A N 1
ATOM 2691 C CA . GLY A 1 335 ? -5.651 -11.770 -7.124 1.00 72.69 335 GLY A CA 1
ATOM 2692 C C . GLY A 1 335 ? -6.867 -10.868 -6.896 1.00 72.69 335 GLY A C 1
ATOM 2693 O O . GLY A 1 335 ? -6.882 -10.074 -5.960 1.00 72.69 335 GLY A O 1
ATOM 2694 N N . TYR A 1 336 ? -7.917 -11.012 -7.716 1.00 65.19 336 TYR A N 1
ATOM 2695 C CA . TYR A 1 336 ? -9.141 -10.196 -7.606 1.00 65.19 336 TYR A CA 1
ATOM 2696 C C . TYR A 1 336 ? -9.823 -10.300 -6.231 1.00 65.19 336 TYR A C 1
ATOM 2698 O O . TYR A 1 336 ? -10.486 -9.366 -5.790 1.00 65.19 336 TYR A O 1
ATOM 2706 N N . ALA A 1 337 ? -9.630 -11.410 -5.511 1.00 65.31 337 ALA A N 1
ATOM 2707 C CA . ALA A 1 337 ? -10.170 -11.567 -4.166 1.00 65.31 337 ALA A CA 1
ATOM 2708 C C . ALA A 1 337 ? -9.482 -10.671 -3.119 1.00 65.31 337 ALA A C 1
ATOM 2710 O O . ALA A 1 337 ? -10.022 -10.530 -2.025 1.00 65.31 337 ALA A O 1
ATOM 2711 N N . ASN A 1 338 ? -8.324 -10.068 -3.417 1.00 71.44 338 ASN A N 1
ATOM 2712 C CA . ASN A 1 338 ? -7.707 -9.042 -2.565 1.00 71.44 338 ASN A CA 1
ATOM 2713 C C . ASN A 1 338 ? -8.373 -7.672 -2.726 1.00 71.44 338 ASN A C 1
ATOM 2715 O O . ASN A 1 338 ? -8.173 -6.800 -1.885 1.00 71.44 338 ASN A O 1
ATOM 2719 N N . ASP A 1 339 ? -9.154 -7.483 -3.789 1.00 70.19 339 ASP A N 1
ATOM 2720 C CA . ASP A 1 339 ? -9.718 -6.181 -4.131 1.00 70.19 339 ASP A CA 1
ATOM 2721 C C . ASP A 1 339 ? -11.118 -6.000 -3.523 1.00 70.19 339 ASP A C 1
ATOM 2723 O O . ASP A 1 339 ? -11.565 -4.869 -3.357 1.00 70.19 339 ASP A O 1
ATOM 2727 N N . ASN A 1 340 ? -11.816 -7.103 -3.210 1.00 78.88 340 ASN A N 1
ATOM 2728 C CA . ASN A 1 340 ? -13.204 -7.084 -2.747 1.00 78.88 340 ASN A CA 1
ATOM 2729 C C . ASN A 1 340 ? -13.660 -8.368 -2.035 1.00 78.88 340 ASN A C 1
ATOM 2731 O O . ASN A 1 340 ? -13.036 -9.428 -2.151 1.00 78.88 340 ASN A O 1
ATOM 2735 N N . TRP A 1 341 ? -14.781 -8.270 -1.317 1.00 87.00 341 TRP A N 1
ATOM 2736 C CA . TRP A 1 341 ? -15.471 -9.408 -0.689 1.00 87.00 341 TRP A CA 1
ATOM 2737 C C . TRP A 1 341 ? -16.488 -10.089 -1.621 1.00 87.00 341 TRP A C 1
ATOM 2739 O O . TRP A 1 341 ? -16.914 -11.211 -1.363 1.00 87.00 341 TRP A O 1
ATOM 2749 N N . SER A 1 342 ? -16.869 -9.453 -2.720 1.00 79.50 342 SER A N 1
ATOM 2750 C CA . SER A 1 342 ? -17.867 -9.945 -3.681 1.00 79.50 342 SER A CA 1
ATOM 2751 C C . SER A 1 342 ? -17.319 -10.955 -4.698 1.00 79.50 342 SER A C 1
ATOM 2753 O O . SER A 1 342 ? -18.076 -11.580 -5.452 1.00 79.50 342 SER A O 1
ATOM 2755 N N . ALA A 1 343 ? -16.004 -11.180 -4.701 1.00 75.31 343 ALA A N 1
ATOM 2756 C CA . ALA A 1 343 ? -15.321 -12.075 -5.622 1.00 75.31 343 ALA A CA 1
ATOM 2757 C C . ALA A 1 343 ? -15.940 -13.482 -5.625 1.00 75.31 343 ALA A C 1
ATOM 2759 O O . ALA A 1 343 ? -16.104 -14.122 -4.585 1.00 75.31 343 ALA A O 1
ATOM 2760 N N . GLY A 1 344 ? -16.251 -13.997 -6.818 1.00 73.62 344 GLY A N 1
ATOM 2761 C CA . GLY A 1 344 ? -16.757 -15.362 -6.985 1.00 73.62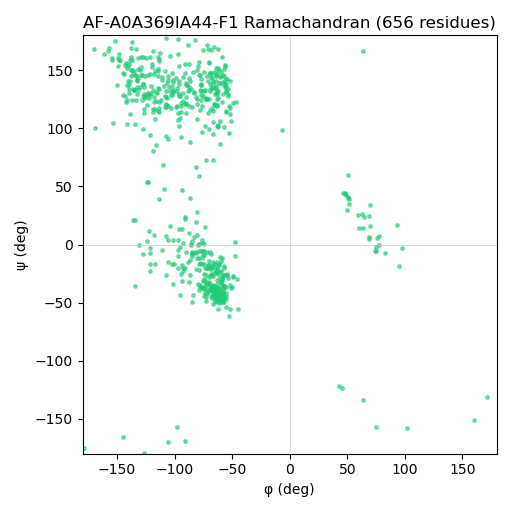 344 GLY A CA 1
ATOM 2762 C C . GLY A 1 344 ? -18.174 -15.589 -6.443 1.00 73.62 344 GLY A C 1
ATOM 2763 O O . GLY A 1 344 ? -18.455 -16.690 -5.975 1.00 73.62 344 GLY A O 1
ATOM 2764 N N . LYS A 1 345 ? -19.056 -14.575 -6.520 1.00 79.81 345 LYS A N 1
ATOM 2765 C CA . LYS A 1 345 ? -20.458 -14.604 -6.033 1.00 79.81 345 LYS A CA 1
ATOM 2766 C C . LYS A 1 345 ? -20.593 -14.768 -4.516 1.00 79.81 345 LYS A C 1
ATOM 2768 O O . LYS A 1 345 ? -21.615 -15.249 -4.032 1.00 79.81 345 LYS A O 1
ATOM 2773 N N . LYS A 1 346 ? -19.551 -14.394 -3.783 1.00 87.38 346 LYS A N 1
ATOM 2774 C CA . LYS A 1 346 ? -19.556 -14.326 -2.322 1.00 87.38 346 LYS A CA 1
ATOM 2775 C C . LYS A 1 346 ? -20.042 -12.953 -1.890 1.00 87.38 346 LYS A C 1
ATOM 2777 O O . LYS A 1 346 ? -20.199 -12.057 -2.714 1.00 87.38 346 LYS A O 1
ATOM 2782 N N . ASN A 1 347 ? -20.266 -12.780 -0.602 1.00 88.44 347 ASN A N 1
ATOM 2783 C CA . ASN A 1 347 ? -20.476 -11.469 -0.013 1.00 88.44 347 ASN A CA 1
ATOM 2784 C C . ASN A 1 347 ? -19.698 -11.342 1.299 1.00 88.44 347 ASN A C 1
ATOM 2786 O O . ASN A 1 347 ? -19.110 -12.299 1.802 1.00 88.44 347 ASN A O 1
ATOM 2790 N N . ILE A 1 348 ? -19.710 -10.145 1.874 1.00 91.00 348 ILE A N 1
ATOM 2791 C CA . ILE A 1 348 ? -19.000 -9.861 3.120 1.00 91.00 348 ILE A CA 1
ATOM 2792 C C . ILE A 1 348 ? -19.443 -10.736 4.304 1.00 91.00 348 ILE A C 1
ATOM 2794 O O . ILE A 1 348 ? -18.626 -11.036 5.173 1.00 91.00 348 ILE A O 1
ATOM 2798 N N . ASP A 1 349 ? -20.691 -11.207 4.321 1.00 93.19 349 ASP A N 1
ATOM 2799 C CA . ASP A 1 349 ? -21.212 -12.063 5.390 1.00 93.19 349 ASP A CA 1
ATOM 2800 C C . ASP A 1 349 ? -20.642 -13.476 5.324 1.00 93.19 349 ASP A C 1
ATOM 2802 O O . ASP A 1 349 ? -20.358 -14.067 6.368 1.00 93.19 349 ASP A O 1
ATOM 2806 N N . ASP A 1 350 ? -20.370 -13.981 4.118 1.00 93.69 350 ASP A N 1
ATOM 2807 C CA . ASP A 1 350 ? -19.646 -15.238 3.939 1.00 93.69 350 ASP A CA 1
ATOM 2808 C C . ASP A 1 350 ? -18.254 -15.168 4.582 1.00 93.69 350 ASP A C 1
ATOM 2810 O O . ASP A 1 350 ? -17.827 -16.114 5.244 1.00 93.69 350 ASP A O 1
ATOM 2814 N N . TYR A 1 351 ? -17.549 -14.043 4.420 1.00 94.62 351 TYR A N 1
ATOM 2815 C CA . TYR A 1 351 ? -16.228 -13.846 5.020 1.00 94.62 351 TYR A CA 1
ATOM 2816 C C . TYR A 1 351 ? -16.308 -13.642 6.532 1.00 94.62 351 TYR A C 1
ATOM 2818 O O . TYR A 1 351 ? -15.530 -14.251 7.263 1.00 94.62 351 TYR A O 1
ATOM 2826 N N . LEU A 1 352 ? -17.280 -12.873 7.028 1.00 96.50 352 LEU A N 1
ATOM 2827 C CA . LEU A 1 352 ? -17.510 -12.728 8.467 1.00 96.50 352 LEU A CA 1
ATOM 2828 C C . LEU A 1 352 ? -17.772 -14.074 9.150 1.00 96.50 352 LEU A C 1
ATOM 2830 O O . LEU A 1 352 ? -17.194 -14.342 10.205 1.00 96.50 352 LEU A O 1
ATOM 2834 N N . ALA A 1 353 ? -18.556 -14.952 8.524 1.00 96.56 353 ALA A N 1
ATOM 2835 C CA . ALA A 1 353 ? -18.813 -16.291 9.042 1.00 96.56 353 ALA A CA 1
ATOM 2836 C C . ALA A 1 353 ? -17.530 -17.139 9.172 1.00 96.56 353 ALA A C 1
ATOM 2838 O O . ALA A 1 353 ? -17.421 -17.944 10.097 1.00 96.56 353 ALA A O 1
ATOM 2839 N N . ILE A 1 354 ? -16.531 -16.942 8.300 1.00 96.94 354 ILE A N 1
ATOM 2840 C CA . ILE A 1 354 ? -15.234 -17.642 8.379 1.00 96.94 354 ILE A CA 1
ATOM 2841 C C . ILE A 1 354 ? -14.477 -17.249 9.651 1.00 96.94 354 ILE A C 1
ATOM 2843 O O . ILE A 1 354 ? -13.915 -18.118 10.320 1.00 96.94 354 ILE A O 1
ATOM 2847 N N . HIS A 1 355 ? -14.479 -15.961 10.009 1.00 97.12 355 HIS A N 1
ATOM 2848 C CA . HIS A 1 355 ? -13.843 -15.488 11.242 1.00 97.12 355 HIS A CA 1
ATOM 2849 C C . HIS A 1 355 ? -14.541 -16.032 12.492 1.00 97.12 355 HIS A C 1
ATOM 2851 O O . HIS A 1 355 ? -13.873 -16.363 13.471 1.00 97.12 355 HIS A O 1
ATOM 2857 N N . GLN A 1 356 ? -15.866 -16.166 12.443 1.00 95.56 356 GLN A N 1
ATOM 2858 C CA . GLN A 1 356 ? -16.692 -16.637 13.556 1.00 95.56 356 GLN A CA 1
ATOM 2859 C C . GLN A 1 356 ? -16.573 -18.150 13.784 1.00 95.56 356 GLN A C 1
ATOM 2861 O O . GLN A 1 356 ? -16.537 -18.615 14.922 1.00 95.56 356 GLN A O 1
ATOM 2866 N N . GLU A 1 357 ? -16.482 -18.932 12.706 1.00 95.50 357 GLU A N 1
ATOM 2867 C CA . GLU A 1 357 ? -16.528 -20.397 12.744 1.00 95.50 357 GLU A CA 1
ATOM 2868 C C . GLU A 1 357 ? -15.284 -21.038 12.117 1.00 95.50 357 GLU A C 1
ATOM 2870 O O . GLU A 1 357 ? -15.361 -21.918 11.257 1.00 95.50 357 GLU A O 1
ATOM 2875 N N . THR A 1 358 ? -14.103 -20.640 12.585 1.00 93.69 358 THR A N 1
ATOM 2876 C CA . THR A 1 358 ? -12.808 -21.088 12.032 1.00 93.69 358 THR A CA 1
ATOM 2877 C C . THR A 1 358 ? -12.627 -22.613 11.982 1.00 93.69 358 THR A C 1
ATOM 2879 O O . THR A 1 358 ? -11.910 -23.122 11.125 1.00 93.69 358 THR A O 1
ATOM 2882 N N . LYS A 1 359 ? -13.313 -23.370 12.850 1.00 93.56 359 LYS A N 1
ATOM 2883 C CA . LYS A 1 359 ? -13.292 -24.846 12.870 1.00 93.56 359 LYS A CA 1
ATOM 2884 C C . LYS A 1 359 ? -13.953 -25.495 11.647 1.00 93.56 359 LYS A C 1
ATOM 2886 O O . LYS A 1 359 ? -13.685 -26.660 11.370 1.00 93.56 359 LYS A O 1
ATOM 2891 N N . SER A 1 360 ? -14.803 -24.765 10.928 1.00 95.25 360 SER A N 1
ATOM 2892 C CA . SER A 1 360 ? -15.509 -25.246 9.732 1.00 95.25 360 SER A CA 1
ATOM 2893 C C . SER A 1 360 ? -14.682 -25.092 8.447 1.00 95.25 360 SER A C 1
ATOM 2895 O O . SER A 1 360 ? -15.156 -25.434 7.362 1.00 95.25 360 SER A O 1
ATOM 2897 N N . ILE A 1 361 ? -13.456 -24.570 8.550 1.00 96.19 361 ILE A N 1
ATOM 2898 C CA . ILE A 1 361 ? -12.510 -24.440 7.440 1.00 96.19 361 ILE A CA 1
ATOM 2899 C C . ILE A 1 361 ? -11.913 -25.813 7.117 1.00 96.19 361 ILE A C 1
ATOM 2901 O O . ILE A 1 361 ? -11.391 -26.504 7.989 1.00 96.19 361 ILE A O 1
ATOM 2905 N N . GLN A 1 362 ? -11.980 -26.207 5.848 1.00 95.94 362 GLN A N 1
ATOM 2906 C CA . GLN A 1 362 ? -11.544 -27.516 5.359 1.00 95.94 362 GLN A CA 1
ATOM 2907 C C . GLN A 1 362 ? -10.785 -27.382 4.036 1.00 95.94 362 GLN A C 1
ATOM 2909 O O . GLN A 1 362 ? -10.807 -26.330 3.399 1.00 95.94 362 GLN A O 1
ATOM 2914 N N . ASN A 1 363 ? -10.136 -28.463 3.592 1.00 95.12 363 ASN A N 1
ATOM 2915 C CA . ASN A 1 363 ? -9.481 -28.557 2.279 1.00 95.12 363 ASN A CA 1
ATOM 2916 C C . ASN A 1 363 ? -8.530 -27.386 1.976 1.00 95.12 363 ASN A C 1
ATOM 2918 O O . ASN A 1 363 ? -8.520 -26.864 0.860 1.00 95.12 363 ASN A O 1
ATOM 2922 N N . VAL A 1 364 ? -7.763 -26.944 2.978 1.00 94.62 364 VAL A N 1
ATOM 2923 C CA . VAL A 1 364 ? -6.812 -25.842 2.809 1.00 94.62 364 VAL A CA 1
ATOM 2924 C C . VAL A 1 364 ? -5.713 -26.268 1.840 1.00 94.62 364 VAL A C 1
ATOM 2926 O O . VAL A 1 364 ? -4.974 -27.219 2.097 1.00 94.62 364 VAL A O 1
ATOM 2929 N N . LYS A 1 365 ? -5.583 -25.530 0.741 1.00 92.88 365 LYS A N 1
ATOM 2930 C CA . LYS A 1 365 ? -4.491 -25.635 -0.221 1.00 92.88 365 LYS A CA 1
ATOM 2931 C C . LYS A 1 365 ? -3.593 -24.419 -0.064 1.00 92.88 365 LYS A C 1
ATOM 2933 O O . LYS A 1 365 ? -4.035 -23.281 -0.227 1.00 92.88 365 LYS A O 1
ATOM 2938 N N . ILE A 1 366 ? -2.328 -24.675 0.245 1.00 91.75 366 ILE A N 1
ATOM 2939 C CA . ILE A 1 366 ? -1.283 -23.654 0.265 1.00 91.75 366 ILE A CA 1
ATOM 2940 C C . ILE A 1 366 ? -0.355 -23.880 -0.932 1.00 91.75 366 ILE A C 1
ATOM 2942 O O . ILE A 1 366 ? 0.132 -24.997 -1.096 1.00 91.75 366 ILE A O 1
ATOM 2946 N N . PRO A 1 367 ? -0.100 -22.857 -1.762 1.00 87.56 367 PRO A N 1
ATOM 2947 C CA . PRO A 1 367 ? 0.757 -22.992 -2.942 1.00 87.56 367 PRO A CA 1
ATOM 2948 C C . PRO A 1 367 ? 2.229 -23.217 -2.576 1.00 87.56 367 PRO A C 1
ATOM 2950 O O . PRO A 1 367 ? 2.962 -23.857 -3.320 1.00 87.56 367 PRO A O 1
ATOM 2953 N N . TYR A 1 368 ? 2.656 -22.743 -1.400 1.00 92.62 368 TYR A N 1
ATOM 2954 C CA . TYR A 1 368 ? 4.039 -22.832 -0.939 1.00 92.62 368 TYR A CA 1
ATOM 2955 C C . TYR A 1 368 ? 4.076 -23.181 0.561 1.00 92.62 368 TYR A C 1
ATOM 2957 O O . TYR A 1 368 ? 3.394 -22.536 1.365 1.00 92.62 368 TYR A O 1
ATOM 2965 N N . PRO A 1 369 ? 4.856 -24.192 0.984 1.00 92.75 369 PRO A N 1
ATOM 2966 C CA . PRO A 1 369 ? 4.781 -24.740 2.343 1.00 92.75 369 PRO A CA 1
ATOM 2967 C C . PRO A 1 369 ? 5.528 -23.943 3.422 1.00 92.75 369 PRO A C 1
ATOM 2969 O O . PRO A 1 369 ? 5.361 -24.244 4.607 1.00 92.75 369 PRO A O 1
ATOM 2972 N N . ALA A 1 370 ? 6.367 -22.971 3.047 1.00 95.25 370 ALA A N 1
ATOM 2973 C CA . ALA A 1 370 ? 7.231 -22.236 3.981 1.00 95.25 370 ALA A CA 1
ATOM 2974 C C . ALA A 1 370 ? 6.998 -20.715 3.996 1.00 95.25 370 ALA A C 1
ATOM 2976 O O . ALA A 1 370 ? 7.297 -20.057 4.996 1.00 95.25 370 ALA A O 1
ATOM 2977 N N . ILE A 1 371 ? 6.447 -20.151 2.921 1.00 94.56 371 ILE A N 1
ATOM 2978 C CA . ILE A 1 371 ? 6.275 -18.708 2.733 1.00 94.56 371 ILE A CA 1
ATOM 2979 C C . ILE A 1 371 ? 4.969 -18.416 1.996 1.00 94.56 371 ILE A C 1
ATOM 2981 O O . ILE A 1 371 ? 4.574 -19.189 1.139 1.00 94.56 371 ILE A O 1
ATOM 2985 N N . LEU A 1 372 ? 4.312 -17.300 2.297 1.00 92.38 372 LEU A N 1
ATOM 2986 C CA . LEU A 1 372 ? 3.238 -16.744 1.476 1.00 92.38 372 LEU A CA 1
ATOM 2987 C C . LEU A 1 372 ? 3.412 -15.240 1.317 1.00 92.38 372 LEU A C 1
ATOM 2989 O O . LEU A 1 372 ? 3.912 -14.567 2.222 1.00 92.38 372 LEU A O 1
ATOM 2993 N N . MET A 1 373 ? 2.957 -14.721 0.182 1.00 89.62 373 MET A N 1
ATOM 2994 C CA . MET A 1 373 ? 2.853 -13.287 -0.037 1.00 89.62 373 MET A CA 1
ATOM 2995 C C . MET A 1 373 ? 1.623 -12.732 0.692 1.00 89.62 373 MET A C 1
ATOM 2997 O O . MET A 1 373 ? 0.540 -13.323 0.671 1.00 89.62 373 MET A O 1
ATOM 3001 N N . THR A 1 374 ? 1.792 -11.587 1.338 1.00 90.69 374 THR A N 1
ATOM 3002 C CA . THR A 1 374 ? 0.720 -10.703 1.819 1.00 90.69 374 THR A CA 1
ATOM 3003 C C . THR A 1 374 ? 0.970 -9.299 1.271 1.00 90.69 374 THR A C 1
ATOM 3005 O O . THR A 1 374 ? 1.975 -9.082 0.598 1.00 90.69 374 THR A O 1
ATOM 3008 N N . GLY A 1 375 ? 0.110 -8.340 1.600 1.00 88.06 375 GLY A N 1
ATOM 3009 C CA . GLY A 1 375 ? 0.235 -6.962 1.133 1.00 88.06 375 GLY A CA 1
ATOM 3010 C C . GLY A 1 375 ? -0.716 -6.662 -0.018 1.00 88.06 375 GLY A C 1
ATOM 3011 O O . GLY A 1 375 ? -1.747 -7.317 -0.156 1.00 88.06 375 GLY A O 1
ATOM 3012 N N . PHE A 1 376 ? -0.392 -5.637 -0.798 1.00 84.88 376 PHE A N 1
ATOM 3013 C CA . PHE A 1 376 ? -1.281 -5.043 -1.798 1.00 84.88 376 PHE A CA 1
ATOM 3014 C C . PHE A 1 376 ? -0.485 -4.512 -2.986 1.00 84.88 376 PHE A C 1
ATOM 3016 O O . PHE A 1 376 ? 0.718 -4.244 -2.873 1.00 84.88 376 PHE A O 1
ATOM 3023 N N . GLY A 1 377 ? -1.151 -4.359 -4.134 1.00 78.31 377 GLY A N 1
ATOM 3024 C CA . GLY A 1 377 ? -0.428 -3.979 -5.335 1.00 78.31 377 GLY A CA 1
ATOM 3025 C C . GLY A 1 377 ? -1.180 -4.009 -6.652 1.00 78.31 377 GLY A C 1
ATOM 3026 O O . GLY A 1 377 ? -2.257 -3.441 -6.762 1.00 78.31 377 GLY A O 1
ATOM 3027 N N . TYR A 1 378 ? -0.562 -4.649 -7.649 1.00 65.69 378 TYR A N 1
ATOM 3028 C CA . TYR A 1 378 ? -0.883 -4.629 -9.085 1.00 65.69 378 TYR A CA 1
ATOM 3029 C C . TYR A 1 378 ? -2.373 -4.809 -9.436 1.00 65.69 378 TYR A C 1
ATOM 3031 O O . TYR A 1 378 ? -2.848 -4.298 -10.445 1.00 65.69 378 TYR A O 1
ATOM 3039 N N . THR A 1 379 ? -3.141 -5.529 -8.617 1.00 62.78 379 THR A N 1
ATOM 3040 C CA . THR A 1 379 ? -4.575 -5.749 -8.860 1.00 62.78 379 THR A CA 1
ATOM 3041 C C . THR A 1 379 ? -5.488 -4.803 -8.098 1.00 62.78 379 THR A C 1
ATOM 3043 O O . THR A 1 379 ? -6.627 -4.628 -8.528 1.00 62.78 379 THR A O 1
ATOM 3046 N N . SER A 1 380 ? -4.987 -4.190 -7.027 1.00 68.50 380 SER A N 1
ATOM 3047 C CA . SER A 1 380 ? -5.763 -3.372 -6.107 1.00 68.50 380 SER A CA 1
ATOM 3048 C C . SER A 1 380 ? -6.210 -2.067 -6.767 1.00 68.50 380 SER A C 1
ATOM 3050 O O . SER A 1 380 ? -5.568 -1.533 -7.674 1.00 68.50 380 SER A O 1
ATOM 3052 N N . SER A 1 381 ? -7.384 -1.592 -6.360 1.00 68.19 381 SER A N 1
ATOM 3053 C CA . SER A 1 381 ? -8.000 -0.389 -6.910 1.00 68.19 381 SER A CA 1
ATOM 3054 C C . SER A 1 381 ? -8.487 0.500 -5.781 1.00 68.19 381 SER A C 1
ATOM 3056 O O . SER A 1 381 ? -9.017 0.022 -4.779 1.00 68.19 381 SER A O 1
ATOM 3058 N N . THR A 1 382 ? -8.342 1.811 -5.946 1.00 66.25 382 THR A N 1
ATOM 3059 C CA . THR A 1 382 ? -8.957 2.789 -5.042 1.00 66.25 382 THR A CA 1
ATOM 3060 C C . THR A 1 382 ? -10.422 3.041 -5.342 1.00 66.25 382 THR A C 1
ATOM 3062 O O . THR A 1 382 ? -10.998 3.932 -4.725 1.00 66.25 382 THR A O 1
ATOM 3065 N N . VAL A 1 383 ? -11.040 2.272 -6.242 1.00 67.38 383 VAL A N 1
ATOM 3066 C CA . VAL A 1 383 ? -12.466 2.363 -6.558 1.00 67.38 383 VAL A CA 1
ATOM 3067 C C . VAL A 1 383 ? -13.185 1.083 -6.141 1.00 67.38 383 VAL A C 1
ATOM 3069 O O . VAL A 1 383 ? -12.620 -0.007 -6.176 1.00 67.38 383 VAL A O 1
ATOM 3072 N N . ASN A 1 384 ? -14.432 1.225 -5.687 1.00 67.56 384 ASN A N 1
ATOM 3073 C CA . ASN A 1 384 ? -15.235 0.096 -5.234 1.00 67.56 384 ASN A CA 1
ATOM 3074 C C . ASN A 1 384 ? -15.607 -0.811 -6.409 1.00 67.56 384 ASN A C 1
ATOM 3076 O O . ASN A 1 384 ? -15.911 -0.340 -7.504 1.00 67.56 384 ASN A O 1
ATOM 3080 N N . THR A 1 385 ? -15.637 -2.112 -6.144 1.00 65.75 385 THR A N 1
ATOM 3081 C CA . THR A 1 385 ? -16.210 -3.121 -7.039 1.00 65.75 385 THR A CA 1
ATOM 3082 C C . THR A 1 385 ? -17.641 -3.466 -6.586 1.00 65.75 385 THR A C 1
ATOM 3084 O O . THR A 1 385 ? -18.279 -2.686 -5.874 1.00 65.75 385 THR A O 1
ATOM 3087 N N . SER A 1 386 ? -18.144 -4.648 -6.957 1.00 69.75 386 SER A N 1
ATOM 3088 C CA . SER A 1 386 ? -19.444 -5.221 -6.578 1.00 69.75 386 SER A CA 1
ATOM 3089 C C . SER A 1 386 ? -19.832 -5.186 -5.083 1.00 69.75 386 SER A C 1
ATOM 3091 O O . SER A 1 386 ? -20.996 -5.412 -4.769 1.00 69.75 386 SER A O 1
ATOM 3093 N N . ASP A 1 387 ? -18.931 -4.834 -4.159 1.00 75.44 387 ASP A N 1
ATOM 3094 C CA . ASP A 1 387 ? -19.211 -4.728 -2.716 1.00 75.44 387 ASP A CA 1
ATOM 3095 C C . ASP A 1 387 ? -20.158 -3.584 -2.320 1.00 75.44 387 ASP A C 1
ATOM 3097 O O . ASP A 1 387 ? -20.678 -3.578 -1.203 1.00 75.44 387 ASP A O 1
ATOM 3101 N N . ALA A 1 388 ? -20.333 -2.579 -3.183 1.00 73.31 388 ALA A N 1
ATOM 3102 C CA . ALA A 1 388 ? -21.082 -1.361 -2.863 1.00 73.31 388 ALA A CA 1
ATOM 3103 C C . ALA A 1 388 ? -22.041 -0.919 -3.985 1.00 73.31 388 ALA A C 1
ATOM 3105 O O . ALA A 1 388 ? -22.427 0.249 -4.044 1.00 73.31 388 ALA A O 1
ATOM 3106 N N . THR A 1 389 ? -22.431 -1.823 -4.890 1.00 68.69 389 THR A N 1
ATOM 3107 C CA . THR A 1 389 ? -23.254 -1.483 -6.071 1.00 68.69 389 THR A CA 1
ATOM 3108 C C . THR A 1 389 ? -24.654 -0.975 -5.737 1.00 68.69 389 THR A C 1
ATOM 3110 O O . THR A 1 389 ? -25.276 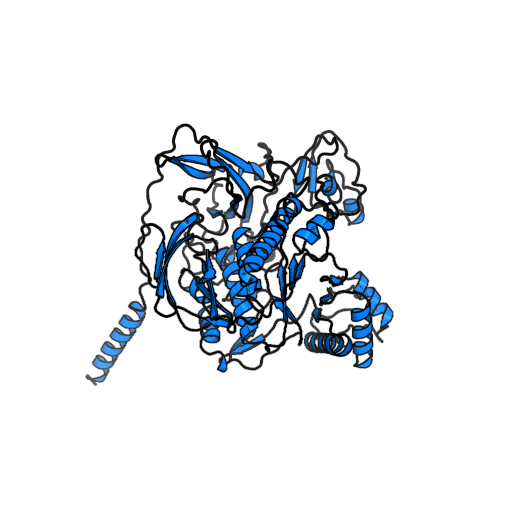-0.318 -6.568 1.00 68.69 389 THR A O 1
ATOM 3113 N N . ASP A 1 390 ? -25.159 -1.290 -4.547 1.00 72.19 390 ASP A N 1
ATOM 3114 C CA . ASP A 1 390 ? -26.464 -0.863 -4.038 1.00 72.19 390 ASP A CA 1
ATOM 3115 C C . ASP A 1 390 ? -26.435 0.529 -3.383 1.00 72.19 390 ASP A C 1
ATOM 3117 O O . ASP A 1 390 ? -27.486 1.100 -3.088 1.00 72.19 390 ASP A O 1
ATOM 3121 N N . GLN A 1 391 ? -25.246 1.097 -3.165 1.00 78.00 391 GLN A N 1
ATOM 3122 C CA . GLN A 1 391 ? -25.098 2.381 -2.493 1.00 78.00 391 GLN A CA 1
ATOM 3123 C C . GLN A 1 391 ? -25.448 3.541 -3.430 1.00 78.00 391 GLN A C 1
ATOM 3125 O O . GLN A 1 391 ? -25.093 3.511 -4.615 1.00 78.00 391 GLN A O 1
ATOM 3130 N N . PRO A 1 392 ? -26.101 4.602 -2.922 1.00 82.38 392 PRO A N 1
ATOM 3131 C CA . PRO A 1 392 ? -26.355 5.793 -3.717 1.00 82.38 392 PRO A CA 1
ATOM 3132 C C . PRO A 1 392 ? -25.024 6.474 -4.103 1.00 82.38 392 PRO A C 1
ATOM 3134 O O . PRO A 1 392 ? -24.056 6.390 -3.342 1.00 82.38 392 PRO A O 1
ATOM 3137 N N . PRO A 1 393 ? -24.954 7.191 -5.243 1.00 80.31 393 PRO A N 1
ATOM 3138 C CA . PRO A 1 393 ? -23.727 7.839 -5.732 1.00 80.31 393 PRO A CA 1
ATOM 3139 C C . PRO A 1 393 ? -22.961 8.704 -4.720 1.00 80.31 393 PRO A C 1
ATOM 3141 O O . PRO A 1 393 ? -21.758 8.891 -4.830 1.00 80.31 393 PRO A O 1
ATOM 3144 N N . GLN A 1 394 ? -23.666 9.267 -3.749 1.00 84.31 394 GLN A N 1
ATOM 3145 C CA . GLN A 1 394 ? -23.175 10.208 -2.748 1.00 84.31 394 GLN A CA 1
ATOM 3146 C C . GLN A 1 394 ? -22.330 9.507 -1.680 1.00 84.31 394 GLN A C 1
ATOM 3148 O O . GLN A 1 394 ? -21.474 10.136 -1.062 1.00 84.31 394 GLN A O 1
ATOM 3153 N N . VAL A 1 395 ? -22.561 8.207 -1.477 1.00 80.56 395 VAL A N 1
ATOM 3154 C CA . VAL A 1 395 ? -21.870 7.377 -0.490 1.00 80.56 395 VAL A CA 1
ATOM 3155 C C . VAL A 1 395 ? -20.740 6.648 -1.195 1.00 80.56 395 VAL A C 1
ATOM 3157 O O . VAL A 1 395 ? -20.977 5.657 -1.875 1.00 80.56 395 VAL A O 1
ATOM 3160 N N . TRP A 1 396 ? -19.504 7.111 -1.035 1.00 80.00 396 TRP A N 1
ATOM 3161 C CA . TRP A 1 396 ? -18.339 6.481 -1.656 1.00 80.00 396 TRP A CA 1
ATOM 3162 C C . TRP A 1 396 ? -17.488 5.762 -0.601 1.00 80.00 396 TRP A C 1
ATOM 3164 O O . TRP A 1 396 ? -17.004 6.379 0.341 1.00 80.00 396 TRP A O 1
ATOM 3174 N N . LYS A 1 397 ? -17.329 4.436 -0.723 1.00 78.75 397 LYS A N 1
ATOM 3175 C CA . LYS A 1 397 ? -16.534 3.619 0.232 1.00 78.75 397 LYS A CA 1
ATOM 3176 C C . LYS A 1 397 ? -15.099 3.333 -0.217 1.00 78.75 397 LYS A C 1
ATOM 3178 O O . LYS A 1 397 ? -14.378 2.586 0.439 1.00 78.75 397 LYS A O 1
ATOM 3183 N N . ALA A 1 398 ? -14.690 3.887 -1.344 1.00 74.38 398 ALA A N 1
ATOM 3184 C CA . ALA A 1 398 ? -13.347 3.723 -1.861 1.00 74.38 398 ALA A CA 1
ATOM 3185 C C . ALA A 1 398 ? -12.544 4.996 -1.552 1.00 74.38 398 ALA A C 1
ATOM 3187 O O . ALA A 1 398 ? -13.138 6.073 -1.488 1.00 74.38 398 ALA A O 1
ATOM 3188 N N . PRO A 1 399 ? -11.226 4.915 -1.317 1.00 77.12 399 PRO A N 1
ATOM 3189 C CA . PRO A 1 399 ? -10.362 3.729 -1.331 1.00 77.12 399 PRO A CA 1
ATOM 3190 C C . PRO A 1 399 ? -10.441 2.788 -0.116 1.00 77.12 399 PRO A C 1
ATOM 3192 O O . PRO A 1 399 ? -9.674 1.836 -0.038 1.00 77.12 399 PRO A O 1
ATOM 3195 N N . ILE A 1 400 ? -11.318 3.025 0.857 1.00 86.38 400 ILE A N 1
ATOM 3196 C CA . ILE A 1 400 ? -11.320 2.277 2.128 1.00 86.38 400 ILE A CA 1
ATOM 3197 C C . ILE A 1 400 ? -11.501 0.759 1.926 1.00 86.38 400 ILE A C 1
ATOM 3199 O O . ILE A 1 400 ? -10.940 -0.016 2.701 1.00 86.38 400 ILE A O 1
ATOM 3203 N N . ASN A 1 401 ? -12.217 0.331 0.874 1.00 84.88 401 ASN A N 1
ATOM 3204 C CA . ASN A 1 401 ? -12.377 -1.086 0.526 1.00 84.88 401 ASN A CA 1
ATOM 3205 C C . ASN A 1 401 ? -11.031 -1.821 0.404 1.00 84.88 401 ASN A C 1
ATOM 3207 O O . ASN A 1 401 ? -10.768 -2.715 1.206 1.00 84.88 401 ASN A O 1
ATOM 3211 N N . TRP A 1 402 ? -10.146 -1.413 -0.520 1.00 83.62 402 TRP A N 1
ATOM 3212 C CA . TRP A 1 402 ? -8.872 -2.121 -0.729 1.00 83.62 402 TRP A CA 1
ATOM 3213 C C . TRP A 1 402 ? -8.047 -2.176 0.555 1.00 83.62 402 TRP A C 1
ATOM 3215 O O . TRP A 1 402 ? -7.432 -3.199 0.854 1.00 83.62 402 TRP A O 1
ATOM 3225 N N . TYR A 1 403 ? -8.057 -1.087 1.331 1.00 89.81 403 TYR A N 1
ATOM 3226 C CA . TYR A 1 403 ? -7.303 -0.984 2.572 1.00 89.81 403 TYR A CA 1
ATOM 3227 C C . TYR A 1 403 ? -7.788 -2.028 3.579 1.00 89.81 403 TYR A C 1
ATOM 3229 O O . TYR A 1 403 ? -7.009 -2.867 4.031 1.00 89.81 403 TYR A O 1
ATOM 3237 N N . LEU A 1 404 ? -9.088 -2.027 3.886 1.00 92.88 404 LEU A N 1
ATOM 3238 C CA . LEU A 1 404 ? -9.672 -2.972 4.834 1.00 92.88 404 LEU A CA 1
ATOM 3239 C C . LEU A 1 404 ? -9.587 -4.409 4.319 1.00 92.88 404 LEU A C 1
ATOM 3241 O O . LEU A 1 404 ? -9.285 -5.312 5.098 1.00 92.88 404 LEU A O 1
ATOM 3245 N N . ARG A 1 405 ? -9.777 -4.628 3.016 1.00 90.19 405 ARG A N 1
ATOM 3246 C CA . ARG A 1 405 ? -9.688 -5.956 2.414 1.00 90.19 405 ARG A CA 1
ATOM 3247 C C . ARG A 1 405 ? -8.277 -6.526 2.485 1.00 90.19 405 ARG A C 1
ATOM 3249 O O . ARG A 1 405 ? -8.113 -7.688 2.842 1.00 90.19 405 ARG A O 1
ATOM 3256 N N . THR A 1 406 ? -7.254 -5.713 2.238 1.00 90.25 406 THR A N 1
ATOM 3257 C CA . THR A 1 406 ? -5.848 -6.112 2.399 1.00 90.25 406 THR A CA 1
ATOM 3258 C C . THR A 1 406 ? -5.576 -6.599 3.825 1.00 90.25 406 THR A C 1
ATOM 3260 O O . THR A 1 406 ? -4.954 -7.645 4.035 1.00 90.25 406 THR A O 1
ATOM 3263 N N . LEU A 1 407 ? -6.059 -5.859 4.826 1.00 94.44 407 LEU A N 1
ATOM 3264 C CA . LEU A 1 407 ? -5.886 -6.226 6.231 1.00 94.44 407 LEU A CA 1
ATOM 3265 C C . LEU A 1 407 ? -6.695 -7.472 6.619 1.00 94.44 407 LEU A C 1
ATOM 3267 O O . LEU A 1 407 ? -6.230 -8.310 7.395 1.00 94.44 407 LEU A O 1
ATOM 3271 N N . ASP A 1 408 ? -7.879 -7.631 6.039 1.00 95.31 408 ASP A N 1
ATOM 3272 C CA . ASP A 1 408 ? -8.720 -8.811 6.204 1.00 95.31 408 ASP A CA 1
ATOM 3273 C C . ASP A 1 408 ? -8.070 -10.067 5.602 1.00 95.31 408 ASP A C 1
ATOM 3275 O O . ASP A 1 408 ? -8.014 -11.118 6.241 1.00 95.31 408 ASP A O 1
ATOM 3279 N N . VAL A 1 409 ? -7.466 -9.956 4.415 1.00 93.44 409 VAL A N 1
ATOM 3280 C CA . VAL A 1 409 ? -6.710 -11.045 3.779 1.00 93.44 409 VAL A CA 1
ATOM 3281 C C . VAL A 1 409 ? -5.529 -11.480 4.645 1.00 93.44 409 VAL A C 1
ATOM 3283 O O . VAL A 1 409 ? -5.284 -12.682 4.767 1.00 93.44 409 VAL A O 1
ATOM 3286 N N . LEU A 1 410 ? -4.826 -10.554 5.309 1.00 94.94 410 LEU A N 1
ATOM 3287 C CA . LEU A 1 410 ? -3.794 -10.906 6.293 1.00 94.94 410 LEU A CA 1
ATOM 3288 C C . LEU A 1 410 ? -4.375 -11.747 7.443 1.00 94.94 410 LEU A C 1
ATOM 3290 O O . LEU A 1 410 ? -3.761 -12.741 7.854 1.00 94.94 410 LEU A O 1
ATOM 3294 N N . ASN A 1 411 ? -5.552 -11.380 7.959 1.00 95.69 411 ASN A N 1
ATOM 3295 C CA . ASN A 1 411 ? -6.233 -12.136 9.011 1.00 95.69 411 ASN A CA 1
ATOM 3296 C C . ASN A 1 411 ? -6.656 -13.527 8.519 1.00 95.69 411 ASN A C 1
ATOM 3298 O O . ASN A 1 411 ? -6.334 -14.522 9.167 1.00 95.69 411 ASN A O 1
ATOM 3302 N N . LEU A 1 412 ? -7.292 -13.620 7.351 1.00 95.88 412 LEU A N 1
ATOM 3303 C CA . LEU A 1 412 ? -7.729 -14.882 6.750 1.00 95.88 412 LEU A CA 1
ATOM 3304 C C . LEU A 1 412 ? -6.545 -15.810 6.441 1.00 95.88 412 LEU A C 1
ATOM 3306 O O . LEU A 1 412 ? -6.568 -16.980 6.824 1.00 95.88 412 LEU A O 1
ATOM 3310 N N . LYS A 1 413 ? -5.463 -15.294 5.839 1.00 94.94 413 LYS A N 1
ATOM 3311 C CA . LYS A 1 413 ? -4.223 -16.061 5.621 1.00 94.94 413 LYS A CA 1
ATOM 3312 C C . LYS A 1 413 ? -3.664 -16.567 6.956 1.00 94.94 413 LYS A C 1
ATOM 3314 O O . LYS A 1 413 ? -3.278 -17.728 7.051 1.00 94.94 413 LYS A O 1
ATOM 3319 N N . SER A 1 414 ? -3.686 -15.747 8.009 1.00 94.81 414 SER A N 1
ATOM 3320 C CA . SER A 1 414 ? -3.232 -16.156 9.349 1.00 94.81 414 SER A CA 1
ATOM 3321 C C . SER A 1 414 ? -4.062 -17.288 9.958 1.00 94.81 414 SER A C 1
ATOM 3323 O O . SER A 1 414 ? -3.488 -18.110 10.671 1.00 94.81 414 SER A O 1
ATOM 3325 N N . LEU A 1 415 ? -5.370 -17.327 9.679 1.00 94.38 415 LEU A N 1
ATOM 3326 C CA . LEU A 1 415 ? -6.289 -18.358 10.167 1.00 94.38 415 LEU A CA 1
ATOM 3327 C C . LEU A 1 415 ? -6.084 -19.705 9.472 1.00 94.38 415 LEU A C 1
ATOM 3329 O O . LEU A 1 415 ? -6.080 -20.737 10.138 1.00 94.38 415 LEU A O 1
ATOM 3333 N N . ILE A 1 416 ? -5.942 -19.707 8.143 1.00 94.31 416 ILE A N 1
ATOM 3334 C CA . ILE A 1 416 ? -6.007 -20.959 7.376 1.00 94.31 416 ILE A CA 1
ATOM 3335 C C . ILE A 1 416 ? -4.662 -21.676 7.270 1.00 94.31 416 ILE A C 1
ATOM 3337 O O . ILE A 1 416 ? -4.635 -22.892 7.094 1.00 94.31 416 ILE A O 1
ATOM 3341 N N . VAL A 1 417 ? -3.535 -20.957 7.348 1.00 93.31 417 VAL A N 1
ATOM 3342 C CA . VAL A 1 417 ? -2.228 -21.552 7.030 1.00 93.31 417 VAL A CA 1
ATOM 3343 C C . VAL A 1 417 ? -1.455 -21.993 8.278 1.00 93.31 417 VAL A C 1
ATOM 3345 O O . VAL A 1 417 ? -1.474 -21.282 9.288 1.00 93.31 417 VAL A O 1
ATOM 3348 N N . PRO A 1 418 ? -0.709 -23.119 8.234 1.00 92.38 418 PRO A N 1
ATOM 3349 C CA . PRO A 1 418 ? -0.009 -23.662 9.403 1.00 92.38 418 PRO A CA 1
ATOM 3350 C C . PRO A 1 418 ? 0.920 -22.637 10.071 1.00 92.38 418 PRO A C 1
ATOM 3352 O O . PRO A 1 418 ? 1.603 -21.928 9.332 1.00 92.38 418 PRO A O 1
ATOM 3355 N N . PRO A 1 419 ? 1.053 -22.582 11.414 1.00 91.62 419 PRO A N 1
ATOM 3356 C CA . PRO A 1 419 ? 1.796 -21.523 12.120 1.00 91.62 419 PRO A CA 1
ATOM 3357 C C . PRO A 1 419 ? 3.248 -21.300 11.668 1.00 91.62 419 PRO A C 1
ATOM 3359 O O . PRO A 1 419 ? 3.764 -20.194 11.781 1.00 91.62 419 PRO A O 1
ATOM 3362 N N . LYS A 1 420 ? 3.900 -22.336 11.124 1.00 92.69 420 LYS A N 1
ATOM 3363 C CA . LYS A 1 420 ? 5.279 -22.280 10.612 1.00 92.69 420 LYS A CA 1
ATOM 3364 C C . LYS A 1 420 ? 5.451 -21.476 9.316 1.00 92.69 420 LYS A C 1
ATOM 3366 O O . LYS A 1 420 ? 6.573 -21.094 8.999 1.00 92.69 420 LYS A O 1
ATOM 3371 N N . VAL A 1 421 ? 4.377 -21.255 8.549 1.00 95.38 421 VAL A N 1
ATOM 3372 C CA . VAL A 1 421 ? 4.451 -20.530 7.270 1.00 95.38 421 VAL A CA 1
ATOM 3373 C C . VAL A 1 421 ? 4.688 -19.046 7.553 1.00 95.38 421 VAL A C 1
ATOM 3375 O O . VAL A 1 421 ? 3.920 -18.421 8.291 1.00 95.38 421 VAL A O 1
ATOM 3378 N N . LYS A 1 422 ? 5.745 -18.486 6.969 1.00 96.31 422 LYS A N 1
ATOM 3379 C CA . LYS A 1 422 ? 6.115 -17.074 7.110 1.00 96.31 422 LYS A CA 1
ATOM 3380 C C . LYS A 1 422 ? 5.410 -16.208 6.068 1.00 96.31 422 LYS A C 1
ATOM 3382 O O . LYS A 1 422 ? 5.070 -16.691 4.994 1.00 96.31 422 LYS A O 1
ATOM 3387 N N . PHE A 1 423 ? 5.234 -14.924 6.358 1.00 96.25 423 PHE A N 1
ATOM 3388 C CA . PHE A 1 423 ? 4.630 -13.961 5.438 1.00 96.25 423 PHE A CA 1
ATOM 3389 C C . PHE A 1 423 ? 5.652 -12.934 4.956 1.00 96.25 423 PHE A C 1
ATOM 3391 O O . PHE A 1 423 ? 6.308 -12.262 5.758 1.00 96.25 423 PHE A O 1
ATOM 3398 N N . LEU A 1 424 ? 5.783 -12.829 3.637 1.00 94.69 424 LEU A N 1
ATOM 3399 C CA . LEU A 1 424 ? 6.476 -11.738 2.968 1.00 94.69 424 LEU A CA 1
ATOM 3400 C C . LEU A 1 424 ? 5.427 -10.693 2.600 1.00 94.69 424 LEU A C 1
ATOM 3402 O O . LEU A 1 424 ? 4.559 -10.954 1.771 1.00 94.69 424 LEU A O 1
ATOM 3406 N N . ASN A 1 425 ? 5.509 -9.523 3.220 1.00 93.88 425 ASN A N 1
ATOM 3407 C CA . ASN A 1 425 ? 4.649 -8.407 2.873 1.00 93.88 425 ASN A CA 1
ATOM 3408 C C . ASN A 1 425 ? 5.209 -7.724 1.622 1.00 93.88 425 ASN A C 1
ATOM 3410 O O . ASN A 1 425 ? 6.265 -7.099 1.690 1.00 93.88 425 ASN A O 1
ATOM 3414 N N . PHE A 1 426 ? 4.543 -7.887 0.486 1.00 91.12 426 PHE A N 1
ATOM 3415 C CA . PHE A 1 426 ? 4.935 -7.280 -0.776 1.00 91.12 426 PHE A CA 1
ATOM 3416 C C . PHE A 1 426 ? 4.072 -6.053 -1.047 1.00 91.12 426 PHE A C 1
ATOM 3418 O O . PHE A 1 426 ? 2.850 -6.104 -0.923 1.00 91.12 426 PHE A O 1
ATOM 3425 N N . LEU A 1 427 ? 4.714 -4.946 -1.406 1.00 89.50 427 LEU A N 1
ATOM 3426 C CA . LEU A 1 427 ? 4.048 -3.665 -1.555 1.00 89.50 427 LEU A CA 1
ATOM 3427 C C . LEU A 1 427 ? 4.359 -3.055 -2.903 1.00 89.50 427 LEU A C 1
ATOM 3429 O O . LEU A 1 427 ? 5.516 -2.793 -3.242 1.00 89.50 427 LEU A O 1
ATOM 3433 N N . TRP A 1 428 ? 3.285 -2.756 -3.611 1.00 86.38 428 TRP A N 1
ATOM 3434 C CA . TRP A 1 428 ? 3.303 -1.950 -4.807 1.00 86.38 428 TRP A CA 1
ATOM 3435 C C . TRP A 1 428 ? 2.432 -0.712 -4.555 1.00 86.38 428 TRP A C 1
ATOM 3437 O O . TRP A 1 428 ? 1.239 -0.842 -4.282 1.00 86.38 428 TRP A O 1
ATOM 3447 N N . PRO A 1 429 ? 3.014 0.497 -4.568 1.00 78.44 429 PRO A N 1
ATOM 3448 C CA . PRO A 1 429 ? 2.359 1.713 -4.075 1.00 78.44 429 PRO A CA 1
ATOM 3449 C C . PRO A 1 429 ? 1.364 2.335 -5.062 1.00 78.44 429 PRO A C 1
ATOM 3451 O O . PRO A 1 429 ? 0.774 3.365 -4.735 1.00 78.44 429 PRO A O 1
ATOM 3454 N N . TYR A 1 430 ? 1.189 1.753 -6.248 1.00 82.62 430 TYR A N 1
ATOM 3455 C CA . TYR A 1 430 ? 0.385 2.321 -7.325 1.00 82.62 430 TYR A CA 1
ATOM 3456 C C . TYR A 1 430 ? -0.844 1.492 -7.649 1.00 82.62 430 TYR A C 1
ATOM 3458 O O . TYR A 1 430 ? -0.844 0.268 -7.581 1.00 82.62 430 TYR A O 1
ATOM 3466 N N . GLU A 1 431 ? -1.876 2.160 -8.118 1.00 77.88 431 GLU A N 1
ATOM 3467 C CA . GLU A 1 431 ? -2.996 1.492 -8.753 1.00 77.88 431 GLU A CA 1
ATOM 3468 C C . GLU A 1 431 ? -2.668 1.177 -10.197 1.00 77.88 431 GLU A C 1
ATOM 3470 O O . GLU A 1 431 ? -2.323 2.070 -10.975 1.00 77.88 431 GLU A O 1
ATOM 3475 N N . ASP A 1 432 ? -2.827 -0.088 -10.575 1.00 70.12 432 ASP A N 1
ATOM 3476 C CA . ASP A 1 432 ? -2.747 -0.458 -11.984 1.00 70.12 432 ASP A CA 1
ATOM 3477 C C . ASP A 1 432 ? -4.112 -0.488 -12.673 1.00 70.12 432 ASP A C 1
ATOM 3479 O O . ASP A 1 432 ? -4.199 -0.391 -13.897 1.00 70.12 432 ASP A O 1
ATOM 3483 N N . LYS A 1 433 ? -5.200 -0.538 -11.895 1.00 66.19 433 LYS A N 1
ATOM 3484 C CA . LYS A 1 433 ? -6.563 -0.619 -12.419 1.00 66.19 433 LYS A CA 1
ATOM 3485 C C . LYS A 1 433 ? -7.382 0.658 -12.183 1.00 66.19 433 LYS A C 1
ATOM 3487 O O . LYS A 1 433 ? -7.338 1.210 -11.087 1.00 66.19 433 LYS A O 1
ATOM 3492 N N . PRO A 1 434 ? -8.210 1.061 -13.164 1.00 58.25 434 PRO A N 1
ATOM 3493 C CA . PRO A 1 434 ? -8.341 0.442 -14.483 1.00 58.25 434 PRO A CA 1
ATOM 3494 C C . PRO A 1 434 ? -7.182 0.886 -15.408 1.00 58.25 434 PRO A C 1
ATOM 3496 O O . PRO A 1 434 ? -6.657 1.998 -15.276 1.00 58.25 434 PRO A O 1
ATOM 3499 N N . ALA A 1 435 ? -6.735 -0.008 -16.298 1.00 57.44 435 ALA A N 1
ATOM 3500 C CA . ALA A 1 435 ? -5.533 0.171 -17.133 1.00 57.44 435 ALA A CA 1
ATOM 3501 C C . ALA A 1 435 ? -5.683 1.257 -18.220 1.00 57.44 435 ALA A C 1
ATOM 3503 O O . ALA A 1 435 ? -4.735 1.596 -18.920 1.00 57.44 435 ALA A O 1
ATOM 3504 N N . ASP A 1 436 ? -6.886 1.791 -18.369 1.00 53.50 436 ASP A N 1
ATOM 3505 C CA . ASP A 1 436 ? -7.354 2.579 -19.502 1.00 53.50 436 ASP A CA 1
ATOM 3506 C C . ASP A 1 436 ? -8.036 3.897 -19.101 1.00 53.50 436 ASP A C 1
ATOM 3508 O O . ASP A 1 436 ? -8.449 4.675 -19.965 1.00 53.50 436 ASP A O 1
ATOM 3512 N N . ALA A 1 437 ? -8.136 4.183 -17.798 1.00 58.50 437 ALA A N 1
ATOM 3513 C CA . ALA A 1 437 ? -8.543 5.502 -17.341 1.00 58.50 437 ALA A CA 1
ATOM 3514 C C . ALA A 1 437 ? -7.551 6.547 -17.859 1.00 58.50 437 ALA A C 1
ATOM 3516 O O . ALA A 1 437 ? -6.332 6.357 -17.799 1.00 58.50 437 ALA A O 1
ATOM 3517 N N . ARG A 1 438 ? -8.070 7.696 -18.310 1.00 67.19 438 ARG A N 1
ATOM 3518 C CA . ARG A 1 438 ? -7.216 8.846 -18.615 1.00 67.19 438 ARG A CA 1
ATOM 3519 C C . ARG A 1 438 ? -6.603 9.345 -17.308 1.00 67.19 438 ARG A C 1
ATOM 3521 O O . ARG A 1 438 ? -7.282 9.941 -16.474 1.00 67.19 438 ARG A O 1
ATOM 3528 N N . ARG A 1 439 ? -5.319 9.066 -17.110 1.00 72.12 439 ARG A N 1
ATOM 3529 C CA . ARG A 1 439 ? -4.557 9.513 -15.941 1.00 72.12 439 ARG A CA 1
ATOM 3530 C C . ARG A 1 439 ? -3.973 10.888 -16.225 1.00 72.12 439 ARG A C 1
ATOM 3532 O O . ARG A 1 439 ? -3.476 11.137 -17.322 1.00 72.12 439 ARG A O 1
ATOM 3539 N N . SER A 1 440 ? -4.066 11.798 -15.261 1.00 66.69 440 SER A N 1
ATOM 3540 C CA . SER A 1 440 ? -3.597 13.163 -15.457 1.00 66.69 440 SER A CA 1
ATOM 3541 C C . SER A 1 440 ? -2.088 13.206 -15.655 1.00 66.69 440 SER A C 1
ATOM 3543 O O . SER A 1 440 ? -1.323 12.734 -14.817 1.00 66.69 440 SER A O 1
ATOM 3545 N N . TYR A 1 441 ? -1.631 13.878 -16.706 1.00 69.94 441 TYR A N 1
ATOM 3546 C CA . TYR A 1 441 ? -0.210 14.180 -16.888 1.00 69.94 441 TYR A CA 1
ATOM 3547 C C . TYR A 1 441 ? 0.229 15.388 -16.055 1.00 69.94 441 TYR A C 1
ATOM 3549 O O . TYR A 1 441 ? 1.127 16.118 -16.454 1.00 69.94 441 TYR A O 1
ATOM 3557 N N . THR A 1 442 ? -0.431 15.648 -14.924 1.00 70.19 442 THR A N 1
ATOM 3558 C CA . THR A 1 442 ? -0.252 16.862 -14.115 1.00 70.19 442 THR A CA 1
ATOM 3559 C C . THR A 1 442 ? 1.188 17.022 -13.635 1.00 70.19 442 THR A C 1
ATOM 3561 O O . THR A 1 442 ? 1.675 18.142 -13.529 1.00 70.19 442 THR A O 1
ATOM 3564 N N . ARG A 1 443 ? 1.914 15.920 -13.415 1.00 82.06 443 ARG A N 1
ATOM 3565 C CA . ARG A 1 443 ? 3.327 15.934 -13.016 1.00 82.06 443 ARG A CA 1
ATOM 3566 C C . ARG A 1 443 ? 4.204 16.574 -14.083 1.00 82.06 443 ARG A C 1
ATOM 3568 O O . ARG A 1 443 ? 4.543 15.942 -15.084 1.00 82.06 443 ARG A O 1
ATOM 3575 N N . ARG A 1 444 ? 4.597 17.816 -13.822 1.00 86.62 444 ARG A N 1
ATOM 3576 C CA . ARG A 1 444 ? 5.479 18.623 -14.658 1.00 86.62 444 ARG A CA 1
ATOM 3577 C C . ARG A 1 444 ? 6.532 19.273 -13.777 1.00 86.62 444 ARG A C 1
ATOM 3579 O O . ARG A 1 444 ? 6.193 19.983 -12.833 1.00 86.62 444 ARG A O 1
ATOM 3586 N N . PHE A 1 445 ? 7.802 19.051 -14.096 1.00 88.75 445 PHE A N 1
ATOM 3587 C CA . PHE A 1 445 ? 8.924 19.535 -13.296 1.00 88.75 445 PHE A CA 1
ATOM 3588 C C . PHE A 1 445 ? 10.152 19.849 -14.156 1.00 88.75 445 PHE A C 1
ATOM 3590 O O . PHE A 1 445 ? 10.300 19.366 -15.278 1.00 88.75 445 PHE A O 1
ATOM 3597 N N . LYS A 1 446 ? 11.055 20.677 -13.625 1.00 88.50 446 LYS A N 1
ATOM 3598 C CA . LYS A 1 446 ? 12.355 20.974 -14.248 1.00 88.50 446 LYS A CA 1
ATOM 3599 C C . LYS A 1 446 ? 13.325 19.823 -13.997 1.00 88.50 446 LYS A C 1
ATOM 3601 O O . LYS A 1 446 ? 13.477 19.414 -12.849 1.00 88.50 446 LYS A O 1
ATOM 3606 N N . VAL A 1 447 ? 14.025 19.356 -15.032 1.00 86.06 447 VAL A N 1
ATOM 3607 C CA . VAL A 1 447 ? 14.960 18.215 -14.913 1.00 86.06 447 VAL A CA 1
ATOM 3608 C C . VAL A 1 447 ? 16.360 18.578 -14.412 1.00 86.06 447 VAL A C 1
ATOM 3610 O O . VAL A 1 447 ? 17.155 17.691 -14.122 1.00 86.06 447 VAL A O 1
ATOM 3613 N N . GLY A 1 448 ? 16.676 19.868 -14.262 1.00 84.62 448 GLY A N 1
ATOM 3614 C CA . GLY A 1 448 ? 17.961 20.318 -13.713 1.00 84.62 448 GLY A CA 1
ATOM 3615 C C . GLY A 1 448 ? 19.132 20.183 -14.694 1.00 84.62 448 GLY A C 1
ATOM 3616 O O . GLY A 1 448 ? 18.935 20.203 -15.904 1.00 84.62 448 GLY A O 1
ATOM 3617 N N . ASN A 1 449 ? 20.368 20.111 -14.185 1.00 85.19 449 ASN A N 1
ATOM 3618 C CA . ASN A 1 449 ? 21.600 19.964 -14.985 1.00 85.19 449 ASN A CA 1
ATOM 3619 C C . ASN A 1 449 ? 21.766 20.981 -16.136 1.00 85.19 449 ASN A C 1
ATOM 3621 O O . ASN A 1 449 ? 22.212 20.640 -17.227 1.00 85.19 449 ASN A O 1
ATOM 3625 N N . GLY A 1 450 ? 21.393 22.243 -15.907 1.00 83.94 450 GLY A N 1
ATOM 3626 C CA . GLY A 1 450 ? 21.522 23.311 -16.909 1.00 83.94 450 GLY A CA 1
ATOM 3627 C C . GLY A 1 450 ? 20.487 23.270 -18.042 1.00 83.94 450 GLY A C 1
ATOM 3628 O O . GLY A 1 450 ? 20.477 24.182 -18.869 1.00 83.94 450 GLY A O 1
ATOM 3629 N N . THR A 1 451 ? 19.597 22.273 -18.056 1.00 86.75 451 THR A N 1
ATOM 3630 C CA . THR A 1 451 ? 18.459 22.223 -18.984 1.00 86.75 451 THR A CA 1
ATOM 3631 C C . THR A 1 451 ? 17.453 23.330 -18.679 1.00 86.75 451 THR A C 1
ATOM 3633 O O . THR A 1 451 ? 17.287 23.746 -17.525 1.00 86.75 451 THR A O 1
ATOM 3636 N N . LYS A 1 452 ? 16.783 23.836 -19.719 1.00 87.94 452 LYS A N 1
ATOM 3637 C CA . LYS A 1 452 ? 15.858 24.981 -19.595 1.00 87.94 452 LYS A CA 1
ATOM 3638 C C . LYS A 1 452 ? 14.382 24.591 -19.668 1.00 87.94 452 LYS A C 1
ATOM 3640 O O . LYS A 1 452 ? 13.525 25.412 -19.342 1.00 87.94 452 LYS A O 1
ATOM 3645 N N . GLY A 1 453 ? 14.089 23.377 -20.121 1.00 88.75 453 GLY A N 1
ATOM 3646 C CA . GLY A 1 453 ? 12.739 22.861 -20.296 1.00 88.75 453 GLY A CA 1
ATOM 3647 C C . GLY A 1 453 ? 12.173 22.128 -19.086 1.00 88.75 453 GLY A C 1
ATOM 3648 O O . GLY A 1 453 ? 12.716 22.141 -17.978 1.00 88.75 453 GLY A O 1
ATOM 3649 N N . TYR A 1 454 ? 11.047 21.469 -19.335 1.00 91.38 454 TYR A N 1
ATOM 3650 C CA . TYR A 1 454 ? 10.295 20.698 -18.354 1.00 91.38 454 TYR A CA 1
ATOM 3651 C C . TYR A 1 454 ? 10.088 19.283 -18.863 1.00 91.38 454 TYR A C 1
ATOM 3653 O O . TYR A 1 454 ? 9.861 19.083 -20.055 1.00 91.38 454 TYR A O 1
ATOM 3661 N N . VAL A 1 455 ? 10.104 18.320 -17.947 1.00 90.56 455 VAL A N 1
ATOM 3662 C CA . VAL A 1 455 ? 9.568 16.986 -18.199 1.00 90.56 455 VAL A CA 1
ATOM 3663 C C . VAL A 1 455 ? 8.149 16.905 -17.673 1.00 90.56 455 VAL A C 1
ATOM 3665 O O . VAL A 1 455 ? 7.841 17.428 -16.601 1.00 90.56 455 VAL A O 1
ATOM 3668 N N . ARG A 1 456 ? 7.305 16.219 -18.437 1.00 89.69 456 ARG A N 1
ATOM 3669 C CA . ARG A 1 456 ? 5.980 15.768 -18.041 1.00 89.69 456 ARG A CA 1
ATOM 3670 C C . ARG A 1 456 ? 5.953 14.244 -17.975 1.00 89.69 456 ARG A C 1
ATOM 3672 O O . ARG A 1 456 ? 6.447 13.584 -18.886 1.00 89.69 456 ARG A O 1
ATOM 3679 N N . GLN A 1 457 ? 5.388 13.687 -16.911 1.00 87.06 457 GLN A N 1
ATOM 3680 C CA . GLN A 1 457 ? 5.196 12.241 -16.787 1.00 87.06 457 GLN A CA 1
ATOM 3681 C C . GLN A 1 457 ? 3.924 11.805 -17.516 1.00 87.06 457 GLN A C 1
ATOM 3683 O O . GLN A 1 457 ? 2.860 12.390 -17.309 1.00 87.06 457 GLN A O 1
ATOM 3688 N N . LEU A 1 458 ? 4.046 10.778 -18.357 1.00 80.19 458 LEU A N 1
ATOM 3689 C CA . LEU A 1 458 ? 2.961 10.258 -19.188 1.00 80.19 458 LEU A CA 1
ATOM 3690 C C . LEU A 1 458 ? 2.331 8.984 -18.617 1.00 80.19 458 LEU A C 1
ATOM 3692 O O . LEU A 1 458 ? 1.128 8.809 -18.726 1.00 80.19 458 LEU A O 1
ATOM 3696 N N . ASP A 1 459 ? 3.085 8.108 -17.955 1.00 73.38 459 ASP A N 1
ATOM 3697 C CA . ASP A 1 459 ? 2.469 7.059 -17.128 1.00 73.38 459 ASP A CA 1
ATOM 3698 C C . ASP A 1 459 ? 2.384 7.556 -15.680 1.00 73.38 459 ASP A C 1
ATOM 3700 O O . ASP A 1 459 ? 3.345 7.448 -14.919 1.00 73.38 459 ASP A O 1
ATOM 3704 N N . ASN A 1 460 ? 1.256 8.173 -15.310 1.00 72.62 460 ASN A N 1
ATOM 3705 C CA . ASN A 1 460 ? 1.022 8.707 -13.965 1.00 72.62 460 ASN A CA 1
ATOM 3706 C C . ASN A 1 460 ? -0.025 7.881 -13.209 1.00 72.62 460 ASN A C 1
ATOM 3708 O O . ASN A 1 460 ? -1.146 8.331 -12.962 1.00 72.62 460 ASN A O 1
ATOM 3712 N N . ARG A 1 461 ? 0.338 6.644 -12.863 1.00 80.31 461 ARG A N 1
ATOM 3713 C CA . ARG A 1 461 ? -0.477 5.784 -11.994 1.00 80.31 461 ARG A CA 1
ATOM 3714 C C . ARG A 1 461 ? -0.816 6.513 -10.689 1.00 80.31 461 ARG A C 1
ATOM 3716 O O . ARG A 1 461 ? 0.056 7.122 -10.055 1.00 80.31 461 ARG A O 1
ATOM 3723 N N . VAL A 1 462 ? -2.084 6.444 -10.283 1.00 82.19 462 VAL A N 1
ATOM 3724 C CA . VAL A 1 462 ? -2.521 6.990 -8.991 1.00 82.19 462 VAL A CA 1
ATOM 3725 C C . VAL A 1 462 ? -1.816 6.204 -7.891 1.00 82.19 462 VAL A C 1
ATOM 3727 O O . VAL A 1 462 ? -1.652 4.990 -7.991 1.00 82.19 462 VAL A O 1
ATOM 3730 N N . MET A 1 463 ? -1.310 6.899 -6.879 1.00 84.19 463 MET A N 1
ATOM 3731 C CA . MET A 1 463 ? -0.655 6.249 -5.748 1.00 84.19 463 MET A CA 1
ATOM 3732 C C . MET A 1 463 ? -1.671 6.001 -4.652 1.00 84.19 463 MET A C 1
ATOM 3734 O O . MET A 1 463 ? -2.539 6.831 -4.400 1.00 84.19 463 MET A O 1
ATOM 3738 N N . TYR A 1 464 ? -1.539 4.885 -3.945 1.00 87.00 464 TYR A N 1
ATOM 3739 C CA . TYR A 1 464 ? -2.370 4.652 -2.774 1.00 87.00 464 TYR A CA 1
ATOM 3740 C C . TYR A 1 464 ? -2.157 5.758 -1.727 1.00 87.00 464 TYR A C 1
ATOM 3742 O O . TYR A 1 464 ? -1.033 6.239 -1.548 1.00 87.00 464 TYR A O 1
ATOM 3750 N N . PRO A 1 465 ? -3.205 6.156 -0.980 1.00 87.62 465 PRO A N 1
ATOM 3751 C CA . PRO A 1 465 ? -3.076 7.164 0.066 1.00 87.62 465 PRO A CA 1
ATOM 3752 C C . PRO A 1 465 ? -1.955 6.836 1.057 1.00 87.62 465 PRO A C 1
ATOM 3754 O O . PRO A 1 465 ? -1.988 5.812 1.736 1.00 87.62 465 PRO A O 1
ATOM 3757 N N . MET A 1 466 ? -0.960 7.723 1.149 1.00 86.69 466 MET A N 1
ATOM 3758 C CA . MET A 1 466 ? 0.281 7.481 1.898 1.00 86.69 466 MET A CA 1
ATOM 3759 C C . MET A 1 466 ? 0.056 7.152 3.380 1.00 86.69 466 MET A C 1
ATOM 3761 O O . MET A 1 466 ? 0.790 6.340 3.944 1.00 86.69 466 MET A O 1
ATOM 3765 N N . ASN A 1 467 ? -0.952 7.764 4.012 1.00 86.38 467 ASN A N 1
ATOM 3766 C CA . ASN A 1 467 ? -1.357 7.455 5.385 1.00 86.38 467 ASN A CA 1
ATOM 3767 C C . ASN A 1 467 ? -1.856 6.010 5.502 1.00 86.38 467 ASN A C 1
ATOM 3769 O O . ASN A 1 467 ? -1.393 5.280 6.373 1.00 86.38 467 ASN A O 1
ATOM 3773 N N . LEU A 1 468 ? -2.725 5.573 4.588 1.00 89.81 468 LEU A N 1
ATOM 3774 C CA . LEU A 1 468 ? -3.262 4.213 4.585 1.00 89.81 468 LEU A CA 1
ATOM 3775 C C . LEU A 1 468 ? -2.184 3.177 4.261 1.00 89.81 468 LEU A C 1
ATOM 3777 O O . LEU A 1 468 ? -2.139 2.136 4.904 1.00 89.81 468 LEU A O 1
ATOM 3781 N N . VAL A 1 469 ? -1.263 3.471 3.339 1.00 90.44 469 VAL A N 1
ATOM 3782 C CA . VAL A 1 469 ? -0.100 2.606 3.068 1.00 90.44 469 VAL A CA 1
ATOM 3783 C C . VAL A 1 469 ? 0.738 2.434 4.339 1.00 90.44 469 VAL A C 1
ATOM 3785 O O . VAL A 1 469 ? 1.027 1.304 4.727 1.00 90.44 469 VAL A O 1
ATOM 3788 N N . ARG A 1 470 ? 1.084 3.527 5.037 1.00 91.19 470 ARG A N 1
ATOM 3789 C CA . ARG A 1 470 ? 1.862 3.479 6.291 1.00 91.19 470 ARG A CA 1
ATOM 3790 C C . ARG A 1 470 ? 1.173 2.607 7.332 1.00 91.19 470 ARG A C 1
ATOM 3792 O O . ARG A 1 470 ? 1.799 1.735 7.934 1.00 91.19 470 ARG A O 1
ATOM 3799 N N . ASP A 1 471 ? -0.112 2.867 7.532 1.00 93.00 471 ASP A N 1
ATOM 3800 C CA . ASP A 1 471 ? -0.920 2.225 8.559 1.00 93.00 471 ASP A CA 1
ATOM 3801 C C . ASP A 1 471 ? -1.107 0.740 8.237 1.00 93.00 471 ASP A C 1
ATOM 3803 O O . ASP A 1 471 ? -0.957 -0.103 9.119 1.00 93.00 471 ASP A O 1
ATOM 3807 N N . ALA A 1 472 ? -1.318 0.395 6.962 1.00 93.94 472 ALA A N 1
ATOM 3808 C CA . ALA A 1 472 ? -1.383 -0.991 6.518 1.00 93.94 472 ALA A CA 1
ATOM 3809 C C . ALA A 1 472 ? -0.074 -1.727 6.807 1.00 93.94 472 ALA A C 1
ATOM 3811 O O . ALA A 1 472 ? -0.099 -2.826 7.360 1.00 93.94 472 ALA A O 1
ATOM 3812 N N . VAL A 1 473 ? 1.071 -1.124 6.479 1.00 95.38 473 VAL A N 1
ATOM 3813 C CA . VAL A 1 473 ? 2.387 -1.720 6.744 1.00 95.38 473 VAL A CA 1
ATOM 3814 C C . VAL A 1 473 ? 2.602 -1.927 8.237 1.00 95.38 473 VAL A C 1
ATOM 3816 O O . VAL A 1 473 ? 3.019 -3.012 8.638 1.00 95.38 473 VAL A O 1
ATOM 3819 N N . PHE A 1 474 ? 2.263 -0.947 9.074 1.00 96.75 474 PHE A N 1
ATOM 3820 C CA . PHE A 1 474 ? 2.361 -1.100 10.525 1.00 96.75 474 PHE A CA 1
ATOM 3821 C C . PHE A 1 474 ? 1.501 -2.267 11.042 1.00 96.75 474 PHE A C 1
ATOM 3823 O O . PHE A 1 474 ? 1.993 -3.110 11.798 1.00 96.75 474 PHE A O 1
ATOM 3830 N N . VAL A 1 475 ? 0.243 -2.371 10.597 1.00 96.94 475 VAL A N 1
ATOM 3831 C CA . VAL A 1 475 ? -0.657 -3.478 10.972 1.00 96.94 475 VAL A CA 1
ATOM 3832 C C . VAL A 1 475 ? -0.097 -4.830 10.510 1.00 96.94 475 VAL A C 1
ATOM 3834 O O . VAL A 1 475 ? -0.133 -5.799 11.272 1.00 96.94 475 VAL A O 1
ATOM 3837 N N . HIS A 1 476 ? 0.497 -4.906 9.314 1.00 97.19 476 HIS A N 1
ATOM 3838 C CA . HIS A 1 476 ? 1.184 -6.116 8.849 1.00 97.19 476 HIS A CA 1
ATOM 3839 C C . HIS A 1 476 ? 2.354 -6.490 9.762 1.00 97.19 476 HIS A C 1
ATOM 3841 O O . HIS A 1 476 ? 2.480 -7.651 10.150 1.00 97.19 476 HIS A O 1
ATOM 3847 N N . LEU A 1 477 ? 3.186 -5.524 10.159 1.00 97.38 477 LEU A N 1
ATOM 3848 C CA . LEU A 1 477 ? 4.331 -5.770 11.042 1.00 97.38 477 LEU A CA 1
ATOM 3849 C C . LEU A 1 477 ? 3.912 -6.276 12.433 1.00 97.38 477 LEU A C 1
ATOM 3851 O O . LEU A 1 477 ? 4.635 -7.084 13.026 1.00 97.38 477 LEU A O 1
ATOM 3855 N N . CYS A 1 478 ? 2.737 -5.868 12.927 1.00 97.50 478 CYS A N 1
ATOM 3856 C CA . CYS A 1 478 ? 2.168 -6.380 14.177 1.00 97.50 478 CYS A CA 1
ATOM 3857 C C . CYS A 1 478 ? 1.879 -7.887 14.123 1.00 97.50 478 CYS A C 1
ATOM 3859 O O . CYS A 1 478 ? 1.867 -8.543 15.164 1.00 97.50 478 CYS A O 1
ATOM 3861 N N . ASN A 1 479 ? 1.684 -8.469 12.936 1.00 97.25 479 ASN A N 1
ATOM 3862 C CA . ASN A 1 479 ? 1.530 -9.910 12.799 1.00 97.25 479 ASN A CA 1
ATOM 3863 C C . ASN A 1 479 ? 2.889 -10.612 13.012 1.00 97.25 479 ASN A C 1
ATOM 3865 O O . ASN A 1 479 ? 3.865 -10.306 12.314 1.00 97.25 479 ASN A O 1
ATOM 3869 N N . PRO A 1 480 ? 2.997 -11.582 13.941 1.00 96.25 480 PRO A N 1
ATOM 3870 C CA . PRO A 1 480 ? 4.268 -12.246 14.235 1.00 96.25 480 PRO A CA 1
ATOM 3871 C C . PRO A 1 480 ? 4.843 -13.009 13.033 1.00 96.25 480 PRO A C 1
ATOM 3873 O O . PRO A 1 480 ? 6.058 -13.164 12.932 1.00 96.25 480 PRO A O 1
ATOM 3876 N N . ARG A 1 481 ? 3.991 -13.431 12.091 1.00 96.38 481 ARG A N 1
ATOM 3877 C CA . ARG A 1 481 ? 4.376 -14.242 10.929 1.00 96.38 481 ARG A CA 1
ATOM 3878 C C . ARG A 1 481 ? 4.970 -13.422 9.787 1.00 96.38 481 ARG A C 1
ATOM 3880 O O . ARG A 1 481 ? 5.682 -13.988 8.960 1.00 96.38 481 ARG A O 1
ATOM 3887 N N . VAL A 1 482 ? 4.707 -12.113 9.738 1.00 97.12 482 VAL A N 1
ATOM 3888 C CA . VAL A 1 482 ? 5.332 -11.206 8.763 1.00 97.12 482 VAL A CA 1
ATOM 3889 C C . VAL A 1 482 ? 6.793 -11.028 9.143 1.00 97.12 482 VAL A C 1
ATOM 3891 O O . VAL A 1 482 ? 7.076 -10.472 10.193 1.00 97.12 482 VAL A O 1
ATOM 3894 N N . PHE A 1 483 ? 7.731 -11.512 8.336 1.00 95.62 483 PHE A N 1
ATOM 3895 C CA . PHE A 1 483 ? 9.166 -11.447 8.670 1.00 95.62 483 PHE A CA 1
ATOM 3896 C C . PHE A 1 483 ? 9.921 -10.419 7.827 1.00 95.62 483 PHE A C 1
ATOM 3898 O O . PHE A 1 483 ? 10.957 -9.904 8.252 1.00 95.62 483 PHE A O 1
ATOM 3905 N N . TYR A 1 484 ? 9.410 -10.138 6.630 1.00 96.12 484 TYR A N 1
ATOM 3906 C CA . TYR A 1 484 ? 10.048 -9.262 5.667 1.00 96.12 484 TYR A CA 1
ATOM 3907 C C . TYR A 1 484 ? 8.999 -8.415 4.961 1.00 96.12 484 TYR A C 1
ATOM 3909 O O . TYR A 1 484 ? 7.962 -8.944 4.558 1.00 96.12 484 TYR A O 1
ATOM 3917 N N . THR A 1 485 ? 9.292 -7.130 4.777 1.00 96.12 485 THR A N 1
ATOM 3918 C CA . THR A 1 485 ? 8.498 -6.246 3.923 1.00 96.12 485 THR A CA 1
ATOM 3919 C C . THR A 1 485 ? 9.317 -5.794 2.718 1.00 96.12 485 THR A C 1
ATOM 3921 O O . THR A 1 485 ? 10.325 -5.104 2.877 1.00 96.12 485 THR A O 1
ATOM 3924 N N . ASN A 1 486 ? 8.901 -6.197 1.519 1.00 94.19 486 ASN A N 1
ATOM 3925 C CA . ASN A 1 486 ? 9.516 -5.789 0.264 1.00 94.19 486 ASN A CA 1
ATOM 3926 C C . ASN A 1 486 ? 8.679 -4.705 -0.415 1.00 94.19 486 ASN A C 1
ATOM 3928 O O . ASN A 1 486 ? 7.481 -4.879 -0.623 1.00 94.19 486 ASN A O 1
ATOM 3932 N N . TYR A 1 487 ? 9.331 -3.612 -0.785 1.00 90.56 487 TYR A N 1
ATOM 3933 C CA . TYR A 1 487 ? 8.742 -2.514 -1.535 1.00 90.56 487 TYR A CA 1
ATOM 3934 C C . TYR A 1 487 ? 9.261 -2.533 -2.972 1.00 90.56 487 TYR A C 1
ATOM 3936 O O . TYR A 1 487 ? 10.475 -2.560 -3.184 1.00 90.56 487 TYR A O 1
ATOM 3944 N N . TRP A 1 488 ? 8.369 -2.523 -3.957 1.00 86.69 488 TRP A N 1
ATOM 3945 C CA . TRP A 1 488 ? 8.767 -2.366 -5.354 1.00 86.69 488 TRP A CA 1
ATOM 3946 C C . TRP A 1 488 ? 9.123 -0.895 -5.611 1.00 86.69 488 TRP A C 1
ATOM 3948 O O . TRP A 1 488 ? 8.267 -0.028 -5.449 1.00 86.69 488 TRP A O 1
ATOM 3958 N N . ILE A 1 489 ? 10.374 -0.616 -6.005 1.00 82.62 489 ILE A N 1
ATOM 3959 C CA . ILE A 1 489 ? 10.789 0.700 -6.524 1.00 82.62 489 ILE A CA 1
ATOM 3960 C C . ILE A 1 489 ? 11.015 0.601 -8.031 1.00 82.62 489 ILE A C 1
ATOM 3962 O O . ILE A 1 489 ? 11.674 -0.333 -8.485 1.00 82.62 489 ILE A O 1
ATOM 3966 N N . PHE A 1 490 ? 10.455 1.534 -8.793 1.00 74.88 490 PHE A N 1
ATOM 3967 C CA . PHE A 1 490 ? 10.659 1.662 -10.234 1.00 74.88 490 PHE A CA 1
ATOM 3968 C C . PHE A 1 490 ? 11.975 2.352 -10.575 1.00 74.88 490 PHE A C 1
ATOM 3970 O O . PHE A 1 490 ? 12.589 2.015 -11.579 1.00 74.88 490 PHE A O 1
ATOM 3977 N N . GLY A 1 491 ? 12.398 3.310 -9.748 1.00 80.69 491 GLY A N 1
ATOM 3978 C CA . GLY A 1 491 ? 13.642 4.049 -9.937 1.00 80.69 491 GLY A CA 1
ATOM 3979 C C . GLY A 1 491 ? 14.668 3.793 -8.842 1.00 80.69 491 GLY A C 1
ATOM 3980 O O . GLY A 1 491 ? 14.345 3.362 -7.732 1.00 80.69 491 GLY A O 1
ATOM 3981 N N . GLN A 1 492 ? 15.919 4.121 -9.145 1.00 88.00 492 GLN A N 1
ATOM 3982 C CA . GLN A 1 492 ? 17.061 3.992 -8.243 1.00 88.00 492 GLN A CA 1
ATOM 3983 C C . GLN A 1 492 ? 17.758 5.335 -8.004 1.00 88.00 492 GLN A C 1
ATOM 3985 O O . GLN A 1 492 ? 18.493 5.470 -7.028 1.00 88.00 492 GLN A O 1
ATOM 3990 N N . SER A 1 493 ? 17.520 6.346 -8.840 1.00 89.06 493 SER A N 1
ATOM 3991 C CA . SER A 1 493 ? 18.163 7.653 -8.726 1.00 89.06 493 SER A CA 1
ATOM 3992 C C . SER A 1 493 ? 17.197 8.741 -8.266 1.00 89.06 493 SER A C 1
ATOM 3994 O O . SER A 1 493 ? 16.084 8.876 -8.771 1.00 89.06 493 SER A O 1
ATOM 3996 N N . TYR A 1 494 ? 17.656 9.582 -7.344 1.00 87.44 494 TYR A N 1
ATOM 3997 C CA . TYR A 1 494 ? 16.973 10.816 -6.968 1.00 87.44 494 TYR A CA 1
ATOM 3998 C C . TYR A 1 494 ? 17.324 11.979 -7.892 1.00 87.44 494 TYR A C 1
ATOM 4000 O O . TYR A 1 494 ? 16.876 13.084 -7.635 1.00 87.44 494 TYR A O 1
ATOM 4008 N N . ASN A 1 495 ? 18.121 11.785 -8.942 1.00 88.62 495 ASN A N 1
ATOM 4009 C CA . ASN A 1 495 ? 18.447 12.850 -9.878 1.00 88.62 495 ASN A CA 1
ATOM 4010 C C . ASN A 1 495 ? 17.356 12.970 -10.964 1.00 88.62 495 ASN A C 1
ATOM 4012 O O . ASN A 1 495 ? 17.202 12.046 -11.766 1.00 88.62 495 ASN A O 1
ATOM 4016 N N . PRO A 1 496 ? 16.649 14.112 -11.073 1.00 89.31 496 PRO A N 1
ATOM 4017 C CA . PRO A 1 496 ? 15.559 14.286 -12.033 1.00 89.31 496 PRO A CA 1
ATOM 4018 C C . PRO A 1 496 ? 16.017 14.257 -13.490 1.00 89.31 496 PRO A C 1
ATOM 4020 O O . PRO A 1 496 ? 15.208 14.017 -14.385 1.00 89.31 496 PRO A O 1
ATOM 4023 N N . TYR A 1 497 ? 17.316 14.435 -13.742 1.00 91.12 497 TYR A N 1
ATOM 4024 C CA . TYR A 1 497 ? 17.890 14.269 -15.070 1.00 91.12 497 TYR A CA 1
ATOM 4025 C C . TYR A 1 497 ? 17.705 12.843 -15.611 1.00 91.12 497 TYR A C 1
ATOM 4027 O O . TYR A 1 497 ? 17.558 12.672 -16.819 1.00 91.12 497 TYR A O 1
ATOM 4035 N N . GLN A 1 498 ? 17.634 11.826 -14.739 1.00 91.69 498 GLN A N 1
ATOM 4036 C CA . GLN A 1 498 ? 17.421 10.435 -15.160 1.00 91.69 498 GLN A CA 1
ATOM 4037 C C . GLN A 1 498 ? 16.065 10.213 -15.842 1.00 91.69 498 GLN A C 1
ATOM 4039 O O . GLN A 1 498 ? 15.939 9.298 -16.651 1.00 91.69 498 GLN A O 1
ATOM 4044 N N . ALA A 1 499 ? 15.074 11.087 -15.624 1.00 91.00 499 ALA A N 1
ATOM 4045 C CA . ALA A 1 499 ? 13.784 11.000 -16.312 1.00 91.00 499 ALA A CA 1
ATOM 4046 C C . ALA A 1 499 ? 13.928 11.105 -17.845 1.00 91.00 499 ALA A C 1
ATOM 4048 O O . ALA A 1 499 ? 13.083 10.611 -18.587 1.00 91.00 499 ALA A O 1
ATOM 4049 N N . LEU A 1 500 ? 15.019 11.704 -18.345 1.00 92.06 500 LEU A N 1
ATOM 4050 C CA . LEU A 1 500 ? 15.279 11.823 -19.781 1.00 92.06 500 LEU A CA 1
ATOM 4051 C C . LEU A 1 500 ? 15.625 10.488 -20.460 1.00 92.06 500 LEU A C 1
ATOM 4053 O O . LEU A 1 500 ? 15.520 10.386 -21.685 1.00 92.06 500 LEU A O 1
ATOM 4057 N N . ARG A 1 501 ? 16.015 9.465 -19.692 1.00 90.94 501 ARG A N 1
ATOM 4058 C CA . ARG A 1 501 ? 16.463 8.161 -20.196 1.00 90.94 501 ARG A CA 1
ATOM 4059 C C . ARG A 1 501 ? 15.391 7.456 -21.031 1.00 90.94 501 ARG A C 1
ATOM 4061 O O . ARG A 1 501 ? 15.683 7.084 -22.166 1.00 90.94 501 ARG A O 1
ATOM 4068 N N . TYR A 1 502 ? 14.152 7.405 -20.536 1.00 89.44 502 TYR A N 1
ATOM 4069 C CA . TYR A 1 502 ? 12.960 6.877 -21.225 1.00 89.44 502 TYR A CA 1
ATOM 4070 C C . TYR A 1 502 ? 11.979 7.994 -21.612 1.00 89.44 502 TYR A C 1
ATOM 4072 O O . TYR A 1 502 ? 10.781 7.929 -21.318 1.00 89.44 502 TYR A O 1
ATOM 4080 N N . SER A 1 503 ? 12.498 9.066 -22.218 1.00 91.44 503 SER A N 1
ATOM 4081 C CA . SER A 1 503 ? 11.700 10.230 -22.601 1.00 91.44 503 SER A CA 1
ATOM 4082 C C . SER A 1 503 ? 11.586 10.427 -24.109 1.00 91.44 503 SER A C 1
ATOM 4084 O O . SER A 1 503 ? 12.416 9.980 -24.902 1.00 91.44 503 SER A O 1
ATOM 4086 N N . LYS A 1 504 ? 10.566 11.183 -24.506 1.00 93.38 504 LYS A N 1
ATOM 4087 C CA . LYS A 1 504 ? 10.508 11.852 -25.801 1.00 93.38 504 LYS A CA 1
ATOM 4088 C C . LYS A 1 504 ? 10.960 13.302 -25.626 1.00 93.38 504 LYS A C 1
ATOM 4090 O O . LYS A 1 504 ? 10.286 14.081 -24.962 1.00 93.38 504 LYS A O 1
ATOM 4095 N N . ILE A 1 505 ? 12.093 13.665 -26.212 1.00 93.75 505 ILE A N 1
ATOM 4096 C CA . ILE A 1 505 ? 12.724 14.982 -26.116 1.00 93.75 505 ILE A CA 1
ATOM 4097 C C . ILE A 1 505 ? 12.340 15.817 -27.334 1.00 93.75 505 ILE A C 1
ATOM 4099 O O . ILE A 1 505 ? 12.807 15.551 -28.440 1.00 93.75 505 ILE A O 1
ATOM 4103 N N . ASN A 1 506 ? 11.473 16.821 -27.145 1.00 92.81 506 ASN A N 1
ATOM 4104 C CA . ASN A 1 506 ? 11.031 17.737 -28.206 1.00 92.81 506 ASN A CA 1
ATOM 4105 C C . ASN A 1 506 ? 10.603 17.014 -29.497 1.00 92.81 506 ASN A C 1
ATOM 4107 O O . ASN A 1 506 ? 10.981 17.396 -30.602 1.00 92.81 506 ASN A O 1
ATOM 4111 N N . GLY A 1 507 ? 9.848 15.924 -29.356 1.00 90.38 507 GLY A N 1
ATOM 4112 C CA . GLY A 1 507 ? 9.392 15.124 -30.493 1.00 90.38 507 GLY A CA 1
ATOM 4113 C C . GLY A 1 507 ? 10.268 13.910 -30.834 1.00 90.38 507 GLY A C 1
ATOM 4114 O O . GLY A 1 507 ? 9.759 12.979 -31.456 1.00 90.38 507 GLY A O 1
ATOM 4115 N N . ASN A 1 508 ? 11.521 13.859 -30.379 1.00 91.88 508 ASN A N 1
ATOM 4116 C CA . ASN A 1 508 ? 12.472 12.792 -30.702 1.00 91.88 508 ASN A CA 1
ATOM 4117 C C . ASN A 1 508 ? 12.612 11.785 -29.556 1.00 91.88 508 ASN A C 1
ATOM 4119 O O . ASN A 1 508 ? 12.663 12.166 -28.392 1.00 91.88 508 ASN A O 1
ATOM 4123 N N . LEU A 1 509 ? 12.696 10.491 -29.864 1.00 91.25 509 LEU A N 1
ATOM 4124 C CA . LEU A 1 509 ? 12.925 9.460 -28.846 1.00 91.25 509 LEU A CA 1
ATOM 4125 C C . LEU A 1 509 ? 14.333 9.590 -28.250 1.00 91.25 509 LEU A C 1
ATOM 4127 O O . LEU A 1 509 ? 15.303 9.751 -28.995 1.00 91.25 509 LEU A O 1
ATOM 4131 N N . SER A 1 510 ? 14.443 9.485 -26.924 1.00 88.88 510 SER A N 1
ATOM 4132 C CA . SER A 1 510 ? 15.724 9.396 -26.221 1.00 88.88 510 SER A CA 1
ATOM 4133 C C . SER A 1 510 ? 16.474 8.096 -26.542 1.00 88.88 510 SER A C 1
ATOM 4135 O O . SER A 1 510 ? 15.928 7.157 -27.119 1.00 88.88 510 SER A O 1
ATOM 4137 N N . CYS A 1 511 ? 17.729 8.032 -26.102 1.00 84.12 511 CYS A N 1
ATOM 4138 C CA . CYS A 1 511 ? 18.633 6.888 -26.239 1.00 84.12 511 CYS A CA 1
ATOM 4139 C C . CYS A 1 511 ? 18.001 5.522 -25.911 1.00 84.12 511 CYS A C 1
ATOM 4141 O O . CYS A 1 511 ? 18.037 4.629 -26.753 1.00 84.12 511 CYS A O 1
ATOM 4143 N N . GLU A 1 512 ? 17.425 5.335 -24.719 1.00 87.69 512 GLU A N 1
ATOM 4144 C CA . GLU A 1 512 ? 16.844 4.038 -24.349 1.00 87.69 512 GLU A CA 1
ATOM 4145 C C . GLU A 1 512 ? 15.478 3.826 -24.997 1.00 87.69 512 GLU A C 1
ATOM 4147 O O . GLU A 1 512 ? 15.200 2.724 -25.458 1.00 87.69 512 GLU A O 1
ATOM 4152 N N . SER A 1 513 ? 14.678 4.887 -25.155 1.00 86.50 513 SER A N 1
ATOM 4153 C CA . SER A 1 513 ? 13.390 4.808 -25.858 1.00 86.50 513 SER A CA 1
ATOM 4154 C C . SER A 1 513 ? 13.542 4.321 -27.307 1.00 86.50 513 SER A C 1
ATOM 4156 O O . SER A 1 513 ? 12.684 3.610 -27.822 1.00 86.50 513 SER A O 1
ATOM 4158 N N . GLN A 1 514 ? 14.645 4.669 -27.982 1.00 87.94 514 GLN A N 1
ATOM 4159 C CA . GLN A 1 514 ? 14.969 4.149 -29.317 1.00 87.94 514 GLN A CA 1
ATOM 4160 C C . GLN A 1 514 ? 15.269 2.643 -29.301 1.00 87.94 514 GLN A C 1
ATOM 4162 O O . GLN A 1 514 ? 14.871 1.930 -30.220 1.00 87.94 514 GLN A O 1
ATOM 4167 N N . LYS A 1 515 ? 15.953 2.149 -28.261 1.00 86.19 515 LYS A N 1
ATOM 4168 C CA . LYS A 1 515 ? 16.330 0.731 -28.125 1.00 86.19 515 LYS A CA 1
ATOM 4169 C C . LYS A 1 515 ? 15.146 -0.158 -27.752 1.00 86.19 515 LYS A C 1
ATOM 4171 O O . LYS A 1 515 ? 15.114 -1.320 -28.139 1.00 86.19 515 LYS A O 1
ATOM 4176 N N . THR A 1 516 ? 14.167 0.383 -27.034 1.00 80.56 516 THR A N 1
ATOM 4177 C CA . THR A 1 516 ? 12.976 -0.336 -26.555 1.00 80.56 516 THR A CA 1
ATOM 4178 C C . THR A 1 516 ? 11.797 -0.277 -27.531 1.00 80.56 516 THR A C 1
ATOM 4180 O O . THR A 1 516 ? 10.643 -0.406 -27.128 1.00 80.56 516 THR A O 1
ATOM 4183 N N . GLY A 1 517 ? 12.055 -0.062 -28.826 1.00 80.56 517 GLY A N 1
ATOM 4184 C CA . GLY A 1 517 ? 11.003 -0.030 -29.847 1.00 80.56 517 GLY A CA 1
ATOM 4185 C C . GLY A 1 517 ? 10.061 1.173 -29.736 1.00 80.56 517 GLY A C 1
ATOM 4186 O O . GLY A 1 517 ? 8.926 1.105 -30.201 1.00 80.56 517 GLY A O 1
ATOM 4187 N N . GLY A 1 518 ? 10.514 2.274 -29.129 1.00 85.06 518 GLY A N 1
ATOM 4188 C CA . GLY A 1 518 ? 9.731 3.498 -28.974 1.00 85.06 518 GLY A CA 1
ATOM 4189 C C . GLY A 1 518 ? 8.958 3.608 -27.664 1.00 85.06 518 GLY A C 1
ATOM 4190 O O . GLY A 1 518 ? 8.061 4.442 -27.584 1.00 85.06 518 GLY A O 1
ATOM 4191 N N . TYR A 1 519 ? 9.282 2.810 -26.644 1.00 84.81 519 TYR A N 1
ATOM 4192 C CA . TYR A 1 519 ? 8.696 2.952 -25.310 1.00 84.81 519 TYR A CA 1
ATOM 4193 C C . TYR A 1 519 ? 9.254 4.189 -24.585 1.00 84.81 519 TYR A C 1
ATOM 4195 O O . TYR A 1 519 ? 10.465 4.326 -24.432 1.00 84.81 519 TYR A O 1
ATOM 4203 N N . PHE A 1 520 ? 8.374 5.073 -24.109 1.00 87.25 520 PHE A N 1
ATOM 4204 C CA . PHE A 1 520 ? 8.719 6.241 -23.295 1.00 87.25 520 PHE A CA 1
ATOM 4205 C C . PHE A 1 520 ? 7.629 6.506 -22.252 1.00 87.25 520 PHE A C 1
ATOM 4207 O O . PHE A 1 520 ? 6.446 6.281 -22.503 1.00 87.25 520 PHE A O 1
ATOM 4214 N N . VAL A 1 521 ? 8.028 7.026 -21.093 1.00 87.00 521 VAL A N 1
ATOM 4215 C CA . VAL A 1 521 ? 7.127 7.355 -19.969 1.00 87.00 521 VAL A CA 1
ATOM 4216 C C . VAL A 1 521 ? 7.191 8.830 -19.566 1.00 87.00 521 VAL A C 1
ATOM 4218 O O . VAL A 1 521 ? 6.419 9.279 -18.718 1.00 87.00 521 VAL A O 1
ATOM 4221 N N . TYR A 1 522 ? 8.064 9.601 -20.218 1.00 90.31 522 TYR A N 1
ATOM 4222 C CA . TYR A 1 522 ? 8.246 11.034 -20.008 1.00 90.31 522 TYR A CA 1
ATOM 4223 C C . TYR A 1 522 ? 8.255 11.801 -21.335 1.00 90.31 522 TYR A C 1
ATOM 4225 O O . TYR A 1 522 ? 8.692 11.290 -22.366 1.00 90.31 522 TYR A O 1
ATOM 4233 N N . GLU A 1 523 ? 7.835 13.062 -21.309 1.00 92.25 523 GLU A N 1
ATOM 4234 C CA . GLU A 1 523 ? 7.963 13.999 -22.426 1.00 92.25 523 GLU A CA 1
ATOM 4235 C C . GLU A 1 523 ? 8.715 15.248 -21.968 1.00 92.25 523 GLU A C 1
ATOM 4237 O O . GLU A 1 523 ? 8.267 15.945 -21.060 1.00 92.25 523 GLU A O 1
ATOM 4242 N N . TYR A 1 524 ? 9.850 15.538 -22.599 1.00 93.38 524 TYR A N 1
ATOM 4243 C CA . TYR A 1 524 ? 10.585 16.778 -22.394 1.00 93.38 524 TYR A CA 1
ATOM 4244 C C . TYR A 1 524 ? 10.163 17.831 -23.420 1.00 93.38 524 TYR A C 1
ATOM 4246 O O . TYR A 1 524 ? 10.177 17.574 -24.627 1.00 93.38 524 TYR A O 1
ATOM 4254 N N . GLN A 1 525 ? 9.853 19.030 -22.929 1.00 89.94 525 GLN A N 1
ATOM 4255 C CA . GLN A 1 525 ? 9.546 20.213 -23.729 1.00 89.94 525 GLN A CA 1
ATOM 4256 C C . GLN A 1 525 ? 10.438 21.375 -23.284 1.00 89.94 525 GLN A C 1
ATOM 4258 O O . GLN A 1 525 ? 10.360 21.842 -22.143 1.00 89.94 525 GLN A O 1
ATOM 4263 N N . GLY A 1 526 ? 11.287 21.856 -24.190 1.00 91.75 526 GLY A N 1
ATOM 4264 C CA . GLY A 1 526 ? 12.228 22.937 -23.911 1.00 91.75 526 GLY A CA 1
ATOM 4265 C C . GLY A 1 526 ? 12.918 23.480 -25.163 1.00 91.75 526 GLY A C 1
ATOM 4266 O O . GLY A 1 526 ? 12.829 22.878 -26.229 1.00 91.75 526 GLY A O 1
ATOM 4267 N N . PRO A 1 527 ? 13.621 24.619 -25.053 1.00 92.69 527 PRO A N 1
ATOM 4268 C CA . PRO A 1 527 ? 14.319 25.236 -26.185 1.00 92.69 527 PRO A CA 1
ATOM 4269 C C . PRO A 1 527 ? 15.609 24.500 -26.603 1.00 92.69 527 PRO A C 1
ATOM 4271 O O . PRO A 1 527 ? 16.218 24.843 -27.611 1.00 92.69 527 PRO A O 1
ATOM 4274 N N . ASP A 1 528 ? 16.056 23.532 -25.812 1.00 92.38 528 ASP A N 1
ATOM 4275 C CA . ASP A 1 528 ? 17.322 22.806 -25.911 1.00 92.38 528 ASP A CA 1
ATOM 4276 C C . ASP A 1 528 ? 17.115 21.296 -26.123 1.00 92.38 528 ASP A C 1
ATOM 4278 O O . ASP A 1 528 ? 16.014 20.778 -25.967 1.00 92.38 528 ASP A O 1
ATOM 4282 N N . GLN A 1 529 ? 18.185 20.586 -26.494 1.00 91.31 529 GLN A N 1
ATOM 4283 C CA . GLN A 1 529 ? 18.200 19.133 -26.706 1.00 91.31 529 GLN A CA 1
ATOM 4284 C C . GLN A 1 529 ? 19.146 18.487 -25.684 1.00 91.31 529 GLN A C 1
ATOM 4286 O O . GLN A 1 529 ? 20.340 18.347 -25.967 1.00 91.31 529 GLN A O 1
ATOM 4291 N N . PRO A 1 530 ? 18.669 18.168 -24.468 1.00 92.19 530 PRO A N 1
ATOM 4292 C CA . PRO A 1 530 ? 19.525 17.603 -23.435 1.00 92.19 530 PRO A CA 1
ATOM 4293 C C . PRO A 1 530 ? 20.075 16.230 -23.839 1.00 92.19 530 PRO A C 1
ATOM 4295 O O . PRO A 1 530 ? 19.407 15.437 -24.501 1.00 92.19 530 PRO A O 1
ATOM 4298 N N . ALA A 1 531 ? 21.310 15.946 -23.423 1.00 89.25 531 ALA A N 1
ATOM 4299 C CA . ALA A 1 531 ? 21.961 14.673 -23.709 1.00 89.25 531 ALA A CA 1
ATOM 4300 C C . ALA A 1 531 ? 21.313 13.517 -22.929 1.00 89.25 531 ALA A C 1
ATOM 4302 O O . ALA A 1 531 ? 20.754 13.709 -21.849 1.00 89.25 531 ALA A O 1
ATOM 4303 N N . CYS A 1 532 ? 21.457 12.292 -23.434 1.00 86.75 532 CYS A N 1
ATOM 4304 C CA . CYS A 1 532 ? 21.077 11.097 -22.684 1.00 86.75 532 CYS A CA 1
ATOM 4305 C C . CYS A 1 532 ? 21.800 11.060 -21.320 1.00 86.75 532 CYS A C 1
ATOM 4307 O O . CYS A 1 532 ? 23.007 11.322 -21.274 1.00 86.75 532 CYS A O 1
ATOM 4309 N N . PRO A 1 533 ? 21.106 10.732 -20.218 1.00 89.94 533 PRO A N 1
ATOM 4310 C CA . PRO A 1 533 ? 21.759 10.482 -18.940 1.00 89.94 533 PRO A CA 1
ATOM 4311 C C . PRO A 1 533 ? 22.820 9.383 -19.054 1.00 89.94 533 PRO A C 1
ATOM 4313 O O . PRO A 1 533 ? 22.593 8.349 -19.676 1.00 89.94 533 PRO A O 1
ATOM 4316 N N . SER A 1 534 ? 23.989 9.606 -18.452 1.00 83.50 534 SER A N 1
ATOM 4317 C CA . SER A 1 534 ? 25.107 8.651 -18.486 1.00 83.50 534 SER A CA 1
ATOM 4318 C C . SER A 1 534 ? 24.947 7.485 -17.508 1.00 83.50 534 SER A C 1
ATOM 4320 O O . SER A 1 534 ? 25.645 6.481 -17.626 1.00 83.50 534 SER A O 1
ATOM 4322 N N . LEU A 1 535 ? 24.054 7.623 -16.529 1.00 84.31 535 LEU A N 1
ATOM 4323 C CA . LEU A 1 535 ? 23.813 6.630 -15.493 1.00 84.31 535 LEU A CA 1
ATOM 4324 C C . LEU A 1 535 ? 22.785 5.603 -15.975 1.00 84.31 535 LEU A C 1
ATOM 4326 O O . LEU A 1 535 ? 21.811 5.946 -16.649 1.00 84.31 535 LEU A O 1
ATOM 4330 N N . ASN A 1 536 ? 23.005 4.335 -15.626 1.00 83.75 536 ASN A N 1
ATOM 4331 C CA . ASN A 1 536 ? 22.146 3.232 -16.048 1.00 83.75 536 ASN A CA 1
ATOM 4332 C C . ASN A 1 536 ? 20.950 2.985 -15.122 1.00 83.75 536 ASN A C 1
ATOM 4334 O O . ASN A 1 536 ? 20.641 1.837 -14.835 1.00 83.75 536 ASN A O 1
ATOM 4338 N N . GLU A 1 537 ? 20.326 4.050 -14.627 1.00 86.00 537 GLU A N 1
ATOM 4339 C CA . GLU A 1 537 ? 19.347 3.973 -13.544 1.00 86.00 537 GLU A CA 1
ATOM 4340 C C . GLU A 1 537 ? 18.193 4.940 -13.772 1.00 86.00 537 GLU A C 1
ATOM 4342 O O . GLU A 1 537 ? 18.370 6.002 -14.376 1.00 86.00 537 GLU A O 1
ATOM 4347 N N . ASP A 1 538 ? 17.027 4.583 -13.246 1.00 87.94 538 ASP A N 1
ATOM 4348 C CA . ASP A 1 538 ? 15.799 5.318 -13.500 1.00 87.94 538 ASP A CA 1
ATOM 4349 C C . ASP A 1 538 ? 15.483 6.315 -12.395 1.00 87.94 538 ASP A C 1
ATOM 4351 O O . ASP A 1 538 ? 15.892 6.186 -11.234 1.00 87.94 538 ASP A O 1
ATOM 4355 N N . TYR A 1 539 ? 14.746 7.352 -12.779 1.00 89.69 539 TYR A N 1
ATOM 4356 C CA . TYR A 1 539 ? 14.331 8.382 -11.851 1.00 89.69 539 TYR A CA 1
ATOM 4357 C C . TYR A 1 539 ? 13.278 7.855 -10.872 1.00 89.69 539 TYR A C 1
ATOM 4359 O O . TYR A 1 539 ? 12.229 7.373 -11.283 1.00 89.69 539 TYR A O 1
ATOM 4367 N N . ILE A 1 540 ? 13.538 8.000 -9.572 1.00 87.62 540 ILE A N 1
ATOM 4368 C CA . ILE A 1 540 ? 12.620 7.598 -8.498 1.00 87.62 540 ILE A CA 1
ATOM 4369 C C . ILE A 1 540 ? 11.314 8.404 -8.549 1.00 87.62 540 ILE A C 1
ATOM 4371 O O . ILE A 1 540 ? 10.244 7.849 -8.305 1.00 87.62 540 ILE A O 1
ATOM 4375 N N . GLY A 1 541 ? 11.386 9.712 -8.823 1.00 85.88 541 GLY A N 1
ATOM 4376 C CA . GLY A 1 541 ? 10.224 10.607 -8.829 1.00 85.88 541 GLY A CA 1
ATOM 4377 C C . GLY A 1 541 ? 9.307 10.405 -7.618 1.00 85.88 541 GLY A C 1
ATOM 4378 O O . GLY A 1 541 ? 9.732 10.452 -6.458 1.00 85.88 541 GLY A O 1
ATOM 4379 N N . LYS A 1 542 ? 8.031 10.122 -7.885 1.00 83.56 542 LYS A N 1
ATOM 4380 C CA . LYS A 1 542 ? 6.996 9.918 -6.864 1.00 83.56 542 LYS A CA 1
ATOM 4381 C C . LYS A 1 542 ? 7.216 8.710 -5.949 1.00 83.56 542 LYS A C 1
ATOM 4383 O O . LYS A 1 542 ? 6.739 8.750 -4.814 1.00 83.56 542 LYS A O 1
ATOM 4388 N N . ASP A 1 543 ? 7.972 7.688 -6.359 1.00 84.25 543 ASP A N 1
ATOM 4389 C CA . ASP A 1 543 ? 8.258 6.520 -5.507 1.00 84.25 543 ASP A CA 1
ATOM 4390 C C . ASP A 1 543 ? 8.907 6.933 -4.185 1.00 84.25 543 ASP A C 1
ATOM 4392 O O . ASP A 1 543 ? 8.729 6.251 -3.173 1.00 84.25 543 ASP A O 1
ATOM 4396 N N . ALA A 1 544 ? 9.602 8.078 -4.166 1.00 84.75 544 ALA A N 1
ATOM 4397 C CA . ALA A 1 544 ? 10.200 8.668 -2.974 1.00 84.75 544 ALA A CA 1
ATOM 4398 C C . ALA A 1 544 ? 9.195 8.819 -1.821 1.00 84.75 544 ALA A C 1
ATOM 4400 O O . ALA A 1 544 ? 9.557 8.648 -0.656 1.00 84.75 544 ALA A O 1
ATOM 4401 N N . LEU A 1 545 ? 7.929 9.107 -2.135 1.00 83.50 545 LEU A N 1
ATOM 4402 C CA . LEU A 1 545 ? 6.863 9.226 -1.146 1.00 83.50 545 LEU A CA 1
ATOM 4403 C C . LEU A 1 545 ? 6.504 7.874 -0.527 1.00 83.50 545 LEU A C 1
ATOM 4405 O O . LEU A 1 545 ? 6.282 7.785 0.679 1.00 83.50 545 LEU A O 1
ATOM 4409 N N . GLY A 1 546 ? 6.503 6.803 -1.320 1.00 84.25 546 GLY A N 1
ATOM 4410 C CA . GLY A 1 546 ? 6.209 5.471 -0.806 1.00 84.25 546 GLY A CA 1
ATOM 4411 C C . GLY A 1 546 ? 7.394 4.919 -0.019 1.00 84.25 546 GLY A C 1
ATOM 4412 O O . GLY A 1 546 ? 7.192 4.385 1.068 1.00 84.25 546 GLY A O 1
ATOM 4413 N N . ILE A 1 547 ? 8.635 5.182 -0.456 1.00 87.81 547 ILE A N 1
ATOM 4414 C CA . ILE A 1 547 ? 9.850 4.930 0.343 1.00 87.81 547 ILE A CA 1
ATOM 4415 C C . ILE A 1 547 ? 9.751 5.641 1.702 1.00 87.81 547 ILE A C 1
ATOM 4417 O O . ILE A 1 547 ? 10.055 5.045 2.738 1.00 87.81 547 ILE A O 1
ATOM 4421 N N . ALA A 1 548 ? 9.294 6.897 1.724 1.00 85.50 548 ALA A N 1
ATOM 4422 C CA . ALA A 1 548 ? 9.114 7.646 2.963 1.00 85.50 548 ALA A CA 1
ATOM 4423 C C . ALA A 1 548 ? 8.100 6.984 3.901 1.00 85.50 548 ALA A C 1
ATOM 4425 O O . ALA A 1 548 ? 8.406 6.744 5.072 1.00 85.50 548 ALA A O 1
ATOM 4426 N N . THR A 1 549 ? 6.938 6.612 3.371 1.00 85.81 549 THR A N 1
ATOM 4427 C CA . THR A 1 549 ? 5.920 5.855 4.100 1.00 85.81 549 THR A CA 1
ATOM 4428 C C . THR A 1 549 ? 6.472 4.543 4.673 1.00 85.81 549 THR A C 1
ATOM 4430 O O . THR A 1 549 ? 6.201 4.207 5.830 1.00 85.81 549 THR A O 1
ATOM 4433 N N . MET A 1 550 ? 7.289 3.823 3.900 1.00 89.00 550 MET A N 1
ATOM 4434 C CA . MET A 1 550 ? 7.922 2.578 4.331 1.00 89.00 550 MET A CA 1
ATOM 4435 C C . MET A 1 550 ? 8.834 2.780 5.533 1.00 89.00 550 MET A C 1
ATOM 4437 O O . MET A 1 550 ? 8.709 2.068 6.529 1.00 89.00 550 MET A O 1
ATOM 4441 N N . VAL A 1 551 ? 9.738 3.754 5.458 1.00 91.25 551 VAL A N 1
ATOM 4442 C CA . VAL A 1 551 ? 10.662 4.065 6.554 1.00 91.25 551 VAL A CA 1
ATOM 4443 C C . VAL A 1 551 ? 9.886 4.465 7.813 1.00 91.25 551 VAL A C 1
ATOM 4445 O O . VAL A 1 551 ? 10.171 3.944 8.889 1.00 91.25 551 VAL A O 1
ATOM 4448 N N . GLN A 1 552 ? 8.856 5.303 7.679 1.00 89.12 552 GLN A N 1
ATOM 4449 C CA . GLN A 1 552 ? 8.035 5.764 8.805 1.00 89.12 552 GLN A CA 1
ATOM 4450 C C . GLN A 1 552 ? 7.290 4.624 9.509 1.00 89.12 552 GLN A C 1
ATOM 4452 O O . GLN A 1 552 ? 7.250 4.585 10.739 1.00 89.12 552 GLN A O 1
ATOM 4457 N N . ALA A 1 553 ? 6.710 3.683 8.757 1.00 92.56 553 ALA A N 1
ATOM 4458 C CA . ALA A 1 553 ? 6.005 2.543 9.343 1.00 92.56 553 ALA A CA 1
ATOM 4459 C C . ALA A 1 553 ? 6.946 1.655 10.179 1.00 92.56 553 ALA A C 1
ATOM 4461 O O . ALA A 1 553 ? 6.576 1.206 11.266 1.00 92.56 553 ALA A O 1
ATOM 4462 N N . HIS A 1 554 ? 8.180 1.442 9.708 1.00 95.94 554 HIS A N 1
ATOM 4463 C CA . HIS A 1 554 ? 9.181 0.643 10.419 1.00 95.94 554 HIS A CA 1
ATOM 4464 C C . HIS A 1 554 ? 9.791 1.394 11.608 1.00 95.94 554 HIS A C 1
ATOM 4466 O O . HIS A 1 554 ? 9.989 0.788 12.661 1.00 95.94 554 HIS A O 1
ATOM 4472 N N . GLU A 1 555 ? 10.013 2.707 11.489 1.00 93.44 555 GLU A N 1
ATOM 4473 C CA . GLU A 1 555 ? 10.410 3.554 12.620 1.00 93.44 555 GLU A CA 1
ATOM 4474 C C . GLU A 1 555 ? 9.356 3.490 13.736 1.00 93.44 555 GLU A C 1
ATOM 4476 O O . GLU A 1 555 ? 9.685 3.335 14.911 1.00 93.44 555 GLU A O 1
ATOM 4481 N N . LEU A 1 556 ? 8.072 3.582 13.375 1.00 92.62 556 LEU A N 1
ATOM 4482 C CA . LEU A 1 556 ? 6.962 3.476 14.317 1.00 92.62 556 LEU A CA 1
ATOM 4483 C C . LEU A 1 556 ? 6.898 2.090 14.965 1.00 92.62 556 LEU A C 1
ATOM 4485 O O . LEU A 1 556 ? 6.789 1.998 16.185 1.00 92.62 556 LEU A O 1
ATOM 4489 N N . PHE A 1 557 ? 7.031 1.016 14.182 1.00 96.50 557 PHE A N 1
ATOM 4490 C CA . PHE A 1 557 ? 7.079 -0.351 14.707 1.00 96.50 557 PHE A CA 1
ATOM 4491 C C . PHE A 1 557 ? 8.230 -0.555 15.701 1.00 96.50 557 PHE A C 1
ATOM 4493 O O . PHE A 1 557 ? 8.031 -1.149 16.762 1.00 96.50 557 PHE A O 1
ATOM 4500 N N . ALA A 1 558 ? 9.417 -0.013 15.408 1.00 96.44 558 ALA A N 1
ATOM 4501 C CA . ALA A 1 558 ? 10.589 -0.141 16.270 1.00 96.44 558 ALA A CA 1
ATOM 4502 C C . ALA A 1 558 ? 10.354 0.405 17.694 1.00 96.44 558 ALA A C 1
ATOM 4504 O O . ALA A 1 558 ? 10.961 -0.100 18.640 1.00 96.44 558 ALA A O 1
ATOM 4505 N N . LYS A 1 559 ? 9.443 1.376 17.869 1.00 94.94 559 LYS A N 1
ATOM 4506 C CA . LYS A 1 559 ? 9.074 1.941 19.182 1.00 94.94 559 LYS A CA 1
ATOM 4507 C C . LYS A 1 559 ? 8.246 0.991 20.051 1.00 94.94 559 LYS A C 1
ATOM 4509 O O . LYS A 1 559 ? 8.220 1.171 21.263 1.00 94.94 559 LYS A O 1
ATOM 4514 N N . TYR A 1 560 ? 7.605 -0.018 19.458 1.00 97.06 560 TYR A N 1
ATOM 4515 C CA . TYR A 1 560 ? 6.700 -0.942 20.152 1.00 97.06 560 TYR A CA 1
ATOM 4516 C C . TYR A 1 560 ? 7.164 -2.405 20.116 1.00 97.06 560 TYR A C 1
ATOM 4518 O O . TYR A 1 560 ? 6.431 -3.301 20.536 1.00 97.06 560 TYR A O 1
ATOM 4526 N N . GLN A 1 561 ? 8.380 -2.685 19.637 1.00 95.94 561 GLN A N 1
ATOM 4527 C CA . GLN A 1 561 ? 8.876 -4.057 19.473 1.00 95.94 561 GLN A CA 1
ATOM 4528 C C . GLN A 1 561 ? 9.084 -4.825 20.790 1.00 95.94 561 GLN A C 1
ATOM 4530 O O . GLN A 1 561 ? 9.159 -6.049 20.770 1.00 95.94 561 GLN A O 1
ATOM 4535 N N . HIS A 1 562 ? 9.116 -4.148 21.946 1.00 95.62 562 HIS A N 1
ATOM 4536 C CA . HIS A 1 562 ? 9.064 -4.812 23.259 1.00 95.62 562 HIS A CA 1
ATOM 4537 C C . HIS A 1 562 ? 7.696 -5.452 23.548 1.00 95.62 562 HIS A C 1
ATOM 4539 O O . HIS A 1 562 ? 7.595 -6.356 24.378 1.00 95.62 562 HIS A O 1
ATOM 4545 N N . ILE A 1 563 ? 6.643 -4.999 22.864 1.00 97.81 563 ILE A N 1
ATOM 4546 C CA . ILE A 1 563 ? 5.313 -5.619 22.864 1.00 97.81 563 ILE A CA 1
ATOM 4547 C C . ILE A 1 563 ? 5.183 -6.552 21.656 1.00 97.81 563 ILE A C 1
ATOM 4549 O O . ILE A 1 563 ? 4.701 -7.671 21.793 1.00 97.81 563 ILE A O 1
ATOM 4553 N N . LEU A 1 564 ? 5.647 -6.111 20.485 1.00 97.25 564 LEU A N 1
ATOM 4554 C CA . LEU A 1 564 ? 5.532 -6.808 19.200 1.00 97.25 564 LEU A CA 1
ATOM 4555 C C . LEU A 1 564 ? 6.769 -7.675 18.876 1.00 97.25 564 LEU A C 1
ATOM 4557 O O . LEU A 1 564 ? 7.309 -7.637 17.767 1.00 97.25 564 LEU A O 1
ATOM 4561 N N . ASP A 1 565 ? 7.229 -8.467 19.844 1.00 94.69 565 ASP A N 1
ATOM 4562 C CA . ASP A 1 565 ? 8.503 -9.208 19.793 1.00 94.69 565 ASP A CA 1
ATOM 4563 C C . ASP A 1 565 ? 8.490 -10.470 18.901 1.00 94.69 565 ASP A C 1
ATOM 4565 O O . ASP A 1 565 ? 9.499 -11.161 18.750 1.00 94.69 565 ASP A O 1
ATOM 4569 N N . GLY A 1 566 ? 7.363 -10.759 18.252 1.00 95.12 566 GLY A N 1
ATOM 4570 C CA . GLY A 1 566 ? 7.122 -11.957 17.446 1.00 95.12 566 GLY A CA 1
ATOM 4571 C C . GLY A 1 566 ? 6.380 -13.062 18.198 1.00 95.12 566 GLY A C 1
ATOM 4572 O O . GLY A 1 566 ? 6.051 -14.079 17.593 1.00 95.12 566 GLY A O 1
ATOM 4573 N N . THR A 1 567 ? 6.090 -12.876 19.488 1.00 95.38 567 THR A N 1
ATOM 4574 C CA . THR A 1 567 ? 5.308 -13.814 20.311 1.00 95.38 567 THR A CA 1
ATOM 4575 C C . THR A 1 567 ? 3.939 -13.275 20.712 1.00 95.38 567 THR A C 1
ATOM 4577 O O . THR A 1 567 ? 3.147 -14.000 21.316 1.00 95.38 567 THR A O 1
ATOM 4580 N N . GLN A 1 568 ? 3.647 -12.017 20.374 1.00 96.56 568 GLN A N 1
ATOM 4581 C CA . GLN A 1 568 ? 2.393 -11.364 20.708 1.00 96.56 568 GLN A CA 1
ATOM 4582 C C . GLN A 1 568 ? 1.169 -12.111 20.171 1.00 96.56 568 GLN A C 1
ATOM 4584 O O . GLN A 1 568 ? 1.171 -12.648 19.061 1.00 96.56 568 GLN A O 1
ATOM 4589 N N . THR A 1 569 ? 0.092 -12.077 20.948 1.00 95.62 569 THR A N 1
ATOM 4590 C CA . THR A 1 569 ? -1.225 -12.595 20.577 1.00 95.62 569 THR A CA 1
ATOM 4591 C C . THR A 1 569 ? -2.228 -11.455 20.447 1.00 95.62 569 THR A C 1
ATOM 4593 O O . THR A 1 569 ? -2.026 -10.368 20.992 1.00 95.62 569 THR A O 1
ATOM 4596 N N . ARG A 1 570 ? -3.307 -11.683 19.696 1.00 94.44 570 ARG A N 1
ATOM 4597 C CA . ARG A 1 570 ? -4.387 -10.706 19.539 1.00 94.44 570 ARG A CA 1
ATOM 4598 C C . ARG A 1 570 ? -5.444 -10.902 20.626 1.00 94.44 570 ARG A C 1
ATOM 4600 O O . ARG A 1 570 ? -5.837 -12.030 20.908 1.00 94.44 570 ARG A O 1
ATOM 4607 N N . GLU A 1 571 ? -5.916 -9.801 21.191 1.00 94.75 571 GLU A N 1
ATOM 4608 C CA . GLU A 1 571 ? -7.113 -9.712 22.024 1.00 94.75 571 GLU A CA 1
ATOM 4609 C C . GLU A 1 571 ? -8.161 -8.844 21.296 1.00 94.75 571 GLU A C 1
ATOM 4611 O O . GLU A 1 571 ? -7.809 -7.935 20.537 1.00 94.75 571 GLU A O 1
ATOM 4616 N N . SER A 1 572 ? -9.447 -9.130 21.512 1.00 92.56 572 SER A N 1
ATOM 4617 C CA . SER A 1 572 ? -10.568 -8.424 20.880 1.00 92.56 572 SER A CA 1
ATOM 4618 C C . SER A 1 572 ? -11.460 -7.790 21.942 1.00 92.56 572 SER A C 1
ATOM 4620 O O . SER A 1 572 ? -11.761 -8.418 22.958 1.00 92.56 572 SER A O 1
ATOM 4622 N N . TYR A 1 573 ? -11.880 -6.546 21.709 1.00 95.81 573 TYR A N 1
ATOM 4623 C CA . TYR A 1 573 ? -12.672 -5.759 22.653 1.00 95.81 573 TYR A CA 1
ATOM 4624 C C . TYR A 1 573 ? -13.753 -4.960 21.928 1.00 95.81 573 TYR A C 1
ATOM 4626 O O . TYR A 1 573 ? -13.509 -4.386 20.866 1.00 95.81 573 TYR A O 1
ATOM 4634 N N . GLY A 1 574 ? -14.939 -4.891 22.535 1.00 96.56 574 GLY A N 1
ATOM 4635 C CA . GLY A 1 574 ? -15.982 -3.961 22.114 1.00 96.56 574 GLY A CA 1
ATOM 4636 C C . GLY A 1 574 ? -15.613 -2.515 22.447 1.00 96.56 574 GLY A C 1
ATOM 4637 O O . GLY A 1 574 ? -14.805 -2.247 23.345 1.00 96.56 574 GLY A O 1
ATOM 4638 N N . PHE A 1 575 ? -16.210 -1.572 21.727 1.00 98.00 575 PHE A N 1
ATOM 4639 C CA . PHE A 1 575 ? -15.989 -0.148 21.938 1.00 98.00 575 PHE A CA 1
ATOM 4640 C C . PHE A 1 575 ? -17.189 0.677 21.467 1.00 98.00 575 PHE A C 1
ATOM 4642 O O . PHE A 1 575 ? -17.978 0.239 20.627 1.00 98.00 575 PHE A O 1
ATOM 4649 N N . ASP A 1 576 ? -17.274 1.888 21.997 1.00 98.00 576 ASP A N 1
ATOM 4650 C CA . ASP A 1 576 ? -18.177 2.936 21.542 1.00 98.00 576 ASP A CA 1
ATOM 4651 C C . ASP A 1 576 ? -17.354 4.018 20.840 1.00 98.00 576 ASP A C 1
ATOM 4653 O O . ASP A 1 576 ? -16.192 4.246 21.191 1.00 98.00 576 ASP A O 1
ATOM 4657 N N . TYR A 1 577 ? -17.936 4.698 19.859 1.00 96.88 577 TYR A N 1
ATOM 4658 C CA . TYR A 1 577 ? -17.274 5.774 19.130 1.00 96.88 577 TYR A CA 1
ATOM 4659 C C . TYR A 1 577 ? -18.228 6.920 18.804 1.00 96.88 577 TYR A C 1
ATOM 4661 O O . TYR A 1 577 ? -19.442 6.748 18.735 1.00 96.88 577 TYR A O 1
ATOM 4669 N N . GLN A 1 578 ? -17.670 8.104 18.595 1.00 94.75 578 GLN A N 1
ATOM 4670 C CA . GLN A 1 578 ? -18.397 9.321 18.267 1.00 94.75 578 GLN A CA 1
ATOM 4671 C C . GLN A 1 578 ? -17.580 10.124 17.254 1.00 94.75 578 GLN A C 1
ATOM 4673 O O . GLN A 1 578 ? -16.431 10.469 17.526 1.00 94.75 578 GLN A O 1
ATOM 4678 N N . ARG A 1 579 ? -18.164 10.429 16.092 1.00 90.44 579 ARG A N 1
ATOM 4679 C CA . ARG A 1 579 ? -17.556 11.309 15.081 1.00 90.44 579 ARG A CA 1
ATOM 4680 C C . ARG A 1 579 ? -18.055 12.731 15.287 1.00 90.44 579 ARG A C 1
ATOM 4682 O O . ARG A 1 579 ? -19.263 12.954 15.217 1.00 90.44 579 ARG A O 1
ATOM 4689 N N . ALA A 1 580 ? -17.154 13.682 15.516 1.00 79.50 580 ALA A N 1
ATOM 4690 C CA . ALA A 1 580 ? -17.490 15.095 15.691 1.00 79.50 580 ALA A CA 1
ATOM 4691 C C . ALA A 1 580 ? -18.737 15.317 16.587 1.00 79.50 580 ALA A C 1
ATOM 4693 O O . ALA A 1 580 ? -18.759 14.885 17.737 1.00 79.50 580 ALA A O 1
ATOM 4694 N N . THR A 1 581 ? -19.776 15.985 16.073 1.00 69.69 581 THR A N 1
ATOM 4695 C CA . THR A 1 581 ? -21.013 16.321 16.803 1.00 69.69 581 THR A CA 1
ATOM 4696 C C . THR A 1 581 ? -22.089 15.231 16.752 1.00 69.69 581 THR A C 1
ATOM 4698 O O . THR A 1 581 ? -23.232 15.494 17.117 1.00 69.69 581 THR A O 1
ATOM 4701 N N . GLN A 1 582 ? -21.775 14.030 16.260 1.00 81.94 582 GLN A N 1
ATOM 4702 C CA . GLN A 1 582 ? -22.745 12.936 16.192 1.00 81.94 582 GLN A CA 1
ATOM 4703 C C . GLN A 1 582 ? -23.010 12.307 17.554 1.00 81.94 582 GLN A C 1
ATOM 4705 O O . GLN A 1 582 ? -22.275 12.531 18.511 1.00 81.94 582 GLN A O 1
ATOM 4710 N N . GLU A 1 583 ? -24.054 11.490 17.636 1.00 88.44 583 GLU A N 1
ATOM 4711 C CA . GLU A 1 583 ? -24.310 10.670 18.813 1.00 88.44 583 GLU A CA 1
ATOM 4712 C C . GLU A 1 583 ? -23.264 9.559 18.955 1.00 88.44 583 GLU A C 1
ATOM 4714 O O . GLU A 1 583 ? -22.751 9.009 17.973 1.00 88.44 583 GLU A O 1
ATOM 4719 N N . THR A 1 584 ? -22.961 9.216 20.204 1.00 93.88 584 THR A N 1
ATOM 4720 C CA . THR A 1 584 ? -22.124 8.061 20.522 1.00 93.88 584 THR A CA 1
ATOM 4721 C C . THR A 1 584 ? -22.802 6.787 20.033 1.00 93.88 584 THR A C 1
ATOM 4723 O O . THR A 1 584 ? -23.941 6.495 20.389 1.00 93.88 584 THR A O 1
ATOM 4726 N N . THR A 1 585 ? -22.079 6.009 19.237 1.00 95.75 585 THR A N 1
ATOM 4727 C CA . THR A 1 585 ? -22.537 4.762 18.629 1.00 95.75 585 THR A CA 1
ATOM 4728 C C . THR A 1 585 ? -21.741 3.594 19.197 1.00 95.75 585 THR A C 1
ATOM 4730 O O . THR A 1 585 ? -20.515 3.654 19.292 1.00 95.75 585 THR A O 1
ATOM 4733 N N . LYS A 1 586 ? -22.428 2.507 19.552 1.00 97.25 586 LYS A N 1
ATOM 4734 C CA . LYS A 1 586 ? -21.782 1.249 19.935 1.00 97.25 586 LYS A CA 1
ATOM 4735 C C . LYS A 1 586 ? -21.374 0.482 18.682 1.00 97.25 586 LYS A C 1
ATOM 4737 O O . LYS A 1 586 ? -22.219 0.212 17.832 1.00 97.25 586 LYS A O 1
ATOM 4742 N N . ALA A 1 587 ? -20.099 0.122 18.565 1.00 97.56 587 ALA A N 1
ATOM 4743 C CA . ALA A 1 587 ? -19.618 -0.637 17.417 1.00 97.56 587 ALA A CA 1
ATOM 4744 C C . ALA A 1 587 ? -20.138 -2.082 17.447 1.00 97.56 587 ALA A C 1
ATOM 4746 O O . ALA A 1 587 ? -20.159 -2.729 18.501 1.00 97.56 587 ALA A O 1
ATOM 4747 N N . VAL A 1 588 ? -20.504 -2.616 16.278 1.00 97.62 588 VAL A N 1
ATOM 4748 C CA . VAL A 1 588 ? -20.826 -4.038 16.131 1.00 97.62 588 VAL A CA 1
ATOM 4749 C C . VAL A 1 588 ? -19.541 -4.829 16.336 1.00 97.62 588 VAL A C 1
ATOM 4751 O O . VAL A 1 588 ? -18.567 -4.679 15.592 1.00 97.62 588 VAL A O 1
ATOM 4754 N N . TRP A 1 589 ? -19.524 -5.666 17.368 1.00 95.50 589 TRP A N 1
ATOM 4755 C CA . TRP A 1 589 ? -18.328 -6.366 17.816 1.00 95.50 589 TRP A CA 1
ATOM 4756 C C . TRP A 1 589 ? -18.594 -7.852 18.034 1.00 95.50 589 TRP A C 1
ATOM 4758 O O . TRP A 1 589 ? -19.647 -8.239 18.540 1.00 95.50 589 TRP A O 1
ATOM 4768 N N . GLN A 1 590 ? -17.595 -8.667 17.694 1.00 94.88 590 GLN A N 1
ATOM 4769 C CA . GLN A 1 590 ? -17.506 -10.072 18.072 1.00 94.88 590 GLN A CA 1
ATOM 4770 C C . GLN A 1 590 ? -16.064 -10.431 18.434 1.00 94.88 590 GLN A C 1
ATOM 4772 O O . GLN A 1 590 ? -15.108 -9.814 17.953 1.00 94.88 590 GLN A O 1
ATOM 4777 N N . ASN A 1 591 ? -15.916 -11.447 19.282 1.00 94.62 591 ASN A N 1
ATOM 4778 C CA . ASN A 1 591 ? -14.620 -11.950 19.725 1.00 94.62 591 ASN A CA 1
ATOM 4779 C C . ASN A 1 591 ? -13.996 -12.899 18.685 1.00 94.62 591 ASN A C 1
ATOM 4781 O O . ASN A 1 591 ? -13.872 -14.100 18.914 1.00 94.62 591 ASN A O 1
ATOM 4785 N N . ASP A 1 592 ? -13.636 -12.351 17.530 1.00 95.19 592 ASP A N 1
ATOM 4786 C CA . ASP A 1 592 ? -12.960 -13.046 16.433 1.00 95.19 592 ASP A CA 1
ATOM 4787 C C . ASP A 1 592 ? -11.968 -12.090 15.720 1.00 95.19 592 ASP A C 1
ATOM 4789 O O . ASP A 1 592 ? -11.629 -11.039 16.269 1.00 95.19 592 ASP A O 1
ATOM 4793 N N . THR A 1 593 ? -11.475 -12.456 14.528 1.00 95.62 593 THR A N 1
ATOM 4794 C CA . THR A 1 593 ? -10.510 -11.667 13.726 1.00 95.62 593 THR A CA 1
ATOM 4795 C C . THR A 1 593 ? -11.119 -10.934 12.517 1.00 95.62 593 THR A C 1
ATOM 4797 O O . THR A 1 593 ? -10.398 -10.542 11.601 1.00 95.62 593 THR A O 1
ATOM 4800 N N . GLY A 1 594 ? -12.442 -10.788 12.463 1.00 96.75 594 GLY A N 1
ATOM 4801 C CA . GLY A 1 594 ? -13.197 -10.167 11.369 1.00 96.75 594 GLY A CA 1
ATOM 4802 C C . GLY A 1 594 ? -13.433 -8.663 11.531 1.00 96.75 594 GLY A C 1
ATOM 4803 O O . GLY A 1 594 ? -14.394 -8.132 10.976 1.00 96.75 594 GLY A O 1
ATOM 4804 N N . GLU A 1 595 ? -12.624 -7.957 12.327 1.00 97.12 595 GLU A N 1
ATOM 4805 C CA . GLU A 1 595 ? -12.799 -6.523 12.600 1.00 97.12 595 GLU A CA 1
ATOM 4806 C C . GLU A 1 595 ? -12.767 -5.644 11.342 1.00 97.12 595 GLU A C 1
ATOM 4808 O O . GLU A 1 595 ? -13.530 -4.684 11.270 1.00 97.12 595 GLU A O 1
ATOM 4813 N N . PHE A 1 596 ? -11.956 -5.983 10.334 1.00 96.19 596 PHE A N 1
ATOM 4814 C CA . PHE A 1 596 ? -11.851 -5.198 9.098 1.00 96.19 596 PHE A CA 1
ATOM 4815 C C . PHE A 1 596 ? -13.064 -5.393 8.184 1.00 96.19 596 PHE A C 1
ATOM 4817 O O . PHE A 1 596 ? -13.640 -4.412 7.710 1.00 96.19 596 PHE A O 1
ATOM 4824 N N . ALA A 1 597 ? -13.517 -6.638 8.004 1.00 95.19 597 ALA A N 1
ATOM 4825 C CA . ALA A 1 597 ? -14.764 -6.925 7.301 1.00 95.19 597 ALA A CA 1
ATOM 4826 C C . ALA A 1 597 ? -15.974 -6.286 8.015 1.00 95.19 597 ALA A C 1
ATOM 4828 O O . ALA A 1 597 ? -16.818 -5.659 7.375 1.00 95.19 597 ALA A O 1
ATOM 4829 N N . ARG A 1 598 ? -16.044 -6.333 9.356 1.00 95.81 598 ARG A N 1
ATOM 4830 C CA . ARG A 1 598 ? -17.115 -5.643 10.105 1.00 95.81 598 ARG A CA 1
ATOM 4831 C C . ARG A 1 598 ? -17.051 -4.129 9.953 1.00 95.81 598 ARG A C 1
ATOM 4833 O O . ARG A 1 598 ? -18.101 -3.510 9.784 1.00 95.81 598 ARG A O 1
ATOM 4840 N N . ALA A 1 599 ? -15.855 -3.540 9.989 1.00 95.38 599 ALA A N 1
ATOM 4841 C CA . ALA A 1 599 ? -15.674 -2.112 9.753 1.00 95.38 599 ALA A CA 1
ATOM 4842 C C . ALA A 1 599 ? -16.268 -1.698 8.404 1.00 95.38 599 ALA A C 1
ATOM 4844 O O . ALA A 1 599 ? -17.060 -0.756 8.356 1.00 95.38 599 ALA A O 1
ATOM 4845 N N . PHE A 1 600 ? -15.979 -2.453 7.338 1.00 92.50 600 PHE A N 1
ATOM 4846 C CA . PHE A 1 600 ? -16.532 -2.178 6.013 1.00 92.50 600 PHE A CA 1
ATOM 4847 C C . PHE A 1 600 ? -18.051 -2.370 5.933 1.00 92.50 600 PHE A C 1
ATOM 4849 O O . PHE A 1 600 ? -18.758 -1.506 5.401 1.00 92.50 600 PHE A O 1
ATOM 4856 N N . LYS A 1 601 ? -18.567 -3.477 6.486 1.00 91.88 601 LYS A N 1
ATOM 4857 C CA . LYS A 1 601 ? -20.005 -3.785 6.486 1.00 91.88 601 LYS A CA 1
ATOM 4858 C C . LYS A 1 601 ? -20.817 -2.677 7.158 1.00 91.88 601 LYS A C 1
ATOM 4860 O O . LYS A 1 601 ? -21.826 -2.238 6.613 1.00 91.88 601 LYS A O 1
ATOM 4865 N N . HIS A 1 602 ? -20.364 -2.218 8.322 1.00 91.81 602 HIS A N 1
ATOM 4866 C CA . HIS A 1 602 ? -21.123 -1.306 9.180 1.00 91.81 602 HIS A CA 1
ATOM 4867 C C . HIS A 1 602 ? -20.673 0.161 9.090 1.00 91.81 602 HIS A C 1
ATOM 4869 O O . HIS A 1 602 ? -21.201 0.999 9.816 1.00 91.81 602 HIS A O 1
ATOM 4875 N N . ASN A 1 603 ? -19.721 0.494 8.207 1.00 90.50 603 ASN A N 1
ATOM 4876 C CA . ASN A 1 603 ? -19.123 1.832 8.093 1.00 90.50 603 ASN A CA 1
ATOM 4877 C C . ASN A 1 603 ? -18.643 2.380 9.453 1.00 90.50 603 ASN A C 1
ATOM 4879 O O . ASN A 1 603 ? -18.847 3.556 9.785 1.00 90.50 603 ASN A O 1
ATOM 4883 N N . GLN A 1 604 ? -18.042 1.507 10.260 1.00 94.00 604 GLN A N 1
ATOM 4884 C CA . GLN A 1 604 ? -17.608 1.781 11.632 1.00 94.00 604 GLN A CA 1
ATOM 4885 C C . GLN A 1 604 ? -16.071 1.750 11.735 1.00 94.00 604 GLN A C 1
ATOM 4887 O O . GLN A 1 604 ? -15.414 1.213 10.839 1.00 94.00 604 GLN A O 1
ATOM 4892 N N . PRO A 1 605 ? -15.479 2.281 12.818 1.00 96.06 605 PRO A N 1
ATOM 4893 C CA . PRO A 1 605 ? -14.064 2.080 13.104 1.00 96.06 605 PRO A CA 1
ATOM 4894 C C . PRO A 1 605 ? -13.721 0.601 13.327 1.00 96.06 605 PRO A C 1
ATOM 4896 O O . PRO A 1 605 ? -14.597 -0.237 13.556 1.00 96.06 605 PRO A O 1
ATOM 4899 N N . TRP A 1 606 ? -12.431 0.287 13.352 1.00 97.38 606 TRP A N 1
ATOM 4900 C CA . TRP A 1 606 ? -11.927 -0.981 13.876 1.00 97.38 606 TRP A CA 1
ATOM 4901 C C . TRP A 1 606 ? -10.977 -0.741 15.051 1.00 97.38 606 TRP A C 1
ATOM 4903 O O . TRP A 1 606 ? -10.361 0.319 15.184 1.00 97.38 606 TRP A O 1
ATOM 4913 N N . LEU A 1 607 ? -10.866 -1.755 15.909 1.00 97.50 607 LEU A N 1
ATOM 4914 C CA . LEU A 1 607 ? -9.978 -1.775 17.066 1.00 97.50 607 LEU A CA 1
ATOM 4915 C C . LEU A 1 607 ? -9.286 -3.138 17.140 1.00 97.50 607 LEU A C 1
ATOM 4917 O O . LEU A 1 607 ? -9.937 -4.176 17.022 1.00 97.50 607 LEU A O 1
ATOM 4921 N N . GLN A 1 608 ? -7.974 -3.134 17.356 1.00 96.44 608 GLN A N 1
ATOM 4922 C CA . GLN A 1 608 ? -7.182 -4.331 17.639 1.00 96.44 608 GLN A CA 1
ATOM 4923 C C . GLN A 1 608 ? -6.331 -4.108 18.885 1.00 96.44 608 GLN A C 1
ATOM 4925 O O . GLN A 1 608 ? -5.820 -3.013 19.107 1.00 96.44 608 GLN A O 1
ATOM 4930 N N . VAL A 1 609 ? -6.113 -5.162 19.671 1.00 97.81 609 VAL A N 1
ATOM 4931 C CA . VAL A 1 609 ? -5.159 -5.129 20.783 1.00 97.81 609 VAL A CA 1
ATOM 4932 C C . VAL A 1 609 ? -4.170 -6.273 20.628 1.00 97.81 609 VAL A C 1
ATOM 4934 O O . VAL A 1 609 ? -4.559 -7.432 20.511 1.00 97.81 609 VAL A O 1
ATOM 4937 N N . TRP A 1 610 ? -2.882 -5.951 20.643 1.00 98.00 610 TRP A N 1
ATOM 4938 C CA . TRP A 1 610 ? -1.799 -6.930 20.651 1.00 98.00 610 TRP A CA 1
ATOM 4939 C C . TRP A 1 610 ? -1.205 -7.024 22.045 1.00 98.00 610 TRP A C 1
ATOM 4941 O O . TRP A 1 610 ? -0.884 -6.004 22.647 1.00 98.00 610 TRP A O 1
ATOM 4951 N N . LYS A 1 611 ? -1.032 -8.238 22.558 1.00 97.94 611 LYS A N 1
ATOM 4952 C CA . LYS A 1 611 ? -0.487 -8.499 23.889 1.00 97.94 611 LYS A CA 1
ATOM 4953 C C . LYS A 1 611 ? 0.773 -9.330 23.792 1.00 97.94 611 LYS A C 1
ATOM 4955 O O . LYS A 1 611 ? 0.750 -10.406 23.203 1.00 97.94 611 LYS A O 1
ATOM 4960 N N . ASN A 1 612 ? 1.833 -8.895 24.463 1.00 97.88 612 ASN A N 1
ATOM 4961 C CA . ASN A 1 612 ? 2.972 -9.766 24.714 1.00 97.88 612 ASN A CA 1
ATOM 4962 C C . ASN A 1 612 ? 2.626 -10.713 25.882 1.00 97.88 612 ASN A C 1
ATOM 4964 O O . ASN A 1 612 ? 2.422 -10.237 27.003 1.00 97.88 612 ASN A O 1
ATOM 4968 N N . PRO A 1 613 ? 2.555 -12.041 25.674 1.00 97.00 613 PRO A N 1
ATOM 4969 C CA . PRO A 1 613 ? 2.188 -12.973 26.738 1.00 97.00 613 PRO A CA 1
ATOM 4970 C C . PRO A 1 613 ? 3.243 -13.063 27.850 1.00 97.00 613 PRO A C 1
ATOM 4972 O O . PRO A 1 613 ? 2.894 -13.405 28.975 1.00 97.00 613 PRO A O 1
ATOM 4975 N N . LYS A 1 614 ? 4.511 -12.739 27.561 1.00 96.31 614 LYS A N 1
ATOM 4976 C CA . LYS A 1 614 ? 5.614 -12.800 28.531 1.00 96.31 614 LYS A CA 1
ATOM 4977 C C . LYS A 1 614 ? 5.623 -11.602 29.475 1.00 96.31 614 LYS A C 1
ATOM 4979 O O . LYS A 1 614 ? 5.918 -11.761 30.652 1.00 96.31 614 LYS A O 1
ATOM 4984 N N . THR A 1 615 ? 5.326 -10.406 28.964 1.00 96.19 615 THR A N 1
ATOM 4985 C CA . THR A 1 615 ? 5.384 -9.160 29.753 1.00 96.19 615 THR A CA 1
ATOM 4986 C C . THR A 1 615 ? 4.012 -8.662 30.201 1.00 96.19 615 THR A C 1
ATOM 4988 O O . THR A 1 615 ? 3.928 -7.806 31.074 1.00 96.19 615 THR A O 1
ATOM 4991 N N . GLY A 1 616 ? 2.928 -9.153 29.592 1.00 95.44 616 GLY A N 1
ATOM 4992 C CA . GLY A 1 616 ? 1.562 -8.690 29.840 1.00 95.44 616 GLY A CA 1
ATOM 4993 C C . GLY A 1 616 ? 1.227 -7.321 29.232 1.00 95.44 616 GLY A C 1
ATOM 4994 O O . GLY A 1 616 ? 0.057 -6.927 29.272 1.00 95.44 616 GLY A O 1
ATOM 4995 N N . LYS A 1 617 ? 2.213 -6.623 28.648 1.00 97.06 617 LYS A N 1
ATOM 4996 C CA . LYS A 1 617 ? 2.041 -5.323 27.986 1.00 97.06 617 LYS A CA 1
ATOM 4997 C C . LYS A 1 617 ? 1.158 -5.435 26.751 1.00 97.06 617 LYS A C 1
ATOM 4999 O O . LYS A 1 617 ? 1.167 -6.464 26.067 1.00 97.06 617 LYS A O 1
ATOM 5004 N N . ARG A 1 618 ? 0.424 -4.360 26.457 1.00 97.88 618 ARG A N 1
ATOM 5005 C CA . ARG A 1 618 ? -0.519 -4.298 25.339 1.00 97.88 618 ARG A CA 1
ATOM 5006 C C . ARG A 1 618 ? -0.277 -3.090 24.457 1.00 97.88 618 ARG A C 1
ATOM 5008 O O . ARG A 1 618 ? 0.072 -2.025 24.947 1.00 97.88 618 ARG A O 1
ATOM 5015 N N . LEU A 1 619 ? -0.522 -3.268 23.168 1.00 98.31 619 LEU A N 1
ATOM 5016 C CA . LEU A 1 619 ? -0.591 -2.200 22.188 1.00 98.31 619 LEU A CA 1
ATOM 5017 C C . LEU A 1 619 ? -2.007 -2.160 21.614 1.00 98.31 619 LEU A C 1
ATOM 5019 O O . LEU A 1 619 ? -2.446 -3.124 20.985 1.00 98.31 619 LEU A O 1
ATOM 5023 N N . LEU A 1 620 ? -2.708 -1.055 21.844 1.00 98.00 620 LEU A N 1
ATOM 5024 C CA . LEU A 1 620 ? -4.009 -0.762 21.259 1.00 98.00 620 LEU A CA 1
ATOM 5025 C C . LEU A 1 620 ? -3.821 -0.050 19.922 1.00 98.00 620 LEU A C 1
ATOM 5027 O O . LEU A 1 620 ? -3.070 0.919 19.834 1.00 98.00 620 LEU A O 1
ATOM 5031 N N . LEU A 1 621 ? -4.534 -0.529 18.907 1.00 97.94 621 LEU A N 1
ATOM 5032 C CA . LEU A 1 621 ? -4.666 0.063 17.582 1.00 97.94 621 LEU A CA 1
ATOM 5033 C C . LEU A 1 621 ? -6.132 0.450 17.384 1.00 97.94 621 LEU A C 1
ATOM 5035 O O . LEU A 1 621 ? -7.017 -0.379 17.604 1.00 97.94 621 LEU A O 1
ATOM 5039 N N . PHE A 1 622 ? -6.387 1.675 16.939 1.00 97.75 622 PHE A N 1
ATOM 5040 C CA . PHE A 1 622 ? -7.726 2.142 16.580 1.00 97.75 622 PHE A CA 1
ATOM 5041 C C . PHE A 1 622 ? -7.662 2.992 15.317 1.00 97.75 622 PHE A C 1
ATOM 5043 O O . PHE A 1 622 ? -6.791 3.852 15.197 1.00 97.75 622 PHE A O 1
ATOM 5050 N N . GLN A 1 623 ? -8.603 2.802 14.396 1.00 95.81 623 GLN A N 1
ATOM 5051 C CA . GLN A 1 623 ? -8.749 3.694 13.251 1.00 95.81 623 GLN A CA 1
ATOM 5052 C C . GLN A 1 623 ? -10.199 3.753 12.790 1.00 95.81 623 GLN A C 1
ATOM 5054 O O . GLN A 1 623 ? -10.878 2.734 12.663 1.00 95.81 623 GLN A O 1
ATOM 5059 N N . ASP A 1 624 ? -10.652 4.966 12.485 1.00 94.88 624 ASP A N 1
ATOM 5060 C CA . ASP A 1 624 ? -11.928 5.200 11.824 1.00 94.88 624 ASP A CA 1
ATOM 5061 C C . ASP A 1 624 ? -11.699 5.587 10.364 1.00 94.88 624 ASP A C 1
ATOM 5063 O O . ASP A 1 624 ? -11.524 6.761 10.049 1.00 94.88 624 ASP A O 1
ATOM 5067 N N . ASN A 1 625 ? -11.667 4.604 9.465 1.00 91.38 625 ASN A N 1
ATOM 5068 C CA . ASN A 1 625 ? -11.438 4.860 8.041 1.00 91.38 625 ASN A CA 1
ATOM 5069 C C . ASN A 1 625 ? -12.602 5.598 7.360 1.00 91.38 625 ASN A C 1
ATOM 5071 O O . ASN A 1 625 ? -12.402 6.167 6.296 1.00 91.38 625 ASN A O 1
ATOM 5075 N N . PHE A 1 626 ? -13.796 5.603 7.961 1.00 90.75 626 PHE A N 1
ATOM 5076 C CA . PHE A 1 626 ? -14.998 6.235 7.404 1.00 90.75 626 PHE A CA 1
ATOM 5077 C C . PHE A 1 626 ? -15.236 7.655 7.929 1.00 90.75 626 PHE A C 1
ATOM 5079 O O . PHE A 1 626 ? -16.200 8.304 7.522 1.00 90.75 626 PHE A O 1
ATOM 5086 N N . ALA A 1 627 ? -14.385 8.130 8.837 1.00 90.44 627 ALA A N 1
ATOM 5087 C CA . ALA A 1 627 ? -14.311 9.538 9.184 1.00 90.44 627 ALA A CA 1
ATOM 5088 C C . ALA A 1 627 ? -13.618 10.329 8.060 1.00 90.44 627 ALA A C 1
ATOM 5090 O O . ALA A 1 627 ? -12.728 9.820 7.372 1.00 90.44 627 ALA A O 1
ATOM 5091 N N . GLU A 1 628 ? -14.017 11.585 7.881 1.00 89.19 628 GLU A N 1
ATOM 5092 C CA . GLU A 1 628 ? -13.324 12.502 6.978 1.00 89.19 628 GLU A CA 1
ATOM 5093 C C . GLU A 1 628 ? -11.883 12.736 7.463 1.00 89.19 628 GLU A C 1
ATOM 5095 O O . GLU A 1 628 ? -11.578 12.646 8.657 1.00 89.19 628 GLU A O 1
ATOM 5100 N N . ALA A 1 629 ? -10.965 13.043 6.544 1.00 84.44 629 ALA A N 1
ATOM 5101 C CA . ALA A 1 629 ? -9.587 13.352 6.900 1.00 84.44 629 ALA A CA 1
ATOM 5102 C C . ALA A 1 629 ? -9.560 14.468 7.950 1.00 84.44 629 ALA A C 1
ATOM 5104 O O . ALA A 1 629 ? -10.153 15.529 7.753 1.00 84.44 629 ALA A O 1
ATOM 5105 N N . PHE A 1 630 ? -8.840 14.217 9.047 1.00 83.88 630 PHE A N 1
ATOM 5106 C CA . PHE A 1 630 ? -8.692 15.139 10.178 1.00 83.88 630 PHE A CA 1
ATOM 5107 C C . PHE A 1 630 ? -9.968 15.368 11.013 1.00 83.88 630 PHE A C 1
ATOM 5109 O O . PHE A 1 630 ? -9.937 16.171 11.946 1.00 83.88 630 PHE A O 1
ATOM 5116 N N . GLU A 1 631 ? -11.070 14.662 10.735 1.00 88.06 631 GLU A N 1
ATOM 5117 C CA . GLU A 1 631 ? -12.279 14.714 11.564 1.00 88.06 631 GLU A CA 1
ATOM 5118 C C . GLU A 1 631 ? -11.960 14.170 12.967 1.00 88.06 631 GLU A C 1
ATOM 5120 O O . GLU A 1 631 ? -11.381 13.090 13.089 1.00 88.06 631 GLU A O 1
ATOM 5125 N N . PRO A 1 632 ? -12.304 14.878 14.052 1.00 89.56 632 PRO A N 1
ATOM 5126 C CA . PRO A 1 632 ? -12.092 14.363 15.397 1.00 89.56 632 PRO A CA 1
ATOM 5127 C C . PRO A 1 632 ? -13.032 13.185 15.679 1.00 89.56 632 PRO A C 1
ATOM 5129 O O . PRO A 1 632 ? -14.245 13.273 15.471 1.00 89.56 632 PRO A O 1
ATOM 5132 N N . VAL A 1 633 ? -12.471 12.104 16.217 1.00 93.31 633 VAL A N 1
ATOM 5133 C CA . VAL A 1 633 ? -13.206 10.909 16.642 1.00 93.31 633 VAL A CA 1
ATOM 5134 C C . VAL A 1 633 ? -12.905 10.630 18.106 1.00 93.31 633 VAL A C 1
ATOM 5136 O O . VAL A 1 633 ? -11.748 10.540 18.508 1.00 93.31 633 VAL A O 1
ATOM 5139 N N . THR A 1 634 ? -13.944 10.461 18.913 1.00 96.25 634 THR A N 1
ATOM 5140 C CA . THR A 1 634 ? -13.818 9.970 20.287 1.00 96.25 634 THR A CA 1
ATOM 5141 C C . THR A 1 634 ? -14.109 8.479 20.291 1.00 96.25 634 THR A C 1
ATOM 5143 O O . THR A 1 634 ? -15.103 8.062 19.704 1.00 96.25 634 THR A O 1
ATOM 5146 N N . PHE A 1 635 ? -13.305 7.668 20.976 1.00 97.31 635 PHE A N 1
ATOM 5147 C CA . PHE A 1 635 ? -13.651 6.270 21.237 1.00 97.31 635 PHE A CA 1
ATOM 5148 C C . PHE A 1 635 ? -13.511 5.926 22.714 1.00 97.31 635 PHE A C 1
ATOM 5150 O O . PHE A 1 635 ? -12.728 6.536 23.445 1.00 97.31 635 PHE A O 1
ATOM 5157 N N . THR A 1 636 ? -14.295 4.945 23.150 1.00 97.81 636 THR A N 1
ATOM 5158 C CA . THR A 1 636 ? -14.268 4.395 24.501 1.00 97.81 636 THR A CA 1
ATOM 5159 C C . THR A 1 636 ? -14.254 2.874 24.446 1.00 97.81 636 THR A C 1
ATOM 5161 O O . THR A 1 636 ? -15.104 2.273 23.802 1.00 97.81 636 THR A O 1
ATOM 5164 N N . THR A 1 637 ? -13.330 2.236 25.155 1.00 97.75 637 THR A N 1
ATOM 5165 C CA . THR A 1 637 ? -13.285 0.774 25.317 1.00 97.75 637 THR A CA 1
ATOM 5166 C C . THR A 1 637 ? -12.943 0.408 26.759 1.00 97.75 637 THR A C 1
ATOM 5168 O O . THR A 1 637 ? -12.426 1.238 27.509 1.00 97.75 637 THR A O 1
ATOM 5171 N N . THR A 1 638 ? -13.222 -0.829 27.162 1.00 96.69 638 THR A N 1
ATOM 5172 C CA . THR A 1 638 ? -12.863 -1.348 28.485 1.00 96.69 638 THR A CA 1
ATOM 5173 C C . THR A 1 638 ? -11.927 -2.534 28.322 1.00 96.69 638 THR A C 1
ATOM 5175 O O . THR A 1 638 ? -12.335 -3.587 27.839 1.00 96.69 638 THR A O 1
ATOM 5178 N N . ILE A 1 639 ? -10.682 -2.375 28.770 1.00 94.44 639 ILE A N 1
ATOM 5179 C CA . ILE A 1 639 ? -9.641 -3.407 28.701 1.00 94.44 639 ILE A CA 1
ATOM 5180 C C . ILE A 1 639 ? -9.233 -3.756 30.129 1.00 94.44 639 ILE A C 1
ATOM 5182 O O . ILE A 1 639 ? -8.848 -2.880 30.901 1.00 94.44 639 ILE A O 1
ATOM 5186 N N . ASN A 1 640 ? -9.354 -5.033 30.506 1.00 88.94 640 ASN A N 1
ATOM 5187 C CA . ASN A 1 640 ? -9.145 -5.522 31.880 1.00 88.94 640 ASN A CA 1
ATOM 5188 C C . ASN A 1 640 ? -9.893 -4.700 32.952 1.00 88.94 640 ASN A C 1
ATOM 5190 O O . ASN A 1 640 ? -9.324 -4.346 33.982 1.00 88.94 640 ASN A O 1
ATOM 5194 N N . GLY A 1 641 ? -11.149 -4.327 32.691 1.00 90.44 641 GLY A N 1
ATOM 5195 C CA . GLY A 1 641 ? -11.956 -3.520 33.618 1.00 90.44 641 GLY A CA 1
ATOM 5196 C C . GLY A 1 641 ? -11.586 -2.031 33.681 1.00 90.44 641 GLY A C 1
ATOM 5197 O O . GLY A 1 641 ? -12.309 -1.258 34.305 1.00 90.44 641 GLY A O 1
ATOM 5198 N N . LYS A 1 642 ? -10.516 -1.590 33.004 1.00 94.19 642 LYS A N 1
ATOM 5199 C CA . LYS A 1 642 ? -10.141 -0.176 32.897 1.00 94.19 642 LYS A CA 1
ATOM 5200 C C . LYS A 1 642 ? -10.807 0.453 31.677 1.00 94.19 642 LYS A C 1
ATOM 5202 O O . LYS A 1 642 ? -10.566 0.034 30.545 1.00 94.19 642 LYS A O 1
ATOM 5207 N N . LYS A 1 643 ? -11.607 1.494 31.911 1.00 96.56 643 LYS A N 1
ATOM 5208 C CA . LYS A 1 643 ? -12.180 2.329 30.852 1.00 96.56 643 LYS A CA 1
ATOM 5209 C C . LYS A 1 643 ? -11.087 3.207 30.236 1.00 96.56 643 LYS A C 1
ATOM 5211 O O . LYS A 1 643 ? -10.404 3.949 30.941 1.00 96.56 643 LYS A O 1
ATOM 5216 N N . ILE A 1 644 ? -10.937 3.130 28.922 1.00 96.88 644 ILE A N 1
ATOM 5217 C CA . ILE A 1 644 ? -10.033 3.942 28.109 1.00 96.88 644 ILE A CA 1
ATOM 5218 C C . ILE A 1 644 ? -10.910 4.807 27.218 1.00 96.88 644 ILE A C 1
ATOM 5220 O O . ILE A 1 644 ? -11.730 4.274 26.479 1.00 96.88 644 ILE A O 1
ATOM 5224 N N . GLN A 1 645 ? -10.743 6.125 27.296 1.00 96.88 645 GLN A N 1
ATOM 5225 C CA . GLN A 1 645 ? -11.426 7.088 26.436 1.00 96.88 645 GLN A CA 1
ATOM 5226 C C . GLN A 1 645 ? -10.391 8.009 25.797 1.00 96.88 645 GLN A C 1
ATOM 5228 O O . GLN A 1 645 ? -9.548 8.573 26.504 1.00 96.88 645 GLN A O 1
ATOM 5233 N N . ARG A 1 646 ? -10.428 8.149 24.473 1.00 96.62 646 ARG A N 1
ATOM 5234 C CA . ARG A 1 646 ? -9.458 8.943 23.709 1.00 96.62 646 ARG A CA 1
ATOM 5235 C C . ARG A 1 646 ? -10.153 9.753 22.628 1.00 96.62 646 ARG A C 1
ATOM 5237 O O . ARG A 1 646 ? -11.151 9.304 22.074 1.00 96.62 646 ARG A O 1
ATOM 5244 N N . ASN A 1 647 ? -9.558 10.902 22.320 1.00 94.12 647 ASN A N 1
ATOM 5245 C CA . ASN A 1 647 ? -9.880 11.720 21.157 1.00 94.12 647 ASN A CA 1
ATOM 5246 C C . ASN A 1 647 ? -8.742 11.554 20.151 1.00 94.12 647 ASN A C 1
ATOM 5248 O O . ASN A 1 647 ? -7.576 11.745 20.506 1.00 94.12 647 ASN A O 1
ATOM 5252 N N . VAL A 1 648 ? -9.078 11.183 18.924 1.00 91.56 648 VAL A N 1
ATOM 5253 C CA . VAL A 1 648 ? -8.133 10.852 17.858 1.00 91.56 648 VAL A CA 1
ATOM 5254 C C . VAL A 1 648 ? -8.529 11.539 16.555 1.00 91.56 648 VAL A C 1
ATOM 5256 O O . VAL A 1 648 ? -9.622 12.090 16.436 1.00 91.56 648 VAL A O 1
ATOM 5259 N N . GLU A 1 649 ? -7.630 11.513 15.576 1.00 85.38 649 GLU A N 1
ATOM 5260 C CA . GLU A 1 649 ? -7.912 11.986 14.223 1.00 85.38 649 GLU A CA 1
ATOM 5261 C C . GLU A 1 649 ? -8.448 10.828 13.369 1.00 85.38 649 GLU A C 1
ATOM 5263 O O . GLU A 1 649 ? -7.827 9.768 13.270 1.00 85.38 649 GLU A O 1
ATOM 5268 N N . GLY A 1 650 ? -9.597 11.046 12.738 1.00 80.50 650 GLY A N 1
ATOM 5269 C CA . GLY A 1 650 ? -10.215 10.141 11.783 1.00 80.50 650 GLY A CA 1
ATOM 5270 C C . GLY A 1 650 ? -9.288 9.819 10.614 1.00 80.50 650 GLY A C 1
ATOM 5271 O O . GLY A 1 650 ? -8.415 10.608 10.236 1.00 80.50 650 GLY A O 1
ATOM 5272 N N . ASN A 1 651 ? -9.466 8.625 10.051 1.00 84.00 651 ASN A N 1
ATOM 5273 C CA . ASN A 1 651 ? -8.716 8.115 8.907 1.00 84.00 651 ASN A CA 1
ATOM 5274 C C . ASN A 1 651 ? -7.184 8.000 9.128 1.00 84.00 651 ASN A C 1
ATOM 5276 O O . ASN A 1 651 ? -6.411 7.783 8.193 1.00 84.00 651 ASN A O 1
ATOM 5280 N N . THR A 1 652 ? -6.728 8.077 10.383 1.00 87.50 652 THR A N 1
ATOM 5281 C CA . THR A 1 652 ? -5.329 7.883 10.794 1.00 87.50 652 THR A CA 1
ATOM 5282 C C . THR A 1 652 ? -5.255 6.830 11.893 1.00 87.50 652 THR A C 1
ATOM 5284 O O . THR A 1 652 ? -6.049 6.858 12.831 1.00 87.50 652 THR A O 1
ATOM 5287 N N . LEU A 1 653 ? -4.304 5.901 11.793 1.00 93.00 653 LEU A N 1
ATOM 5288 C CA . LEU A 1 653 ? -4.087 4.898 12.830 1.00 93.00 653 LEU A CA 1
ATOM 5289 C C . LEU A 1 653 ? -3.623 5.536 14.147 1.00 93.00 653 LEU A C 1
ATOM 5291 O O . LEU A 1 653 ? -2.559 6.154 14.223 1.00 93.00 653 LEU A O 1
ATOM 5295 N N . TYR A 1 654 ? -4.415 5.338 15.196 1.00 95.31 654 TYR A N 1
ATOM 5296 C CA . TYR A 1 654 ? -4.071 5.645 16.576 1.00 95.31 654 TYR A CA 1
ATOM 5297 C C . TYR A 1 654 ? -3.416 4.439 17.253 1.00 95.31 654 TYR A C 1
ATOM 5299 O O . TYR A 1 654 ? -3.866 3.306 17.078 1.00 95.31 654 TYR A O 1
ATOM 5307 N N . LEU A 1 655 ? -2.376 4.702 18.049 1.00 95.38 655 LEU A N 1
ATOM 5308 C CA . LEU A 1 655 ? -1.590 3.702 18.768 1.00 95.38 655 LEU A CA 1
ATOM 5309 C C . LEU A 1 655 ? -1.400 4.114 20.227 1.00 95.38 655 LEU A C 1
ATOM 5311 O O . LEU A 1 655 ? -1.023 5.254 20.503 1.00 95.38 655 LEU A O 1
ATOM 5315 N N . GLU A 1 656 ? -1.583 3.175 21.153 1.00 95.56 656 GLU A N 1
ATOM 5316 C CA . GLU A 1 656 ? -1.333 3.400 22.579 1.00 95.56 656 GLU A CA 1
ATOM 5317 C C . GLU A 1 656 ? -0.784 2.140 23.264 1.00 95.56 656 GLU A C 1
ATOM 5319 O O . GLU A 1 656 ? -1.367 1.062 23.152 1.00 95.56 656 GLU A O 1
ATOM 5324 N N . GLU A 1 657 ? 0.334 2.270 23.987 1.00 96.31 657 GLU A N 1
ATOM 5325 C CA . GLU A 1 657 ? 0.786 1.246 24.941 1.00 96.31 657 GLU A CA 1
ATOM 5326 C C . GLU A 1 657 ? -0.050 1.352 26.227 1.00 96.31 657 GLU A C 1
ATOM 5328 O O . GLU A 1 657 ? -0.173 2.444 26.785 1.00 96.31 657 GLU A O 1
ATOM 5333 N N . LEU A 1 658 ? -0.620 0.228 26.679 1.00 94.19 658 LEU A N 1
ATOM 5334 C CA . LEU A 1 658 ? -1.520 0.144 27.840 1.00 94.19 658 LEU A CA 1
ATOM 5335 C C . LEU A 1 658 ? -0.900 -0.543 29.055 1.00 94.19 658 LEU A C 1
ATOM 5337 O O . LEU A 1 658 ? -0.201 -1.572 28.864 1.00 94.19 658 LEU A O 1
#

Radius of gyration: 26.26 Å; Cα contacts (8 Å, |Δi|>4): 1367; chains: 1; bounding box: 86×74×64 Å

Organism: NCBI:txid2282308